Protein AF-0000000065993630 (afdb_homodimer)

Nearest PDB structures (foldseek):
  8dyp-assembly1_A  TM=6.124E-01  e=7.779E-04  Homo sapiens
  7zkw-assembly2_B  TM=5.750E-01  e=5.872E-03  Arabidopsis thaliana
  8dkm-assembly1_P  TM=6.263E-01  e=1.449E-02  Homo sapiens
  8dyp-assembly1_A  TM=6.124E-01  e=7.779E-04  Homo sapiens
  7zkw-assembly2_B  TM=5.745E-01  e=5.872E-03  Arabidopsis thaliana

Structure (mmCIF, N/CA/C/O backbone):
data_AF-0000000065993630-model_v1
#
loop_
_entity.id
_entity.type
_entity.pdbx_description
1 polymer 'Terpene cyclase macJ'
#
loop_
_atom_site.group_PDB
_atom_site.id
_atom_site.type_symbol
_atom_site.label_atom_id
_atom_site.label_alt_id
_atom_site.label_comp_id
_atom_site.label_asym_id
_atom_site.label_entity_id
_atom_site.label_seq_id
_atom_site.pdbx_PDB_ins_code
_atom_site.Cartn_x
_atom_site.Cartn_y
_atom_site.Cartn_z
_atom_site.occupancy
_atom_site.B_iso_or_equiv
_atom_site.auth_seq_id
_atom_site.auth_comp_id
_atom_site.auth_asym_id
_atom_site.auth_atom_id
_atom_site.pdbx_PDB_model_num
ATOM 1 N N . MET A 1 1 ? -0.657 -10.227 -27.5 1 45.69 1 MET A N 1
ATOM 2 C CA . MET A 1 1 ? -1.519 -10.781 -26.453 1 45.69 1 MET A CA 1
ATOM 3 C C . MET A 1 1 ? -2.355 -9.68 -25.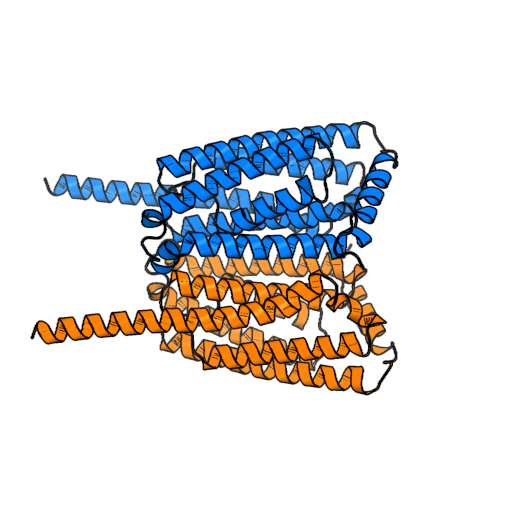812 1 45.69 1 MET A C 1
ATOM 5 O O . MET A 1 1 ? -1.869 -8.57 -25.594 1 45.69 1 MET A O 1
ATOM 9 N N . CYS A 1 2 ? -3.678 -9.781 -25.875 1 59.97 2 CYS A N 1
ATOM 10 C CA . CYS A 1 2 ? -4.676 -8.797 -25.469 1 59.97 2 CYS A CA 1
ATOM 11 C C . CYS A 1 2 ? -4.508 -8.43 -24 1 59.97 2 CYS A C 1
ATOM 13 O O . CYS A 1 2 ? -4.191 -9.281 -23.172 1 59.97 2 CYS A O 1
ATOM 15 N N . PHE A 1 3 ? -4.352 -7.273 -23.719 1 74.56 3 PHE A N 1
ATOM 16 C CA . PHE A 1 3 ? -4.129 -6.727 -22.375 1 74.56 3 PHE A CA 1
ATOM 17 C C . PHE A 1 3 ? -5.223 -7.18 -21.422 1 74.56 3 PHE A C 1
ATOM 19 O O . PHE A 1 3 ? -4.945 -7.492 -20.25 1 74.56 3 PHE A O 1
ATOM 26 N N . PHE A 1 4 ? -6.363 -7.508 -22.047 1 85.81 4 PHE A N 1
ATOM 27 C CA . PHE A 1 4 ? -7.465 -7.883 -21.172 1 85.81 4 PHE A CA 1
ATOM 28 C C . PHE A 1 4 ? -7.664 -9.391 -21.172 1 85.81 4 PHE A C 1
ATOM 30 O O . PHE A 1 4 ? -7.602 -10.031 -22.219 1 85.81 4 PHE A O 1
ATOM 37 N N . ALA A 1 5 ? -7.828 -9.984 -20 1 91.75 5 ALA A N 1
ATOM 38 C CA . ALA A 1 5 ? -8.055 -11.414 -19.828 1 91.75 5 ALA A CA 1
ATOM 39 C C . ALA A 1 5 ? -9.539 -11.734 -19.734 1 91.75 5 ALA A C 1
ATOM 41 O O . ALA A 1 5 ? -9.977 -12.43 -18.812 1 91.75 5 ALA A O 1
ATOM 42 N N . LEU A 1 6 ? -10.344 -11.312 -20.719 1 90.69 6 LEU A N 1
ATOM 43 C CA . LEU A 1 6 ? -11.797 -11.414 -20.656 1 90.69 6 LEU A CA 1
ATOM 44 C C . LEU A 1 6 ? -12.258 -12.852 -20.891 1 90.69 6 LEU A C 1
ATOM 46 O O . LEU A 1 6 ? -13.203 -13.312 -20.25 1 90.69 6 LEU A O 1
ATOM 50 N N . GLU A 1 7 ? -11.594 -13.5 -21.781 1 91.38 7 GLU A N 1
ATOM 51 C CA . GLU A 1 7 ? -11.953 -14.891 -22.047 1 91.38 7 GLU A CA 1
ATOM 52 C C . GLU A 1 7 ? -11.656 -15.773 -20.828 1 91.38 7 GLU A C 1
ATOM 54 O O . GLU A 1 7 ? -12.453 -16.641 -20.484 1 91.38 7 GLU A O 1
ATOM 59 N N . GLU A 1 8 ? -10.516 -15.516 -20.266 1 92.5 8 GLU A N 1
ATOM 60 C CA . GLU A 1 8 ? -10.148 -16.266 -19.078 1 92.5 8 GLU A CA 1
ATOM 61 C C . GLU A 1 8 ? -11.109 -15.992 -17.922 1 92.5 8 GLU A C 1
ATOM 63 O O . GLU A 1 8 ? -11.422 -16.891 -17.141 1 92.5 8 GLU A O 1
ATOM 68 N N . TRP A 1 9 ? -11.508 -14.82 -17.844 1 92.25 9 TRP A N 1
ATOM 69 C CA . TRP A 1 9 ? -12.469 -14.445 -16.812 1 92.25 9 TRP A CA 1
ATOM 70 C C . TRP A 1 9 ? -13.797 -15.156 -17.016 1 92.25 9 TRP A C 1
ATOM 72 O O . TRP A 1 9 ? -14.367 -15.711 -16.078 1 92.25 9 TRP A O 1
ATOM 82 N N . ALA A 1 10 ? -14.273 -15.156 -18.203 1 90.25 10 ALA A N 1
ATOM 83 C CA . ALA A 1 10 ? -15.516 -15.852 -18.547 1 90.25 10 ALA A CA 1
ATOM 84 C C . ALA A 1 10 ? -15.398 -17.344 -18.25 1 90.25 10 ALA A C 1
ATOM 86 O O . ALA A 1 10 ? -16.344 -17.969 -17.766 1 90.25 10 ALA A O 1
ATOM 87 N N . ALA A 1 11 ? -14.273 -17.844 -18.562 1 91.69 11 ALA A N 1
ATOM 88 C CA . ALA A 1 11 ? -14.031 -19.266 -18.312 1 91.69 11 ALA A CA 1
ATOM 89 C C . ALA A 1 11 ? -14.055 -19.562 -16.812 1 91.69 11 ALA A C 1
ATOM 91 O O . ALA A 1 11 ? -14.57 -20.594 -16.391 1 91.69 11 ALA A O 1
ATOM 92 N N . ALA A 1 12 ? -13.438 -18.703 -16.078 1 89.69 12 ALA A N 1
ATOM 93 C CA . ALA A 1 12 ? -13.43 -18.859 -14.625 1 89.69 12 ALA A CA 1
ATOM 94 C C . ALA A 1 12 ? -14.844 -18.812 -14.062 1 89.69 12 ALA A C 1
ATOM 96 O O . ALA A 1 12 ? -15.188 -19.562 -13.141 1 89.69 12 ALA A O 1
ATOM 97 N N . ASN A 1 13 ? -15.656 -17.938 -14.555 1 87.81 13 ASN A N 1
ATOM 98 C CA . ASN A 1 13 ? -17.047 -17.828 -14.125 1 87.81 13 ASN A CA 1
ATOM 99 C C . ASN A 1 13 ? -17.844 -19.078 -14.477 1 87.81 13 ASN A C 1
ATOM 101 O O . ASN A 1 13 ? -18.625 -19.578 -13.664 1 87.81 13 ASN A O 1
ATOM 105 N N . ARG A 1 14 ? -17.625 -19.547 -15.625 1 88.69 14 ARG A N 1
ATOM 106 C CA . ARG A 1 14 ? -18.312 -20.766 -16.047 1 88.69 14 ARG A CA 1
ATOM 107 C C . ARG A 1 14 ? -17.906 -21.953 -15.188 1 88.69 14 ARG A C 1
ATOM 109 O O . ARG A 1 14 ? -18.734 -22.797 -14.844 1 88.69 14 ARG A O 1
ATOM 116 N N . ASP A 1 15 ? -16.656 -21.984 -14.914 1 89.56 15 ASP A N 1
ATOM 117 C CA . ASP A 1 15 ? -16.156 -23.062 -14.055 1 89.56 15 ASP A CA 1
ATOM 118 C C . ASP A 1 15 ? -16.828 -23.031 -12.688 1 89.56 15 ASP A C 1
ATOM 120 O O . ASP A 1 15 ? -17.203 -24.078 -12.141 1 89.56 15 ASP A O 1
ATOM 124 N N . TYR A 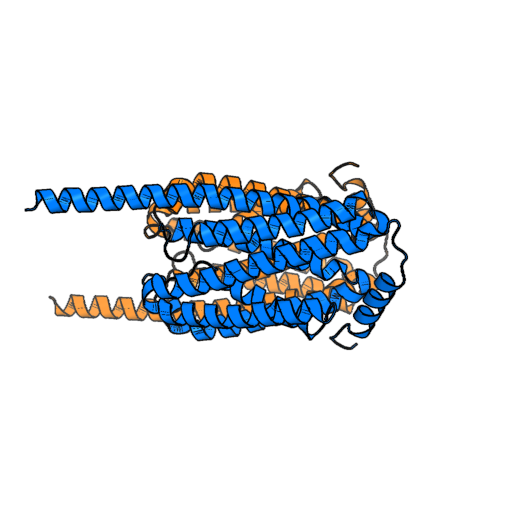1 16 ? -16.953 -21.906 -12.18 1 84.75 16 TYR A N 1
ATOM 125 C CA . TYR A 1 16 ? -17.609 -21.75 -10.883 1 84.75 16 TYR A CA 1
ATOM 126 C C . TYR A 1 16 ? -19.078 -22.172 -10.961 1 84.75 16 TYR A C 1
ATOM 128 O O . TYR A 1 16 ? -19.578 -22.875 -10.078 1 84.75 16 TYR A O 1
ATOM 136 N N . GLU A 1 17 ? -19.75 -21.75 -11.992 1 84 17 GLU A N 1
ATOM 137 C CA . GLU A 1 17 ? -21.172 -22.047 -12.156 1 84 17 GLU A CA 1
ATOM 138 C C . GLU A 1 17 ? -21.406 -23.547 -12.398 1 84 17 GLU A C 1
ATOM 140 O O . GLU A 1 17 ? -22.391 -24.109 -11.938 1 84 17 GLU A O 1
ATOM 145 N N . ASN A 1 18 ? -20.422 -24.094 -13.031 1 88.12 18 ASN A N 1
ATOM 146 C CA . ASN A 1 18 ? -20.594 -25.484 -13.43 1 88.12 18 ASN A CA 1
ATOM 147 C C . ASN A 1 18 ? -20.109 -26.438 -12.344 1 88.12 18 ASN A C 1
ATOM 149 O O . ASN A 1 18 ? -20.453 -27.625 -12.367 1 88.12 18 ASN A O 1
ATOM 153 N N . THR A 1 19 ? -19.312 -25.984 -11.453 1 87.44 19 THR A N 1
ATOM 154 C CA . THR A 1 19 ? -18.844 -26.844 -10.383 1 87.44 19 THR A CA 1
ATOM 155 C C . THR A 1 19 ? -19.906 -27.031 -9.312 1 87.44 19 THR A C 1
ATOM 157 O O . THR A 1 19 ? -20.359 -26.062 -8.703 1 87.44 19 THR A O 1
ATOM 160 N N . PRO A 1 20 ? -20.344 -28.25 -9.188 1 85.38 20 PRO A N 1
ATOM 161 C CA . PRO A 1 20 ? -21.359 -28.516 -8.164 1 85.38 20 PRO A CA 1
ATOM 162 C C . PRO A 1 20 ? -20.859 -28.234 -6.75 1 85.38 20 PRO A C 1
ATOM 164 O O . PRO A 1 20 ? -19.75 -28.641 -6.387 1 85.38 20 PRO A O 1
ATOM 167 N N . ALA A 1 21 ? -21.656 -27.562 -6.023 1 86.56 21 ALA A N 1
ATOM 168 C CA . ALA A 1 21 ? -21.328 -27.281 -4.625 1 86.56 21 ALA A CA 1
ATOM 169 C C . ALA A 1 21 ? -21.531 -28.531 -3.762 1 86.56 21 ALA A C 1
ATOM 171 O O . ALA A 1 21 ? -22.438 -29.328 -4.016 1 86.56 21 ALA A O 1
ATOM 172 N N . PRO A 1 22 ? -20.656 -28.703 -2.82 1 89.81 22 PRO A N 1
ATOM 173 C CA . PRO A 1 22 ? -20.812 -29.875 -1.955 1 89.81 22 PRO A CA 1
ATOM 174 C C . PRO A 1 22 ? -22.109 -29.859 -1.166 1 89.81 22 PRO A C 1
ATOM 176 O O . PRO A 1 22 ? -22.672 -30.906 -0.866 1 89.81 22 PRO A O 1
ATOM 179 N N . TYR A 1 23 ? -22.547 -28.625 -0.749 1 89.69 23 TYR A N 1
ATOM 180 C CA . TYR A 1 23 ? -23.797 -28.438 -0.041 1 89.69 23 TYR A CA 1
ATOM 181 C C . TYR A 1 23 ? -24.594 -27.281 -0.64 1 89.69 23 TYR A C 1
ATOM 183 O O . TYR A 1 23 ? -24.031 -26.391 -1.265 1 89.69 23 TYR A O 1
ATOM 191 N N . TRP A 1 24 ? -25.859 -27.344 -0.49 1 84.81 24 TRP A N 1
ATOM 192 C CA . TRP A 1 24 ? -26.734 -26.328 -1.071 1 84.81 24 TRP A CA 1
ATOM 193 C C . TRP A 1 24 ? -26.469 -24.969 -0.439 1 84.81 24 TRP A C 1
ATOM 195 O O . TRP A 1 24 ? -26.625 -23.938 -1.09 1 84.81 24 TRP A O 1
ATOM 205 N N . HIS A 1 25 ? -25.984 -24.969 0.8 1 89.5 25 HIS A N 1
ATOM 206 C CA . HIS A 1 25 ? -25.891 -23.719 1.549 1 89.5 25 HIS A CA 1
ATOM 207 C C . HIS A 1 25 ? -24.547 -23.047 1.326 1 89.5 25 HIS A C 1
ATOM 209 O O . HIS A 1 25 ? -24.328 -21.906 1.763 1 89.5 25 HIS A O 1
ATOM 215 N N . VAL A 1 26 ? -23.719 -23.703 0.601 1 89 26 VAL A N 1
ATOM 216 C CA . VAL A 1 26 ? -22.375 -23.172 0.447 1 89 26 VAL A CA 1
ATOM 217 C C . VAL A 1 26 ? -22.375 -22.016 -0.544 1 89 26 VAL A C 1
ATOM 219 O O . VAL A 1 26 ? -21.453 -21.203 -0.562 1 89 26 VAL A O 1
ATOM 222 N N . LYS A 1 27 ? -23.344 -21.906 -1.359 1 84.06 27 LYS A N 1
ATOM 223 C CA . LYS A 1 27 ? -23.469 -20.781 -2.273 1 84.06 27 LYS A CA 1
ATOM 224 C C . LYS A 1 27 ? -24.469 -19.766 -1.74 1 84.06 27 LYS A C 1
ATOM 226 O O . LYS A 1 27 ? -24.172 -18.562 -1.691 1 84.06 27 LYS A O 1
ATOM 231 N N . SER A 1 28 ? -25.625 -20.172 -1.23 1 87.31 28 SER A N 1
ATOM 232 C CA . SER A 1 28 ? -26.703 -19.297 -0.817 1 87.31 28 SER A CA 1
ATOM 233 C C . SER A 1 28 ? -26.328 -18.516 0.44 1 87.31 28 SER A C 1
ATOM 235 O O . SER A 1 28 ? -26.547 -17.297 0.515 1 87.31 28 SER A O 1
ATOM 237 N N . VAL A 1 29 ? -25.75 -19.141 1.44 1 91.38 29 VAL A N 1
ATOM 238 C CA . VAL A 1 29 ? -25.422 -18.5 2.713 1 91.38 29 VAL A CA 1
ATOM 239 C C . VAL A 1 29 ? -24.359 -17.438 2.5 1 91.38 29 VAL A C 1
ATOM 241 O O . VAL A 1 29 ? -24.531 -16.281 2.9 1 91.38 29 VAL A O 1
ATOM 244 N N . PRO A 1 30 ? -23.297 -17.766 1.835 1 90.75 30 PRO A N 1
ATOM 245 C CA . PRO A 1 30 ? -22.297 -16.734 1.57 1 90.75 30 PRO A CA 1
ATOM 246 C C . PRO A 1 30 ? -22.844 -15.578 0.737 1 90.75 30 PRO A C 1
ATOM 248 O O . PRO A 1 30 ? -22.453 -14.422 0.93 1 90.75 30 PRO A O 1
ATOM 251 N N . ASP A 1 31 ? -23.672 -15.852 -0.162 1 85.94 31 ASP A N 1
ATOM 252 C CA . ASP A 1 31 ? -24.297 -14.781 -0.932 1 85.94 31 ASP A CA 1
ATOM 253 C C . ASP A 1 31 ? -25.094 -13.852 -0.023 1 85.94 31 ASP A C 1
ATOM 255 O O . ASP A 1 31 ? -25.141 -12.641 -0.256 1 85.94 31 ASP A O 1
ATOM 259 N N . GLY A 1 32 ? -25.766 -14.445 0.906 1 88.69 32 GLY A N 1
ATOM 260 C CA . GLY A 1 32 ? -26.453 -13.641 1.899 1 88.69 32 GLY A CA 1
ATOM 261 C C . GLY A 1 32 ? -25.516 -12.734 2.682 1 88.69 32 GLY A C 1
ATOM 262 O O . GLY A 1 32 ? -25.812 -11.555 2.883 1 88.69 32 GLY A O 1
ATOM 263 N N . PHE A 1 33 ? -24.422 -13.234 3.111 1 92.38 33 PHE A N 1
ATOM 264 C CA . PHE A 1 33 ? -23.438 -12.445 3.83 1 92.38 33 PHE A CA 1
ATOM 265 C C . PHE A 1 33 ? -22.875 -11.336 2.947 1 92.38 33 PHE A C 1
ATOM 267 O O . PHE A 1 33 ? -22.641 -10.227 3.42 1 92.38 33 PHE A O 1
ATOM 274 N N . THR A 1 34 ? -22.656 -11.648 1.721 1 88.06 34 THR A N 1
ATOM 275 C CA . THR A 1 34 ? -22.172 -10.648 0.776 1 88.06 34 THR A CA 1
ATOM 276 C C . THR A 1 34 ? -23.188 -9.516 0.617 1 88.06 34 THR A C 1
ATOM 278 O O . THR A 1 34 ? -22.797 -8.344 0.551 1 88.06 34 THR A O 1
ATOM 281 N N . ALA A 1 35 ? -24.422 -9.891 0.556 1 87.69 35 ALA A N 1
ATOM 282 C CA . ALA A 1 35 ? -25.469 -8.891 0.448 1 87.69 35 ALA A CA 1
ATOM 283 C C . ALA A 1 35 ? -25.516 -7.996 1.688 1 87.69 35 ALA A C 1
ATOM 285 O O . ALA A 1 35 ? -25.625 -6.773 1.577 1 87.69 35 ALA A O 1
ATOM 286 N N . ILE A 1 36 ? -25.422 -8.602 2.809 1 92.62 36 ILE A N 1
ATOM 287 C CA . ILE A 1 36 ? -25.406 -7.855 4.066 1 92.62 36 ILE A CA 1
ATOM 288 C C . ILE A 1 36 ? -24.219 -6.914 4.098 1 92.62 36 ILE A C 1
ATOM 290 O O . ILE A 1 36 ? -24.344 -5.746 4.473 1 92.62 36 ILE A O 1
ATOM 294 N N . SER A 1 37 ? -23.094 -7.391 3.729 1 92.06 37 SER A N 1
ATOM 295 C CA . SER A 1 37 ? -21.891 -6.574 3.674 1 92.06 37 SER A CA 1
ATOM 296 C C . SER A 1 37 ? -22.062 -5.387 2.732 1 92.06 37 SER A C 1
ATOM 298 O O . SER A 1 37 ? -21.703 -4.258 3.076 1 92.06 37 SER A O 1
ATOM 300 N N . GLY A 1 38 ? -22.641 -5.648 1.586 1 87.69 38 GLY A N 1
ATOM 301 C CA . GLY A 1 38 ? -22.875 -4.59 0.614 1 87.69 38 GLY A CA 1
ATOM 302 C C . GLY A 1 38 ? -23.781 -3.49 1.134 1 87.69 38 GLY A C 1
ATOM 303 O O . GLY A 1 38 ? -23.516 -2.305 0.929 1 87.69 38 GLY A O 1
ATOM 304 N N . ILE A 1 39 ? -24.766 -3.852 1.777 1 90.12 39 ILE A N 1
ATOM 305 C CA . ILE A 1 39 ? -25.719 -2.898 2.318 1 90.12 39 ILE A CA 1
ATOM 306 C C . ILE A 1 39 ? -25.062 -2.062 3.412 1 90.12 39 ILE A C 1
ATOM 308 O O . ILE A 1 39 ? -25.188 -0.835 3.424 1 90.12 39 ILE A O 1
ATOM 312 N N . LEU A 1 40 ? -24.375 -2.721 4.27 1 94.06 40 LEU A N 1
ATOM 313 C CA . LEU A 1 40 ? -23.734 -2.035 5.387 1 94.06 40 LEU A CA 1
ATOM 314 C C . LEU A 1 40 ? -22.656 -1.075 4.891 1 94.06 40 LEU A C 1
ATOM 316 O O . LEU A 1 40 ? -22.578 0.06 5.363 1 94.06 40 LEU A O 1
ATOM 320 N N . TRP A 1 41 ? -21.891 -1.459 3.943 1 90.94 41 TRP A N 1
ATOM 321 C CA . TRP A 1 41 ? -20.891 -0.578 3.371 1 90.94 41 TRP A CA 1
ATOM 322 C C . TRP A 1 41 ? -21.531 0.584 2.627 1 90.94 41 TRP A C 1
ATOM 324 O O . TRP A 1 41 ? -21 1.701 2.633 1 90.94 41 TRP A O 1
ATOM 334 N N . SER A 1 42 ? -22.625 0.277 1.988 1 90.25 42 SER A N 1
ATOM 335 C CA . SER A 1 42 ? -23.344 1.354 1.318 1 90.25 42 SER A CA 1
ATOM 336 C C . SER A 1 42 ? -23.828 2.4 2.316 1 90.25 42 SER A C 1
ATOM 338 O O . SER A 1 42 ? -23.719 3.604 2.064 1 90.25 42 SER A O 1
ATOM 340 N N . ILE A 1 43 ? -24.312 1.957 3.395 1 93.5 43 ILE A N 1
ATOM 341 C CA . ILE A 1 43 ? -24.75 2.879 4.441 1 93.5 43 ILE A CA 1
ATOM 342 C C . ILE A 1 43 ? -23.547 3.67 4.953 1 93.5 43 ILE A C 1
ATOM 344 O O . ILE A 1 43 ? -23.625 4.887 5.148 1 93.5 43 ILE A O 1
ATOM 348 N N . SER A 1 44 ? -22.469 3.016 5.129 1 93.5 44 SER A N 1
ATOM 349 C CA . SER A 1 44 ? -21.25 3.678 5.586 1 93.5 44 SER A CA 1
ATOM 350 C C . SER A 1 44 ? -20.828 4.781 4.625 1 93.5 44 SER A C 1
ATOM 352 O O . SER A 1 44 ? -20.453 5.871 5.051 1 93.5 44 SER A O 1
ATOM 354 N N . TYR A 1 45 ? -20.938 4.508 3.371 1 90.12 45 TYR A N 1
ATOM 355 C CA . TYR A 1 45 ? -20.547 5.461 2.34 1 90.12 45 TYR A CA 1
ATOM 356 C C . TYR A 1 45 ? -21.453 6.699 2.379 1 90.12 45 TYR A C 1
ATOM 358 O O . TYR A 1 45 ? -20.969 7.824 2.244 1 90.12 45 TYR A O 1
ATOM 366 N N . ILE A 1 46 ? -22.625 6.441 2.555 1 91.19 46 ILE A N 1
ATOM 367 C CA . ILE A 1 46 ? -23.578 7.543 2.621 1 91.19 46 ILE A CA 1
ATOM 368 C C . ILE A 1 46 ? -23.312 8.391 3.859 1 91.19 46 ILE A C 1
ATOM 370 O O . ILE A 1 46 ? -23.297 9.625 3.787 1 91.19 46 ILE A O 1
ATOM 374 N N . LEU A 1 47 ? -23.078 7.742 4.949 1 94.69 47 LEU A N 1
ATOM 375 C CA . LEU A 1 47 ? -22.75 8.453 6.18 1 94.69 47 LEU A CA 1
ATOM 376 C C . LEU A 1 47 ? -21.453 9.234 6.039 1 94.69 47 LEU A C 1
ATOM 378 O O . LEU A 1 47 ? -21.328 10.352 6.547 1 94.69 47 LEU A O 1
ATOM 382 N N . MET A 1 48 ? -20.516 8.68 5.348 1 93.12 48 MET A N 1
ATOM 383 C CA . MET A 1 48 ? -19.25 9.367 5.113 1 93.12 48 MET A CA 1
ATOM 384 C C . MET A 1 48 ? -19.469 10.641 4.301 1 93.12 48 MET A C 1
ATOM 386 O O . MET A 1 48 ? -18.875 11.68 4.602 1 93.12 48 MET A O 1
ATOM 390 N N . ALA A 1 49 ? -20.281 10.5 3.316 1 90.88 49 ALA A N 1
ATOM 391 C CA . ALA A 1 49 ? -20.578 11.656 2.469 1 90.88 49 ALA A CA 1
ATOM 392 C C . ALA A 1 49 ? -21.266 12.758 3.262 1 90.88 49 ALA A C 1
ATOM 394 O O . ALA A 1 49 ? -20.891 13.93 3.174 1 90.88 49 ALA A O 1
ATOM 395 N N . LYS A 1 50 ? -22.203 12.398 4.035 1 93.44 50 LYS A N 1
ATOM 396 C CA . LYS A 1 50 ? -22.938 13.375 4.848 1 93.44 50 LYS A CA 1
ATOM 397 C C . LYS A 1 50 ? -22 14.055 5.848 1 93.44 50 LYS A C 1
ATOM 399 O O . LYS A 1 50 ? -22.047 15.273 6.012 1 93.44 50 LYS A O 1
ATOM 404 N N . LYS A 1 51 ? -21.219 13.25 6.465 1 94.31 51 LYS A N 1
ATOM 405 C CA . LYS A 1 51 ? -20.297 13.758 7.484 1 94.31 51 LYS A CA 1
ATOM 406 C C . LYS A 1 51 ? -19.234 14.656 6.871 1 94.31 51 LYS A C 1
ATOM 408 O O . LYS A 1 51 ? -18.812 15.633 7.496 1 94.31 51 LYS A O 1
ATOM 413 N N . ALA A 1 52 ? -18.812 14.336 5.684 1 91.62 52 ALA A N 1
ATOM 414 C CA . ALA A 1 52 ? -17.797 15.117 5 1 91.62 52 ALA A CA 1
ATOM 415 C C . ALA A 1 52 ? -18.266 16.547 4.754 1 91.62 52 ALA A C 1
ATOM 417 O O . ALA A 1 52 ? -17.5 17.5 4.934 1 91.62 52 ALA A O 1
ATOM 418 N N . PHE A 1 53 ? -19.5 16.719 4.414 1 91.88 53 PHE A N 1
ATOM 419 C CA . PHE A 1 53 ? -20.047 18.047 4.148 1 91.88 53 PHE A CA 1
ATOM 420 C C . PHE A 1 53 ? -20.328 18.797 5.453 1 91.88 53 PHE A C 1
ATOM 422 O O . PHE A 1 53 ? -20.109 20 5.539 1 91.88 53 PHE A O 1
ATOM 429 N N . LYS A 1 54 ? -20.703 18.016 6.391 1 92.81 54 LYS A N 1
ATOM 430 C CA . LYS A 1 54 ? -21.016 18.625 7.676 1 92.81 54 LYS A CA 1
ATOM 431 C C . LYS A 1 54 ? -19.766 19.156 8.359 1 92.81 54 LYS A C 1
ATOM 433 O O . LYS A 1 54 ? -19.75 20.281 8.875 1 92.81 54 LYS A O 1
ATOM 438 N N . ASP A 1 55 ? -18.734 18.375 8.344 1 93.44 55 ASP A N 1
ATOM 439 C CA . ASP A 1 55 ? -17.516 18.703 9.086 1 93.44 55 ASP A CA 1
ATOM 440 C C . ASP A 1 55 ? -16.516 19.453 8.203 1 93.44 55 ASP A C 1
ATOM 442 O O . ASP A 1 55 ? -15.508 19.953 8.695 1 93.44 55 ASP A O 1
ATOM 446 N N . ARG A 1 56 ? -16.75 19.531 6.879 1 90.12 56 ARG A N 1
ATOM 447 C CA . ARG A 1 56 ? -15.773 20.062 5.934 1 90.12 56 ARG A CA 1
ATOM 448 C C . ARG A 1 56 ? -14.445 19.312 6.043 1 90.12 56 ARG A C 1
ATOM 450 O O . ARG A 1 56 ? -13.383 19.938 6.152 1 90.12 56 ARG A O 1
ATOM 457 N N . SER A 1 57 ? -14.648 18.094 6.211 1 91.38 57 SER A N 1
ATOM 458 C CA . SER A 1 57 ? -13.555 17.141 6.285 1 91.38 57 SER A CA 1
ATOM 459 C C . SER A 1 57 ? -13.969 15.773 5.742 1 91.38 57 SER A C 1
ATOM 461 O O . SER A 1 57 ? -15.031 15.641 5.129 1 91.38 57 SER A O 1
ATOM 463 N N . TYR A 1 58 ? -13.055 14.844 5.742 1 89.19 58 TYR A N 1
ATOM 464 C CA . TYR A 1 58 ? -13.352 13.547 5.156 1 89.19 58 TYR A CA 1
ATOM 465 C C . TYR A 1 58 ? -12.727 12.422 5.977 1 89.19 58 TYR A C 1
ATOM 467 O O . TYR A 1 58 ? -11.656 12.594 6.562 1 89.19 58 TYR A O 1
ATOM 475 N N . ALA A 1 59 ? -13.438 11.305 5.941 1 87 59 ALA A N 1
ATOM 476 C CA . ALA A 1 59 ? -12.984 10.156 6.727 1 87 59 ALA A CA 1
ATOM 477 C C . ALA A 1 59 ? -12.125 9.219 5.883 1 87 59 ALA A C 1
ATOM 479 O O . ALA A 1 59 ? -11.164 8.633 6.383 1 87 59 ALA A O 1
ATOM 480 N N . MET A 1 60 ? -12.445 9.055 4.609 1 91 60 MET A N 1
ATOM 481 C CA . MET A 1 60 ? -11.711 8.141 3.744 1 91 60 MET A CA 1
ATOM 482 C C . MET A 1 60 ? -10.461 8.805 3.18 1 91 60 MET A C 1
ATOM 484 O O . MET A 1 60 ? -10.547 9.836 2.512 1 91 60 MET A O 1
ATOM 488 N N . PRO A 1 61 ? -9.336 8.133 3.479 1 93.56 61 PRO A N 1
ATOM 489 C CA . PRO A 1 61 ? -8.109 8.719 2.936 1 93.56 61 PRO A CA 1
ATOM 490 C C . PRO A 1 61 ? -8.117 8.805 1.41 1 93.56 61 PRO A C 1
ATOM 492 O O . PRO A 1 61 ? -8.633 7.902 0.744 1 93.56 61 PRO A O 1
ATOM 495 N N . LEU A 1 62 ? -7.461 9.789 0.925 1 93.19 62 LEU A N 1
ATOM 496 C CA . LEU A 1 62 ? -7.48 10.141 -0.49 1 93.19 62 LEU A CA 1
ATOM 497 C C . LEU A 1 62 ? -6.996 8.977 -1.349 1 93.19 62 LEU A C 1
ATOM 499 O O . LEU A 1 62 ? -7.652 8.609 -2.324 1 93.19 62 LEU A O 1
ATOM 503 N N . HIS A 1 63 ? -5.824 8.336 -0.994 1 94.56 63 HIS A N 1
ATOM 504 C CA . HIS A 1 63 ? -5.258 7.273 -1.812 1 94.56 63 HIS A CA 1
ATOM 505 C C . HIS A 1 63 ? -6.137 6.027 -1.787 1 94.56 63 HIS A C 1
ATOM 507 O O . HIS A 1 63 ? -6.184 5.273 -2.762 1 94.56 63 HIS A O 1
ATOM 513 N N . CYS A 1 64 ? -6.852 5.801 -0.708 1 95.94 64 CYS A N 1
ATOM 514 C CA . CYS A 1 64 ? -7.77 4.672 -0.615 1 95.94 64 CYS A CA 1
ATOM 515 C C . CYS A 1 64 ? -8.984 4.879 -1.518 1 95.94 64 CYS A C 1
ATOM 517 O O . CYS A 1 64 ? -9.492 3.926 -2.109 1 95.94 64 CYS A O 1
ATOM 519 N N . LEU A 1 65 ? -9.422 6.125 -1.588 1 95.38 65 LEU A N 1
ATOM 520 C CA . LEU A 1 65 ? -10.547 6.438 -2.459 1 95.38 65 LEU A CA 1
ATOM 521 C C . LEU A 1 65 ? -10.188 6.207 -3.922 1 95.38 65 LEU A C 1
ATOM 523 O O . LEU A 1 65 ? -11 5.699 -4.699 1 95.38 65 LEU A O 1
ATOM 527 N N . CYS A 1 66 ? -8.992 6.578 -4.293 1 96.56 66 CYS A N 1
ATOM 528 C CA . CYS A 1 66 ? -8.508 6.316 -5.645 1 96.56 66 CYS A CA 1
ATOM 529 C C . CYS A 1 66 ? -8.477 4.82 -5.938 1 96.56 66 CYS A C 1
ATOM 531 O O . CYS A 1 66 ? -8.891 4.383 -7.008 1 96.56 66 CYS A O 1
ATOM 533 N N . LEU A 1 67 ? -8.031 4.07 -4.992 1 97.19 67 LEU A N 1
ATOM 534 C CA . LEU A 1 67 ? -7.965 2.619 -5.141 1 97.19 67 LEU A CA 1
ATOM 535 C C . LEU A 1 67 ? -9.359 2.018 -5.242 1 97.19 67 LEU A C 1
ATOM 537 O O . LEU A 1 67 ? -9.602 1.134 -6.07 1 97.19 67 LEU A O 1
ATOM 541 N N . ASN A 1 68 ? -10.258 2.529 -4.461 1 95.81 68 ASN A N 1
ATOM 542 C CA . ASN A 1 68 ? -11.609 1.984 -4.387 1 95.81 68 ASN A CA 1
ATOM 543 C C . ASN A 1 68 ? -12.375 2.191 -5.691 1 95.81 68 ASN A C 1
ATOM 545 O O . ASN A 1 68 ? -12.922 1.24 -6.254 1 95.81 68 ASN A O 1
ATOM 549 N N . ILE A 1 69 ? -12.383 3.371 -6.164 1 96.25 69 ILE A N 1
ATOM 550 C CA . ILE A 1 69 ? -13.195 3.678 -7.336 1 96.25 69 ILE A CA 1
ATOM 551 C C . ILE A 1 69 ? -12.648 2.93 -8.555 1 96.25 69 ILE A C 1
ATOM 553 O O . ILE A 1 69 ? -13.422 2.459 -9.398 1 96.25 69 ILE A O 1
ATOM 557 N N . THR A 1 70 ? -11.352 2.826 -8.664 1 97.56 70 THR A N 1
ATOM 558 C CA . THR A 1 70 ? -10.766 2.145 -9.812 1 97.56 70 THR A CA 1
ATOM 559 C C . THR A 1 70 ? -10.953 0.635 -9.703 1 97.56 70 THR A C 1
ATOM 561 O O . THR A 1 70 ? -11.148 -0.048 -10.711 1 97.56 70 THR A O 1
ATOM 564 N N . TRP A 1 71 ? -10.883 0.132 -8.516 1 96.19 71 TRP A N 1
ATOM 565 C CA . TRP A 1 71 ? -11.172 -1.281 -8.289 1 96.19 71 TRP A CA 1
ATOM 566 C C . TRP A 1 71 ? -12.609 -1.613 -8.688 1 96.19 71 TRP A C 1
ATOM 568 O O . TRP A 1 71 ? -12.852 -2.605 -9.375 1 96.19 71 TRP A O 1
ATOM 578 N N . GLU A 1 72 ? -13.555 -0.78 -8.266 1 93.44 72 GLU A N 1
ATOM 579 C CA . GLU A 1 72 ? -14.961 -0.966 -8.602 1 9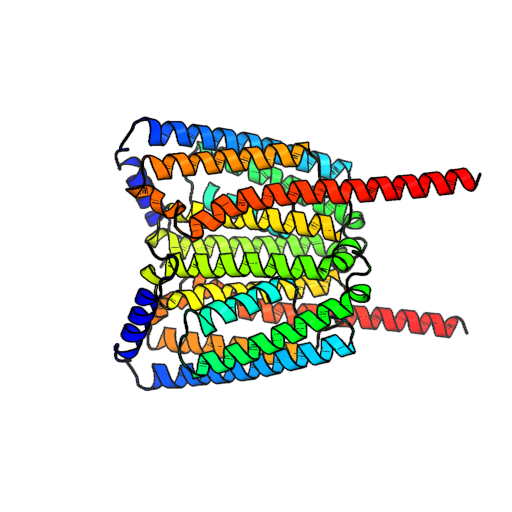3.44 72 GLU A CA 1
ATOM 580 C C . GLU A 1 72 ? -15.18 -0.893 -10.109 1 93.44 72 GLU A C 1
ATOM 582 O O . GLU A 1 72 ? -16 -1.634 -10.656 1 93.44 72 GLU A O 1
ATOM 587 N N . ALA A 1 73 ? -14.445 -0.065 -10.734 1 94.12 73 ALA A N 1
ATOM 588 C CA . ALA A 1 73 ? -14.555 0.062 -12.188 1 94.12 73 ALA A CA 1
ATOM 589 C C . ALA A 1 73 ? -14.047 -1.194 -12.891 1 94.12 73 ALA A C 1
ATOM 591 O O . ALA A 1 73 ? -14.695 -1.707 -13.805 1 94.12 73 ALA A O 1
ATOM 592 N N . VAL A 1 74 ? -12.977 -1.72 -12.406 1 94.5 74 VAL A N 1
ATOM 593 C CA . VAL A 1 74 ? -12.328 -2.846 -13.07 1 94.5 74 VAL A CA 1
ATOM 594 C C . VAL A 1 74 ? -13.109 -4.129 -12.797 1 94.5 74 VAL A C 1
ATOM 596 O O . VAL A 1 74 ? -13.469 -4.855 -13.727 1 94.5 74 VAL A O 1
ATOM 599 N N . TYR A 1 75 ? -13.461 -4.391 -11.594 1 91.94 75 TYR A N 1
ATOM 600 C CA . TYR A 1 75 ? -14.055 -5.676 -11.234 1 91.94 75 TYR A CA 1
ATOM 601 C C . TYR A 1 75 ? -15.578 -5.598 -11.258 1 91.94 75 TYR A C 1
ATOM 603 O O . TYR A 1 75 ? -16.25 -6.629 -11.227 1 91.94 75 TYR A O 1
ATOM 611 N N . GLY A 1 76 ? -16.094 -4.426 -11.367 1 88.5 76 GLY A N 1
ATOM 612 C CA . GLY A 1 76 ? -17.516 -4.254 -11.531 1 88.5 76 GLY A CA 1
ATOM 613 C C . GLY A 1 76 ? -17.969 -4.219 -12.977 1 88.5 76 GLY A C 1
ATOM 614 O O . GLY A 1 76 ? -19.016 -4.758 -13.328 1 88.5 76 GLY A O 1
ATOM 615 N N . PHE A 1 77 ? -17.047 -3.67 -13.883 1 90 77 PHE A N 1
ATOM 616 C CA . PHE A 1 77 ? -17.547 -3.393 -15.227 1 90 77 PHE A CA 1
ATOM 617 C C . PHE A 1 77 ? -16.672 -4.047 -16.281 1 90 77 PHE A C 1
ATOM 619 O O . PHE A 1 77 ? -17.141 -4.371 -17.375 1 90 77 PHE A O 1
ATOM 626 N N . VAL A 1 78 ? -15.445 -4.238 -16.031 1 89.88 78 VAL A N 1
ATOM 627 C CA . VAL A 1 78 ? -14.578 -4.926 -16.984 1 89.88 78 VAL A CA 1
ATOM 628 C C . VAL A 1 78 ? -14.648 -6.434 -16.75 1 89.88 78 VAL A C 1
ATOM 630 O O . VAL A 1 78 ? -14.906 -7.199 -17.672 1 89.88 78 VAL A O 1
ATOM 633 N N . TYR A 1 79 ? -14.445 -6.816 -15.492 1 91.44 79 TYR A N 1
ATOM 634 C CA . TYR A 1 79 ? -14.516 -8.211 -15.086 1 91.44 79 TYR A CA 1
ATOM 635 C C . TYR A 1 79 ? -15.711 -8.461 -14.172 1 91.44 79 TYR A C 1
ATO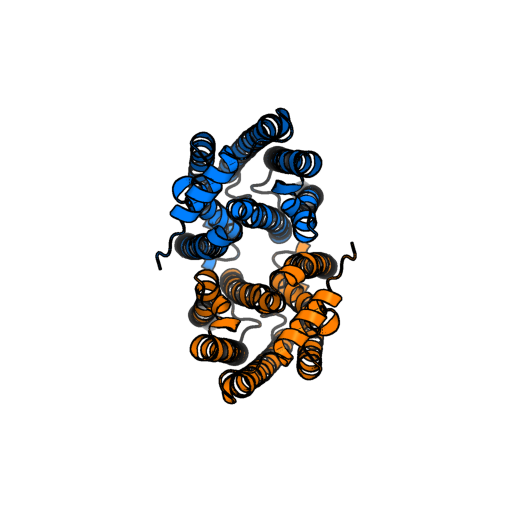M 637 O O . TYR A 1 79 ? -15.547 -8.859 -13.023 1 91.44 79 TYR A O 1
ATOM 645 N N . GLY A 1 80 ? -16.781 -8.352 -14.727 1 81.69 80 GLY A N 1
ATOM 646 C CA . GLY A 1 80 ? -18.016 -8.352 -13.953 1 81.69 80 GLY A CA 1
ATOM 647 C C . GLY A 1 80 ? -18.375 -9.711 -13.398 1 81.69 80 GLY A C 1
ATOM 648 O O . GLY A 1 80 ? -18.266 -10.719 -14.094 1 81.69 80 GLY A O 1
ATOM 649 N N . PRO A 1 81 ? -18.656 -9.812 -12.102 1 74.94 81 PRO A N 1
ATOM 650 C CA . PRO A 1 81 ? -19 -11.094 -11.461 1 74.94 81 PRO A CA 1
ATOM 651 C C . PRO A 1 81 ? -20.453 -11.477 -11.648 1 74.94 81 PRO A C 1
ATOM 653 O O . PRO A 1 81 ? -20.875 -12.562 -11.234 1 74.94 81 PRO A O 1
ATOM 656 N N . GLY A 1 82 ? -21.344 -10.539 -12.188 1 75.94 82 GLY A N 1
ATOM 657 C CA . GLY A 1 82 ? -22.781 -10.711 -12.328 1 75.94 82 GLY A CA 1
ATOM 658 C C . GLY A 1 82 ? -23.547 -9.422 -12.141 1 75.94 82 GLY A C 1
ATOM 659 O O . GLY A 1 82 ? -23 -8.414 -11.688 1 75.94 82 GLY A O 1
ATOM 660 N N . LEU A 1 83 ? -24.797 -9.5 -12.445 1 74.94 83 LEU A N 1
ATOM 661 C CA . LEU A 1 83 ? -25.609 -8.289 -12.492 1 74.94 83 LEU A CA 1
ATOM 662 C C . LEU A 1 83 ? -25.766 -7.691 -11.102 1 74.94 83 LEU A C 1
ATOM 664 O O . LEU A 1 83 ? -25.656 -6.477 -10.922 1 74.94 83 LEU A O 1
ATOM 668 N N . LEU A 1 84 ? -26.047 -8.469 -10.133 1 72.44 84 LEU A N 1
ATOM 669 C CA . LEU A 1 84 ? -26.234 -7.977 -8.773 1 72.44 84 LEU A CA 1
ATOM 670 C C . LEU A 1 84 ? -24.984 -7.266 -8.266 1 72.44 84 LEU A C 1
ATOM 672 O O . LEU A 1 84 ? -25.062 -6.148 -7.754 1 72.44 84 LEU A O 1
ATOM 676 N N . ASN A 1 85 ? -23.891 -7.832 -8.414 1 76.12 85 ASN A N 1
ATOM 677 C CA . ASN A 1 85 ? -22.625 -7.23 -7.992 1 76.12 85 ASN A CA 1
ATOM 678 C C . ASN A 1 85 ? -22.312 -5.957 -8.773 1 76.12 85 ASN A C 1
ATOM 680 O O . ASN A 1 85 ? -21.812 -4.988 -8.211 1 76.12 85 ASN A O 1
ATOM 684 N N . GLN A 1 86 ? -22.719 -5.957 -10 1 82.06 86 GLN A N 1
ATOM 685 C CA . GLN A 1 86 ? -22.469 -4.785 -10.836 1 82.06 86 GLN A CA 1
ATOM 686 C C . GLN A 1 86 ? -23.281 -3.586 -10.352 1 82.06 86 GLN A C 1
ATOM 688 O O . GLN A 1 86 ? -22.781 -2.459 -10.336 1 82.06 86 GLN A O 1
ATOM 693 N N . VAL A 1 87 ? -24.469 -3.877 -9.922 1 79.31 87 VAL A N 1
ATOM 694 C CA . VAL A 1 87 ? -25.312 -2.797 -9.43 1 79.31 87 VAL A CA 1
ATOM 695 C C . VAL A 1 87 ? -24.75 -2.254 -8.125 1 79.31 87 VAL A C 1
ATOM 697 O O . VAL A 1 87 ? -24.688 -1.038 -7.918 1 79.31 87 VAL A O 1
ATOM 700 N N . VAL A 1 88 ? -24.344 -3.096 -7.273 1 79 88 VAL A N 1
ATOM 701 C CA . VAL A 1 88 ? -23.781 -2.701 -5.988 1 79 88 VAL A CA 1
ATOM 702 C C . VAL A 1 88 ? -22.5 -1.889 -6.207 1 79 88 VAL A C 1
ATOM 704 O O . VAL A 1 88 ? -22.344 -0.813 -5.625 1 79 88 VAL A O 1
ATOM 707 N N . PHE A 1 89 ? -21.641 -2.342 -7.094 1 85.38 89 PHE A N 1
ATOM 708 C CA . PHE A 1 89 ? -20.375 -1.656 -7.355 1 85.38 89 PHE A CA 1
ATOM 709 C C . PHE A 1 89 ? -20.625 -0.312 -8.031 1 85.38 89 PHE A C 1
ATOM 711 O O . PHE A 1 89 ? -19.906 0.654 -7.781 1 85.38 89 PHE A O 1
ATOM 718 N N . ALA A 1 90 ? -21.688 -0.325 -8.852 1 85.75 90 ALA A N 1
ATOM 719 C CA . ALA A 1 90 ? -22.047 0.945 -9.477 1 85.75 90 ALA A CA 1
ATOM 720 C C . ALA A 1 90 ? -22.469 1.976 -8.438 1 85.75 90 ALA A C 1
ATOM 722 O O . ALA A 1 90 ? -22.078 3.143 -8.516 1 85.75 90 ALA A O 1
ATOM 723 N N . GLN A 1 91 ? -23.203 1.562 -7.492 1 86.25 91 GLN A N 1
ATOM 724 C CA . GLN A 1 91 ? -23.625 2.449 -6.414 1 86.25 91 GLN A CA 1
ATOM 725 C C . GLN A 1 91 ? -22.438 2.951 -5.609 1 86.25 91 GLN A C 1
ATOM 727 O O . GLN A 1 91 ? -22.359 4.129 -5.258 1 86.25 91 GLN A O 1
ATOM 732 N N . TRP A 1 92 ? -21.516 2.068 -5.332 1 89.25 92 TRP A N 1
ATOM 733 C CA . TRP A 1 92 ? -20.312 2.447 -4.59 1 89.25 92 TRP A CA 1
ATOM 734 C C . TRP A 1 92 ? -19.5 3.48 -5.359 1 89.25 92 TRP A C 1
ATOM 736 O O . TRP A 1 92 ? -18.984 4.438 -4.773 1 89.25 92 TRP A O 1
ATOM 746 N N . MET A 1 93 ? -19.453 3.33 -6.637 1 92 93 MET A N 1
ATOM 747 C CA . MET A 1 93 ? -18.672 4.258 -7.461 1 92 93 MET A CA 1
ATOM 748 C C . MET A 1 93 ? -19.297 5.652 -7.438 1 92 93 MET A C 1
ATOM 750 O O . MET A 1 93 ? -18.578 6.652 -7.422 1 92 93 MET A O 1
ATOM 754 N N . ILE A 1 94 ? -20.562 5.676 -7.402 1 90.75 94 ILE A N 1
ATOM 755 C CA . ILE A 1 94 ? -21.25 6.961 -7.344 1 90.75 94 ILE A CA 1
ATOM 756 C C . ILE A 1 94 ? -20.922 7.66 -6.027 1 90.75 94 ILE A C 1
ATOM 758 O O . ILE A 1 94 ? -20.625 8.859 -6.016 1 90.75 94 ILE A O 1
ATOM 762 N N . VAL A 1 95 ? -20.969 6.934 -5.004 1 89.44 95 VAL A N 1
ATOM 763 C CA . VAL A 1 95 ? -20.672 7.531 -3.703 1 89.44 95 VAL A CA 1
ATOM 764 C C . VAL A 1 95 ? -19.219 7.973 -3.656 1 89.44 95 VAL A C 1
ATOM 766 O O . VAL A 1 95 ? -18.891 8.992 -3.049 1 89.44 95 VAL A O 1
ATOM 769 N N . ASP A 1 96 ? -18.344 7.207 -4.297 1 92.62 96 ASP A N 1
ATOM 770 C CA . ASP A 1 96 ? -16.938 7.59 -4.363 1 92.62 96 ASP A CA 1
ATOM 771 C C . ASP A 1 96 ? -16.766 8.953 -5.031 1 92.62 96 ASP A C 1
ATOM 773 O O . ASP A 1 96 ? -15.953 9.773 -4.594 1 92.62 96 ASP A O 1
ATOM 777 N N . VAL A 1 97 ? -17.547 9.141 -6.02 1 93.5 97 VAL A N 1
ATOM 778 C CA . VAL A 1 97 ? -17.469 10.422 -6.719 1 93.5 97 VAL A CA 1
ATOM 779 C C . VAL A 1 97 ? -17.922 11.547 -5.785 1 93.5 97 VAL A C 1
ATOM 781 O O . VAL A 1 97 ? -17.312 12.617 -5.762 1 93.5 97 VAL A O 1
ATOM 784 N N . VAL A 1 98 ? -18.938 11.297 -5.039 1 91.81 98 VAL A N 1
ATOM 785 C CA . VAL A 1 98 ? -19.422 12.281 -4.078 1 91.81 98 VAL A CA 1
ATOM 786 C C . VAL A 1 98 ? -18.359 12.555 -3.025 1 91.81 98 VAL A C 1
ATOM 788 O O . VAL A 1 98 ? -18.141 13.703 -2.629 1 91.81 98 VAL A O 1
ATOM 791 N N . LEU A 1 99 ? -17.719 11.57 -2.65 1 90.88 99 LEU A N 1
ATOM 792 C CA . LEU A 1 99 ? -16.672 11.719 -1.649 1 90.88 99 LEU A CA 1
ATOM 793 C C . LEU A 1 99 ? -15.5 12.516 -2.209 1 90.88 99 LEU A C 1
ATOM 795 O O . LEU A 1 99 ? -14.914 13.344 -1.506 1 90.88 99 LEU A O 1
ATOM 799 N N . PHE A 1 100 ? -15.172 12.281 -3.473 1 93 100 PHE A N 1
ATOM 800 C CA . PHE A 1 100 ? -14.125 13.086 -4.105 1 93 100 PHE A CA 1
ATOM 801 C C . PHE A 1 100 ? -14.508 14.562 -4.113 1 93 100 PHE A C 1
ATOM 803 O O . PHE A 1 100 ? -13.672 15.422 -3.836 1 93 100 PHE A O 1
ATOM 810 N N . TYR A 1 101 ? -15.711 14.758 -4.41 1 93.19 101 TYR A N 1
ATOM 811 C CA . TYR A 1 101 ? -16.188 16.141 -4.43 1 93.19 101 TYR A CA 1
ATOM 812 C C . TYR A 1 101 ? -16.109 16.766 -3.043 1 93.19 101 TYR A C 1
ATOM 814 O O . TYR A 1 101 ? -15.695 17.922 -2.902 1 93.19 101 TYR A O 1
ATOM 822 N N . ALA A 1 102 ? -16.484 16.062 -2.07 1 90 102 ALA A N 1
ATOM 823 C CA . ALA A 1 102 ? -16.406 16.547 -0.695 1 90 102 ALA A CA 1
ATOM 824 C C . ALA A 1 102 ? -14.961 16.844 -0.298 1 90 102 ALA A C 1
ATOM 826 O O . ALA A 1 102 ? -14.695 17.828 0.399 1 90 102 ALA A O 1
ATOM 827 N N . ILE A 1 103 ? -14.094 16.031 -0.747 1 89.81 103 ILE A N 1
ATOM 828 C CA . ILE A 1 103 ? -12.68 16.219 -0.438 1 89.81 103 ILE A CA 1
ATOM 829 C C . ILE A 1 103 ? -12.164 17.484 -1.102 1 89.81 103 ILE A C 1
ATOM 831 O O . ILE A 1 103 ? -11.461 18.281 -0.471 1 89.81 103 ILE A O 1
ATOM 835 N N . LEU A 1 104 ? -12.539 17.719 -2.305 1 92.25 104 LEU A N 1
ATOM 836 C CA . LEU A 1 104 ? -12.109 18.906 -3.037 1 92.25 104 LEU A CA 1
ATOM 837 C C . LEU A 1 104 ? -12.656 20.172 -2.391 1 92.25 104 LEU A C 1
ATOM 839 O O . LEU A 1 104 ? -11.945 21.172 -2.277 1 92.25 104 LEU A O 1
ATOM 843 N N . ARG A 1 105 ? -13.812 20.062 -1.934 1 90.5 105 ARG A N 1
ATOM 844 C CA . ARG A 1 105 ? -14.453 21.219 -1.32 1 90.5 105 ARG A CA 1
ATOM 845 C C . ARG A 1 105 ? -13.852 21.516 0.05 1 90.5 105 ARG A C 1
ATOM 847 O O . ARG A 1 105 ? -13.781 22.672 0.468 1 90.5 105 ARG A O 1
ATOM 854 N N . SER A 1 106 ? -13.406 20.516 0.672 1 89.5 106 SER A N 1
ATOM 855 C CA . SER A 1 106 ? -12.883 20.688 2.023 1 89.5 106 SER A CA 1
ATOM 856 C C . SER A 1 106 ? -11.391 20.969 2.004 1 89.5 106 SER A C 1
ATOM 858 O O . SER A 1 106 ? -10.781 21.219 3.051 1 89.5 106 SER A O 1
ATOM 860 N N . ALA A 1 107 ? -10.789 21 0.87 1 86.38 107 ALA A N 1
ATOM 861 C CA . ALA A 1 107 ? -9.336 21.062 0.71 1 86.38 107 ALA A CA 1
ATOM 862 C C . ALA A 1 107 ? -8.766 22.281 1.451 1 86.38 107 ALA A C 1
ATOM 864 O O . ALA A 1 107 ? -7.785 22.141 2.191 1 86.38 107 ALA A O 1
ATOM 865 N N . PRO A 1 108 ? -9.383 23.516 1.399 1 83.5 108 PRO A N 1
ATOM 866 C CA . PRO A 1 108 ? -8.82 24.672 2.082 1 83.5 108 PRO A CA 1
ATOM 867 C C . PRO A 1 108 ? -8.836 24.531 3.604 1 83.5 108 PRO A C 1
ATOM 869 O O . PRO A 1 108 ? -8.047 25.188 4.293 1 83.5 108 PRO A O 1
ATOM 872 N N . TYR A 1 109 ? -9.633 23.656 4.055 1 85.62 109 TYR A N 1
ATOM 873 C CA . TYR A 1 109 ? -9.766 23.469 5.496 1 85.62 109 TYR A CA 1
ATOM 874 C C . TYR A 1 109 ? -8.938 22.281 5.969 1 85.62 109 TYR A C 1
ATOM 876 O O . TYR A 1 109 ? -8.086 22.406 6.852 1 85.62 109 TYR A O 1
ATOM 884 N N . ALA A 1 110 ? -9.094 21.219 5.258 1 80.38 110 ALA A N 1
ATOM 885 C CA . ALA A 1 110 ? -8.492 19.953 5.688 1 80.38 110 ALA A CA 1
ATOM 886 C C . ALA A 1 110 ? -7 19.922 5.379 1 80.38 110 ALA A C 1
ATOM 888 O O . ALA A 1 110 ? -6.234 19.234 6.059 1 80.38 110 ALA A O 1
ATOM 889 N N . TRP A 1 111 ? -6.555 20.672 4.422 1 85.38 111 TRP A N 1
ATOM 890 C CA . TRP A 1 111 ? -5.156 20.672 4.016 1 85.38 111 TRP A CA 1
ATOM 891 C C . TRP A 1 111 ? -4.523 22.047 4.238 1 85.38 111 TRP A C 1
ATOM 893 O O . TRP A 1 111 ? -3.652 22.469 3.473 1 85.38 111 TRP A O 1
ATOM 903 N N . LYS A 1 112 ? -4.945 22.719 5.238 1 81.88 112 LYS A N 1
ATOM 904 C CA . LYS A 1 112 ? -4.445 24.062 5.574 1 81.88 112 LYS A CA 1
ATOM 905 C C . LYS A 1 112 ? -2.941 24.031 5.84 1 81.88 112 LYS A C 1
ATOM 907 O O . LYS A 1 112 ? -2.227 24.969 5.492 1 81.88 112 LYS A O 1
ATOM 912 N N . GLN A 1 113 ? -2.529 22.953 6.379 1 80.94 113 GLN A N 1
ATOM 913 C CA . GLN A 1 113 ? -1.124 22.828 6.75 1 80.94 113 GLN A CA 1
ATOM 914 C C . GLN A 1 113 ? -0.278 22.375 5.562 1 80.94 113 GLN A C 1
ATOM 916 O O . GLN A 1 113 ? 0.953 22.375 5.637 1 80.94 113 GLN A O 1
ATOM 921 N N . SER A 1 114 ? -0.915 22.031 4.488 1 88.31 114 SER A N 1
ATOM 922 C CA . SER A 1 114 ? -0.25 21.594 3.264 1 88.31 114 SER A CA 1
ATOM 923 C C . SER A 1 114 ? -0.82 22.312 2.043 1 88.31 114 SER A C 1
ATOM 925 O O . SER A 1 114 ? -1.491 21.688 1.213 1 88.31 114 SER A O 1
ATOM 927 N N . PRO A 1 115 ? -0.389 23.484 1.87 1 87.25 115 PRO A N 1
ATOM 928 C CA . PRO A 1 115 ? -1.011 24.312 0.829 1 87.25 115 PRO A CA 1
ATOM 929 C C . PRO A 1 115 ? -0.75 23.781 -0.578 1 87.25 115 PRO A C 1
ATOM 931 O O . PRO A 1 115 ? -1.597 23.922 -1.463 1 87.25 115 PRO A O 1
ATOM 934 N N . LEU A 1 116 ? 0.336 23.219 -0.757 1 88.62 116 LEU A N 1
ATOM 935 C CA . LEU A 1 116 ? 0.646 22.672 -2.074 1 88.62 116 LEU A CA 1
ATOM 936 C C . LEU A 1 116 ? -0.307 21.531 -2.432 1 88.62 116 LEU A C 1
ATOM 938 O O . LEU A 1 116 ? -0.741 21.422 -3.58 1 88.62 116 LEU A O 1
ATOM 942 N N . VAL A 1 117 ? -0.607 20.703 -1.495 1 89.06 117 VAL A N 1
ATOM 943 C CA . VAL A 1 117 ? -1.566 19.625 -1.718 1 89.06 117 VAL A CA 1
ATOM 944 C C . VAL A 1 117 ? -2.947 20.203 -1.996 1 89.06 117 VAL A C 1
ATOM 946 O O . VAL A 1 117 ? -3.629 19.797 -2.936 1 89.06 117 VAL A O 1
ATOM 949 N N . ALA A 1 118 ? -3.281 21.172 -1.197 1 90.56 118 ALA A N 1
ATOM 950 C CA . ALA A 1 118 ? -4.59 21.797 -1.352 1 90.56 118 ALA A CA 1
ATOM 951 C C . ALA A 1 118 ? -4.75 22.391 -2.746 1 90.56 118 ALA A C 1
ATOM 953 O O . ALA A 1 118 ? -5.793 22.234 -3.379 1 90.56 118 ALA A O 1
ATOM 954 N N . GLN A 1 119 ? -3.705 23 -3.211 1 90.5 119 GLN A N 1
ATOM 955 C CA . GLN A 1 119 ? -3.738 23.719 -4.484 1 90.5 119 GLN A CA 1
ATOM 956 C C . GLN A 1 119 ? -3.789 22.734 -5.66 1 90.5 119 GLN A C 1
ATOM 958 O O . GLN A 1 119 ? -4.348 23.062 -6.711 1 90.5 119 GLN A O 1
ATOM 963 N N . HIS A 1 120 ? -3.273 21.578 -5.484 1 92.88 120 HIS A N 1
ATOM 964 C CA . HIS A 1 120 ? -3.15 20.656 -6.602 1 92.88 120 HIS A CA 1
ATOM 965 C C . HIS A 1 120 ? -3.977 19.391 -6.363 1 92.88 120 HIS A C 1
ATOM 967 O O . HIS A 1 120 ? -3.709 18.344 -6.965 1 92.88 120 HIS A O 1
ATOM 973 N N . LEU A 1 121 ? -4.93 19.516 -5.598 1 94.25 121 LEU A N 1
ATOM 974 C CA . LEU A 1 121 ? -5.676 18.344 -5.133 1 94.25 121 LEU A CA 1
ATOM 975 C C . LEU A 1 121 ? -6.375 17.656 -6.297 1 94.25 121 LEU A C 1
ATOM 977 O O . LEU A 1 121 ? -6.352 16.422 -6.402 1 94.25 121 LEU A O 1
ATOM 981 N N . ALA A 1 122 ? -7 18.422 -7.172 1 94 122 ALA A N 1
ATOM 982 C CA . ALA A 1 122 ? -7.695 17.844 -8.32 1 94 122 ALA A CA 1
ATOM 983 C C . ALA A 1 122 ? -6.734 17.047 -9.195 1 94 122 ALA A C 1
ATOM 985 O O . ALA A 1 122 ? -7.051 15.938 -9.625 1 94 122 ALA A O 1
ATOM 986 N N . GLY A 1 123 ? -5.598 17.656 -9.477 1 94.31 123 GLY A N 1
ATOM 987 C CA . GLY A 1 123 ? -4.586 16.953 -10.258 1 94.31 123 GLY A CA 1
ATOM 988 C C . GLY A 1 123 ? -4.074 15.695 -9.578 1 94.31 123 GLY A C 1
ATOM 989 O O . GLY A 1 123 ? -3.865 14.672 -10.234 1 94.31 123 GLY A O 1
ATOM 990 N N . ILE A 1 124 ? -3.883 15.758 -8.25 1 94.31 124 ILE A N 1
ATOM 991 C CA . ILE A 1 124 ? -3.418 14.617 -7.465 1 94.31 124 ILE A CA 1
ATOM 992 C C . ILE A 1 124 ? -4.434 13.484 -7.555 1 94.31 124 ILE A C 1
ATOM 994 O O . ILE A 1 124 ? -4.059 12.32 -7.719 1 94.31 124 ILE A O 1
ATOM 998 N N . ILE A 1 125 ? -5.676 13.812 -7.512 1 95.31 125 ILE A N 1
ATOM 999 C CA . ILE A 1 125 ? -6.746 12.82 -7.578 1 95.31 125 ILE A CA 1
ATOM 1000 C C . ILE A 1 125 ? -6.754 12.164 -8.953 1 95.31 125 ILE A C 1
ATOM 1002 O O . ILE A 1 125 ? -6.812 10.938 -9.062 1 95.31 125 ILE A O 1
ATOM 1006 N N . VAL A 1 126 ? -6.672 12.922 -10.031 1 95.94 126 VAL A N 1
ATOM 1007 C CA . VAL A 1 126 ? -6.727 12.398 -11.391 1 95.94 126 VAL A CA 1
ATOM 1008 C C . VAL A 1 126 ? -5.527 11.484 -11.641 1 95.94 126 VAL A C 1
ATOM 1010 O O . VAL A 1 126 ? -5.688 10.359 -12.125 1 95.94 126 VAL A O 1
ATOM 1013 N N . VAL A 1 127 ? -4.359 11.938 -11.297 1 94.62 127 VAL A N 1
ATOM 1014 C CA . VAL A 1 127 ? -3.148 11.148 -11.5 1 94.62 127 VAL A CA 1
ATOM 1015 C C . VAL A 1 127 ? -3.209 9.883 -10.641 1 94.62 127 VAL A C 1
ATOM 1017 O O . VAL A 1 127 ? -2.836 8.797 -11.094 1 94.62 127 VAL A O 1
ATOM 1020 N N . GLY A 1 128 ? -3.68 10.047 -9.375 1 96.25 128 GLY A N 1
ATOM 1021 C CA . GLY A 1 128 ? -3.846 8.898 -8.5 1 96.25 128 GLY A CA 1
ATOM 1022 C C . GLY A 1 128 ? -4.781 7.844 -9.062 1 96.25 128 GLY A C 1
ATOM 1023 O O . GLY A 1 128 ? -4.477 6.652 -9.031 1 96.25 128 GLY A O 1
ATOM 1024 N N . CYS A 1 129 ? -5.859 8.25 -9.641 1 96.88 129 CYS A N 1
ATOM 1025 C CA . CYS A 1 129 ? -6.836 7.328 -10.211 1 96.88 129 CYS A CA 1
ATOM 1026 C C . CYS A 1 129 ? -6.266 6.621 -11.43 1 96.88 129 CYS A C 1
ATOM 1028 O O . CYS A 1 129 ? -6.496 5.43 -11.625 1 96.88 129 CYS A O 1
ATOM 1030 N N . VAL A 1 130 ? -5.543 7.34 -12.234 1 96.81 130 VAL A N 1
ATOM 1031 C CA . VAL A 1 130 ? -4.961 6.758 -13.438 1 96.81 130 VAL A CA 1
ATOM 1032 C C . VAL A 1 130 ? -3.955 5.676 -13.062 1 96.81 130 VAL A C 1
ATOM 1034 O O . VAL A 1 130 ? -3.953 4.586 -13.641 1 96.81 130 VAL A O 1
ATOM 1037 N N . ILE A 1 131 ? -3.156 5.949 -12.078 1 96.12 131 ILE A N 1
ATOM 1038 C CA . ILE A 1 131 ? -2.146 4.996 -11.633 1 96.12 131 ILE A CA 1
ATOM 1039 C C . ILE A 1 131 ? -2.828 3.781 -11.008 1 96.12 131 ILE A C 1
ATOM 1041 O O . ILE A 1 131 ? -2.441 2.641 -11.273 1 96.12 131 ILE A O 1
ATOM 1045 N N . CYS A 1 132 ? -3.82 4.004 -10.195 1 97.5 132 CYS A N 1
ATOM 1046 C CA . CYS A 1 132 ? -4.535 2.91 -9.547 1 97.5 132 CYS A CA 1
ATOM 1047 C C . CYS A 1 132 ? -5.277 2.064 -10.578 1 97.5 132 CYS A C 1
ATOM 1049 O O . CYS A 1 132 ? -5.355 0.841 -10.438 1 97.5 132 CYS A O 1
ATOM 1051 N N . LEU A 1 133 ? -5.82 2.729 -11.547 1 97.25 133 LEU A N 1
ATOM 1052 C CA . LEU A 1 133 ? -6.48 1.991 -12.617 1 97.25 133 LEU A CA 1
ATOM 1053 C C . LEU A 1 133 ? -5.492 1.093 -13.352 1 97.25 133 LEU A C 1
ATOM 1055 O O . LEU A 1 133 ? -5.785 -0.076 -13.617 1 97.25 133 LEU A O 1
ATOM 1059 N N . TRP A 1 134 ? -4.355 1.667 -13.719 1 96.94 134 TRP A N 1
ATOM 1060 C CA . TRP A 1 134 ? -3.307 0.88 -14.359 1 96.94 134 TRP A CA 1
ATOM 1061 C C . TRP A 1 134 ? -2.898 -0.298 -13.484 1 96.94 134 TRP A C 1
ATOM 1063 O O . TRP A 1 134 ? -2.715 -1.414 -13.977 1 96.94 134 TRP A O 1
ATOM 1073 N N . LEU A 1 135 ? -2.795 -0.094 -12.203 1 97 135 LEU A N 1
ATOM 1074 C CA . LEU A 1 135 ? -2.426 -1.137 -11.25 1 97 135 LEU A CA 1
ATOM 1075 C C . LEU A 1 135 ? -3.441 -2.273 -11.273 1 97 135 LEU A C 1
ATOM 1077 O O . LEU A 1 135 ? -3.074 -3.438 -11.453 1 97 135 LEU A O 1
ATOM 1081 N N . HIS A 1 136 ? -4.727 -1.965 -11.125 1 97.25 136 HIS A N 1
ATOM 1082 C CA . HIS A 1 136 ? -5.762 -2.992 -11.062 1 97.25 136 HIS A CA 1
ATOM 1083 C C . HIS A 1 136 ? -5.867 -3.75 -12.383 1 97.25 136 HIS A C 1
ATOM 1085 O O . HIS A 1 136 ? -6.039 -4.973 -12.383 1 97.25 136 HIS A O 1
ATOM 1091 N N . LEU A 1 137 ? -5.75 -3.023 -13.484 1 96.44 137 LEU A N 1
ATOM 1092 C CA . LEU A 1 137 ? -5.82 -3.674 -14.789 1 96.44 137 LEU A CA 1
ATOM 1093 C C . LEU A 1 137 ? -4.621 -4.59 -15.008 1 96.44 137 LEU A C 1
ATOM 1095 O O . LEU A 1 137 ? -4.758 -5.68 -15.562 1 96.44 137 LEU A O 1
ATOM 1099 N N . ALA A 1 138 ? -3.502 -4.137 -14.602 1 96.19 138 ALA A N 1
ATOM 1100 C CA . ALA A 1 138 ? -2.287 -4.934 -14.742 1 96.19 138 ALA A CA 1
ATOM 1101 C C . ALA A 1 138 ? -2.369 -6.207 -13.906 1 96.19 138 ALA A C 1
ATOM 1103 O O . ALA A 1 138 ? -1.984 -7.285 -14.367 1 96.19 138 ALA A O 1
ATOM 1104 N N . ILE A 1 139 ? -2.855 -6.094 -12.688 1 96.25 139 ILE A N 1
ATOM 1105 C CA . ILE A 1 139 ? -3.008 -7.254 -11.812 1 96.25 139 ILE A CA 1
ATOM 1106 C C . ILE A 1 139 ? -3.998 -8.242 -12.43 1 96.25 139 ILE A C 1
ATOM 1108 O O . ILE A 1 139 ? -3.729 -9.438 -12.492 1 96.25 139 ILE A O 1
ATOM 1112 N N . ALA A 1 140 ? -5.082 -7.707 -12.914 1 95.25 140 ALA A N 1
ATOM 1113 C CA . ALA A 1 140 ? -6.113 -8.555 -13.516 1 95.25 140 ALA A CA 1
ATOM 1114 C C . ALA A 1 140 ? -5.578 -9.281 -14.742 1 95.25 140 ALA A C 1
ATOM 1116 O O . ALA A 1 140 ? -5.742 -10.5 -14.875 1 95.25 140 ALA A O 1
ATOM 1117 N N . ALA A 1 141 ? -4.922 -8.555 -15.57 1 94.81 141 ALA A N 1
ATOM 1118 C CA . ALA A 1 141 ? -4.402 -9.125 -16.812 1 94.81 141 ALA A CA 1
ATOM 1119 C C . ALA A 1 141 ? -3.369 -10.211 -16.531 1 94.81 141 ALA A C 1
ATOM 1121 O O . ALA A 1 141 ? -3.268 -11.188 -17.266 1 94.81 141 ALA A O 1
ATOM 1122 N N . THR A 1 142 ? -2.684 -10.078 -15.492 1 94.12 142 THR A N 1
ATOM 1123 C CA . THR A 1 142 ? -1.596 -11 -15.188 1 94.12 142 THR A CA 1
ATOM 1124 C C . THR A 1 142 ? -2.115 -12.227 -14.438 1 94.12 142 THR A C 1
ATOM 1126 O O . THR A 1 142 ? -1.701 -13.352 -14.719 1 94.12 142 THR A O 1
ATOM 1129 N N . PHE A 1 143 ? -3.061 -12.047 -13.578 1 94.06 143 PHE A N 1
ATOM 1130 C CA . PHE A 1 143 ? -3.297 -13.109 -12.609 1 94.06 143 PHE A CA 1
ATOM 1131 C C . PHE A 1 143 ? -4.621 -13.82 -12.891 1 94.06 143 PHE A C 1
ATOM 1133 O O . PHE A 1 143 ? -4.84 -14.938 -12.43 1 94.06 143 PHE A O 1
ATOM 1140 N N . ILE A 1 144 ? -5.52 -13.227 -13.602 1 93.5 144 ILE A N 1
ATOM 1141 C CA . ILE A 1 144 ? -6.801 -13.867 -13.891 1 93.5 144 ILE A CA 1
ATOM 1142 C C . ILE A 1 144 ? -6.57 -15.172 -14.641 1 93.5 144 ILE A C 1
ATOM 1144 O O . ILE A 1 144 ? -7.176 -16.203 -14.312 1 93.5 144 ILE A O 1
ATOM 1148 N N . PRO A 1 145 ? -5.656 -15.234 -15.594 1 92.88 145 PRO A N 1
ATOM 1149 C CA . PRO A 1 145 ? -5.422 -16.5 -16.297 1 92.88 145 PRO A CA 1
ATOM 1150 C C . PRO A 1 145 ? -4.902 -17.594 -15.375 1 92.88 145 PRO A C 1
ATOM 1152 O O . PRO A 1 145 ? -5.156 -18.781 -15.617 1 92.88 145 PRO A O 1
ATOM 1155 N N . SER A 1 146 ? -4.273 -17.219 -14.297 1 91.19 146 SER A N 1
ATOM 1156 C CA . SER A 1 146 ? -3.645 -18.219 -13.438 1 91.19 146 SER A CA 1
ATOM 1157 C C . SER A 1 146 ? -4.547 -18.578 -12.258 1 91.19 146 SER A C 1
ATOM 1159 O O . SER A 1 146 ? -4.684 -19.75 -11.914 1 91.19 146 SER A O 1
ATOM 1161 N N . ILE A 1 147 ? -5.219 -17.562 -11.672 1 91.38 147 ILE A N 1
ATOM 1162 C CA . ILE A 1 147 ? -5.914 -17.875 -10.422 1 91.38 147 ILE A CA 1
ATOM 1163 C C . ILE A 1 147 ? -7.398 -17.547 -10.57 1 91.38 147 ILE A C 1
ATOM 1165 O O . ILE A 1 147 ? -8.172 -17.719 -9.625 1 91.38 147 ILE A O 1
ATOM 1169 N N . GLY A 1 148 ? -7.82 -17.094 -11.68 1 91.88 148 GLY A N 1
ATOM 1170 C CA . GLY A 1 148 ? -9.227 -16.875 -11.984 1 91.88 148 GLY A CA 1
ATOM 1171 C C . GLY A 1 148 ? -9.891 -15.875 -11.062 1 91.88 148 GLY A C 1
ATOM 1172 O O . GLY A 1 148 ? -9.391 -14.758 -10.891 1 91.88 148 GLY A O 1
ATOM 1173 N N . ARG A 1 149 ? -10.898 -16.328 -10.344 1 89.38 149 ARG A N 1
ATOM 1174 C CA . ARG A 1 149 ? -11.742 -15.438 -9.547 1 89.38 149 ARG A CA 1
ATOM 1175 C C . ARG A 1 149 ? -11.07 -15.086 -8.227 1 89.38 149 ARG A C 1
ATOM 1177 O O . ARG A 1 149 ? -11.492 -14.164 -7.531 1 89.38 149 ARG A O 1
ATOM 1184 N N . GLN A 1 150 ? -10.055 -15.773 -7.836 1 93 150 GLN A N 1
ATOM 1185 C CA . GLN A 1 150 ? -9.359 -15.531 -6.574 1 93 150 GLN A CA 1
ATOM 1186 C C . GLN A 1 150 ? -8.75 -14.133 -6.543 1 93 150 GLN A C 1
ATOM 1188 O O . GLN A 1 150 ? -8.43 -13.617 -5.469 1 93 150 GLN A O 1
ATOM 1193 N N . VAL A 1 151 ? -8.617 -13.547 -7.758 1 93.5 151 VAL A N 1
ATOM 1194 C CA . VAL A 1 151 ? -7.984 -12.242 -7.879 1 93.5 151 VAL A CA 1
ATOM 1195 C C . VAL A 1 151 ? -8.805 -11.195 -7.129 1 93.5 151 VAL A C 1
ATOM 1197 O O . VAL A 1 151 ? -8.258 -10.234 -6.582 1 93.5 151 VAL A O 1
ATOM 1200 N N . VAL A 1 152 ? -10.07 -11.375 -7.027 1 91.25 152 VAL A N 1
ATOM 1201 C CA . VAL A 1 152 ? -10.953 -10.422 -6.363 1 91.25 152 VAL A CA 1
ATOM 1202 C C . VAL A 1 152 ? -10.656 -10.398 -4.867 1 91.25 152 VAL A C 1
ATOM 1204 O O . VAL A 1 152 ? -10.516 -9.328 -4.266 1 91.25 152 VAL A O 1
ATOM 1207 N N . PHE A 1 153 ? -10.523 -11.617 -4.289 1 93.44 153 PHE A N 1
ATOM 1208 C CA . PHE A 1 153 ? -10.156 -11.719 -2.881 1 93.44 153 PHE A CA 1
ATOM 1209 C C . PHE A 1 153 ? -8.766 -11.141 -2.643 1 93.44 153 PHE A C 1
ATOM 1211 O O . PHE A 1 153 ? -8.562 -10.383 -1.689 1 93.44 153 PHE A O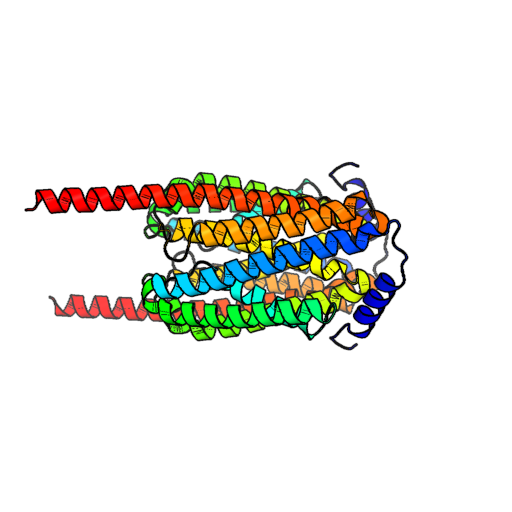 1
ATOM 1218 N N . MET A 1 154 ? -7.879 -11.359 -3.551 1 94.12 154 MET A N 1
ATOM 1219 C CA . MET A 1 154 ? -6.469 -11.016 -3.393 1 94.12 154 MET A CA 1
ATOM 1220 C C . MET A 1 154 ? -6.25 -9.523 -3.6 1 94.12 154 MET A C 1
ATOM 1222 O O . MET A 1 154 ? -5.18 -9 -3.279 1 94.12 154 MET A O 1
ATOM 1226 N N . THR A 1 155 ? -7.215 -8.828 -4.09 1 95.25 155 THR A N 1
ATOM 1227 C CA . THR A 1 155 ? -7.074 -7.387 -4.297 1 95.25 155 THR A CA 1
ATOM 1228 C C . THR A 1 155 ? -7.984 -6.613 -3.344 1 95.25 155 THR A C 1
ATOM 1230 O O . THR A 1 155 ? -7.594 -5.574 -2.814 1 95.25 155 THR A O 1
ATOM 1233 N N . ALA A 1 156 ? -9.133 -7.121 -3.047 1 94 156 ALA A N 1
ATOM 1234 C CA . ALA A 1 156 ? -10.109 -6.414 -2.221 1 94 156 ALA A CA 1
ATOM 1235 C C . ALA A 1 156 ? -9.672 -6.379 -0.76 1 94 156 ALA A C 1
ATOM 1237 O O . ALA A 1 156 ? -9.742 -5.332 -0.109 1 94 156 ALA A O 1
ATOM 1238 N N . TRP A 1 157 ? -9.273 -7.449 -0.249 1 96.38 157 TRP A N 1
ATOM 1239 C CA . TRP A 1 157 ? -8.984 -7.547 1.178 1 96.38 157 TRP A CA 1
ATOM 1240 C C . TRP A 1 157 ? -7.719 -6.773 1.532 1 96.38 157 TRP A C 1
ATOM 1242 O O . TRP A 1 157 ? -7.641 -6.156 2.598 1 96.38 157 TRP A O 1
ATOM 1252 N N . PRO A 1 158 ? -6.652 -6.789 0.66 1 96.19 158 PRO A N 1
ATOM 1253 C CA . PRO A 1 158 ? -5.531 -5.883 0.928 1 96.19 158 PRO A CA 1
ATOM 1254 C C . PRO A 1 158 ? -5.961 -4.418 0.972 1 96.19 158 PRO A C 1
ATOM 1256 O O . PRO A 1 158 ? -5.438 -3.643 1.779 1 96.19 158 PRO A O 1
ATOM 1259 N N . MET A 1 159 ? -6.816 -4.078 0.13 1 96.12 159 MET A N 1
ATOM 1260 C CA . MET A 1 159 ? -7.316 -2.705 0.141 1 96.12 159 MET A CA 1
ATOM 1261 C C . MET A 1 159 ? -8.055 -2.406 1.442 1 96.12 159 MET A C 1
ATOM 1263 O O . MET A 1 159 ? -7.965 -1.298 1.972 1 96.12 159 MET A O 1
ATOM 1267 N N . GLN A 1 160 ? -8.789 -3.393 1.931 1 95.88 160 GLN A N 1
ATOM 1268 C CA . GLN A 1 160 ? -9.477 -3.229 3.207 1 95.88 160 GLN A CA 1
ATOM 1269 C C . GLN A 1 160 ? -8.484 -2.979 4.34 1 95.88 160 GLN A C 1
ATOM 1271 O O . GLN A 1 160 ? -8.695 -2.102 5.176 1 95.88 160 GLN A O 1
ATOM 1276 N N . VAL A 1 161 ? -7.453 -3.713 4.336 1 96 161 VAL A N 1
ATOM 1277 C CA . VAL A 1 161 ? -6.422 -3.545 5.352 1 96 161 VAL A CA 1
ATOM 1278 C C . VAL A 1 161 ? -5.781 -2.164 5.215 1 96 161 VAL A C 1
ATOM 1280 O O . VAL A 1 161 ? -5.562 -1.474 6.211 1 96 161 VAL A O 1
ATOM 1283 N N . LEU A 1 162 ? -5.555 -1.777 4.016 1 95.62 162 LEU A N 1
ATOM 1284 C CA . LEU A 1 162 ? -4.949 -0.477 3.748 1 95.62 162 LEU A CA 1
ATOM 1285 C C . LEU A 1 162 ? -5.863 0.653 4.211 1 95.62 162 LEU A C 1
ATOM 1287 O O . LEU A 1 162 ? -5.395 1.641 4.781 1 95.62 162 LEU A O 1
ATOM 1291 N N . ILE A 1 163 ? -7.09 0.562 3.951 1 95 163 ILE A N 1
ATOM 1292 C CA . ILE A 1 163 ? -8.062 1.57 4.359 1 95 163 ILE A CA 1
ATOM 1293 C C . ILE A 1 163 ? -8.031 1.728 5.879 1 95 163 ILE A C 1
ATOM 1295 O O . ILE A 1 163 ? -8.016 2.85 6.391 1 95 163 ILE A O 1
ATOM 1299 N N . ASN A 1 164 ? -7.988 0.605 6.57 1 95.81 164 ASN A N 1
ATOM 1300 C CA . ASN A 1 164 ? -7.977 0.635 8.031 1 95.81 164 ASN A CA 1
ATOM 1301 C C . ASN A 1 164 ? -6.73 1.335 8.57 1 95.81 164 ASN A C 1
ATOM 1303 O O . ASN A 1 164 ? -6.836 2.273 9.359 1 95.81 164 ASN A O 1
ATOM 1307 N N . PHE A 1 165 ? -5.637 0.977 8.07 1 94.75 165 PHE A N 1
ATOM 1308 C CA . PHE A 1 165 ? -4.391 1.531 8.586 1 94.75 165 PHE A CA 1
ATOM 1309 C C . PHE A 1 165 ? -4.234 2.99 8.172 1 94.75 165 PHE A C 1
ATOM 1311 O O . PHE A 1 165 ? -3.719 3.807 8.938 1 94.75 165 PHE A O 1
ATOM 1318 N N . SER A 1 166 ? -4.68 3.285 7 1 95.12 166 SER A N 1
ATOM 1319 C CA . SER A 1 166 ? -4.617 4.668 6.543 1 95.12 166 SER A CA 1
ATOM 1320 C C . SER A 1 166 ? -5.562 5.559 7.344 1 95.12 166 SER A C 1
ATOM 1322 O O . SER A 1 166 ? -5.254 6.723 7.609 1 95.12 166 SER A O 1
ATOM 1324 N N . SER A 1 167 ? -6.691 5.047 7.707 1 95.25 167 SER A N 1
ATOM 1325 C CA . SER A 1 167 ? -7.645 5.797 8.523 1 95.25 167 SER A CA 1
ATOM 1326 C C . SER A 1 167 ? -7.098 6.039 9.922 1 95.25 167 SER A C 1
ATOM 1328 O O . SER A 1 167 ? -7.293 7.113 10.492 1 95.25 167 SER A O 1
ATOM 1330 N N . ILE A 1 168 ? -6.461 5.047 10.438 1 95.12 168 ILE A N 1
ATOM 1331 C CA . ILE A 1 168 ? -5.828 5.18 11.75 1 95.12 168 ILE A CA 1
ATOM 1332 C C . ILE A 1 168 ? -4.754 6.262 11.688 1 95.12 168 ILE A C 1
ATOM 1334 O O . ILE A 1 168 ? -4.699 7.141 12.555 1 95.12 168 ILE A O 1
ATOM 1338 N N . ALA A 1 169 ? -3.945 6.207 10.641 1 93.31 169 ALA A N 1
ATOM 1339 C CA . ALA A 1 169 ? -2.891 7.199 10.453 1 93.31 169 ALA A CA 1
ATOM 1340 C C . ALA A 1 169 ? -3.475 8.602 10.305 1 93.31 169 ALA A C 1
ATOM 1342 O O . ALA A 1 169 ? -2.922 9.57 10.828 1 93.31 169 ALA A O 1
ATOM 1343 N N . GLN A 1 170 ? -4.531 8.688 9.594 1 92.75 170 GLN A N 1
ATOM 1344 C CA . GLN A 1 170 ? -5.188 9.969 9.391 1 92.75 170 GLN A CA 1
ATOM 1345 C C . GLN A 1 170 ? -5.711 10.539 10.703 1 92.75 170 GLN A C 1
ATOM 1347 O O . GLN A 1 170 ? -5.578 11.742 10.961 1 92.75 170 GLN A O 1
ATOM 1352 N N . LEU A 1 171 ? -6.273 9.727 11.57 1 93.38 171 LEU A N 1
ATOM 1353 C CA . LEU A 1 171 ? -6.789 10.148 12.867 1 93.38 171 LEU A CA 1
ATOM 1354 C C . LEU A 1 171 ? -5.664 10.656 13.766 1 93.38 171 LEU A C 1
ATOM 1356 O O . LEU A 1 171 ? -5.789 11.719 14.383 1 93.38 171 LEU A O 1
ATOM 1360 N N . LEU A 1 172 ? -4.613 9.953 13.742 1 92 172 LEU A N 1
ATOM 1361 C CA . LEU A 1 172 ? -3.482 10.312 14.594 1 92 172 LEU A CA 1
ATOM 1362 C C . LEU A 1 172 ? -2.785 11.562 14.078 1 92 172 LEU A C 1
ATOM 1364 O O . LEU A 1 172 ? -2.348 12.406 14.867 1 92 172 LEU A O 1
ATOM 1368 N N . SER A 1 173 ? -2.709 11.695 12.789 1 91.44 173 SER A N 1
ATOM 1369 C CA . SER A 1 173 ? -2.008 12.82 12.172 1 91.44 173 SER A CA 1
ATOM 1370 C C . SER A 1 173 ? -2.793 14.117 12.328 1 91.44 173 SER A C 1
ATOM 1372 O O . SER A 1 173 ? -2.213 15.172 12.578 1 91.44 173 SER A O 1
ATOM 1374 N N . ARG A 1 174 ? -4.074 14.023 12.172 1 89.62 174 ARG A N 1
ATOM 1375 C CA . ARG A 1 174 ? -4.91 15.219 12.281 1 89.62 174 ARG A CA 1
ATOM 1376 C C . ARG A 1 174 ? -5.195 15.555 13.742 1 89.62 174 ARG A C 1
ATOM 1378 O O . ARG A 1 174 ? -5.398 16.719 14.086 1 89.62 174 ARG A O 1
ATOM 1385 N N . GLY A 1 175 ? -5.312 14.586 14.586 1 90.44 175 GLY A N 1
ATOM 1386 C CA . GLY A 1 175 ? -5.535 14.789 16 1 90.44 175 GLY A CA 1
ATOM 1387 C C . GLY A 1 175 ? -6.965 15.164 16.344 1 90.44 175 GLY A C 1
ATOM 1388 O O . GLY A 1 175 ? -7.219 15.828 17.344 1 90.44 175 GLY A O 1
ATOM 1389 N N . ASN A 1 176 ? -7.832 14.961 15.43 1 92.25 176 ASN A N 1
ATOM 1390 C CA . ASN A 1 176 ? -9.25 15.219 15.641 1 92.25 176 ASN A CA 1
ATOM 1391 C C . ASN A 1 176 ? -10.125 14.195 14.922 1 92.25 176 ASN A C 1
ATOM 1393 O O . ASN A 1 176 ? -9.625 13.414 14.109 1 92.25 176 ASN A O 1
ATOM 1397 N N . THR A 1 177 ? -11.359 14.156 15.227 1 93.75 177 THR A N 1
ATOM 1398 C CA . THR A 1 177 ? -12.25 13.133 14.695 1 93.75 177 THR A CA 1
ATOM 1399 C C . THR A 1 177 ? -13.125 13.703 13.586 1 93.75 177 THR A C 1
ATOM 1401 O O . THR A 1 177 ? -14.156 13.117 13.242 1 93.75 177 THR A O 1
ATOM 1404 N N . LEU A 1 178 ? -12.758 14.883 13.07 1 91.75 178 LEU A N 1
ATOM 1405 C CA . LEU A 1 178 ? -13.555 15.484 12.008 1 91.75 178 LEU A CA 1
ATOM 1406 C C . LEU A 1 178 ? -13.656 14.539 10.812 1 91.75 178 LEU A C 1
ATOM 1408 O O . LEU A 1 178 ? -12.664 13.953 10.391 1 91.75 178 LEU A O 1
ATOM 1412 N N . GLY A 1 179 ? -14.859 14.328 10.281 1 91.94 179 GLY A N 1
ATOM 1413 C CA . GLY A 1 179 ? -15.109 13.453 9.148 1 91.94 179 GLY A CA 1
ATOM 1414 C C . GLY A 1 179 ? -15.43 12.031 9.547 1 91.94 179 GLY A C 1
ATOM 1415 O O . GLY A 1 179 ? -15.938 11.25 8.742 1 91.94 179 GLY A O 1
ATOM 1416 N N . HIS A 1 180 ? -15.062 11.727 10.789 1 93.56 180 HIS A N 1
ATOM 1417 C CA . HIS A 1 180 ? -15.305 10.383 11.297 1 93.56 180 HIS A CA 1
ATOM 1418 C C . HIS A 1 180 ? -16.5 10.352 12.242 1 93.56 180 HIS A C 1
ATOM 1420 O O . HIS A 1 180 ? -16.891 11.383 12.789 1 93.56 180 HIS A O 1
ATOM 1426 N N . SER A 1 181 ? -17.172 9.219 12.398 1 95 181 SER A N 1
ATOM 1427 C CA . SER A 1 181 ? -18.25 9.023 13.344 1 95 181 SER A CA 1
ATOM 1428 C C . SER A 1 181 ? -18.422 7.555 13.711 1 95 181 SER A C 1
ATOM 1430 O O . SER A 1 181 ? -17.953 6.672 12.984 1 95 181 SER A O 1
ATOM 1432 N N . TRP A 1 182 ? -19.031 7.34 14.781 1 95.06 182 TRP A N 1
ATOM 1433 C CA . TRP A 1 182 ? -19.297 5.977 15.227 1 95.06 182 TRP A CA 1
ATOM 1434 C C . TRP A 1 182 ? -20.219 5.246 14.25 1 95.06 182 TRP A C 1
ATOM 1436 O O . TRP A 1 182 ? -20.062 4.039 14.031 1 95.06 182 TRP A O 1
ATOM 1446 N N . GLY A 1 183 ? -21.141 5.98 13.742 1 95.5 183 GLY A N 1
ATOM 1447 C CA . GLY A 1 183 ? -22 5.375 12.742 1 95.5 183 GLY A CA 1
ATOM 1448 C C . GLY A 1 183 ? -21.25 4.84 11.539 1 95.5 183 GLY A C 1
ATOM 1449 O O . GLY A 1 183 ? -21.531 3.742 11.062 1 95.5 183 GLY A O 1
ATOM 1450 N N . ILE A 1 184 ? -20.297 5.613 11.07 1 95.12 184 ILE A N 1
ATOM 1451 C CA . ILE A 1 184 ? -19.469 5.203 9.945 1 95.12 184 ILE A CA 1
ATOM 1452 C C . ILE A 1 184 ? -18.672 3.951 10.312 1 95.12 184 ILE A C 1
ATOM 1454 O O . ILE A 1 184 ? -18.672 2.975 9.562 1 95.12 184 ILE A O 1
ATOM 1458 N N . TRP A 1 185 ? -18.125 3.936 11.492 1 94.38 185 TRP A N 1
ATOM 1459 C CA . TRP A 1 185 ? -17.281 2.818 11.914 1 94.38 185 TRP A CA 1
ATOM 1460 C C . TRP A 1 185 ? -18.109 1.551 12.094 1 94.38 185 TRP A C 1
ATOM 1462 O O . TRP A 1 185 ? -17.719 0.479 11.617 1 94.38 185 TRP A O 1
ATOM 1472 N N . TRP A 1 186 ? -19.266 1.663 12.734 1 95.38 186 TRP A N 1
ATOM 1473 C CA . TRP A 1 186 ? -20.109 0.499 13.008 1 95.38 186 TRP A CA 1
ATOM 1474 C C . TRP A 1 186 ? -20.547 -0.163 11.703 1 95.38 186 TRP A C 1
ATOM 1476 O O . TRP A 1 186 ? -20.516 -1.391 11.586 1 95.38 186 TRP A O 1
ATOM 1486 N N . THR A 1 187 ? -20.938 0.577 10.836 1 96.12 187 THR A N 1
ATOM 1487 C CA . THR A 1 187 ? -21.438 0.023 9.578 1 96.12 187 THR A CA 1
ATOM 1488 C C . THR A 1 187 ? -20.297 -0.566 8.758 1 96.12 187 THR A C 1
ATOM 1490 O O . THR A 1 187 ? -20.438 -1.638 8.164 1 96.12 187 THR A O 1
ATOM 1493 N N . ARG A 1 188 ? -19.203 0.051 8.742 1 94.44 188 ARG A N 1
ATOM 1494 C CA . ARG A 1 188 ? -18.047 -0.445 8.016 1 94.44 188 ARG A CA 1
ATOM 1495 C C . ARG A 1 188 ? -17.516 -1.73 8.641 1 94.44 188 ARG A C 1
ATOM 1497 O O . ARG A 1 188 ? -17.203 -2.693 7.93 1 94.44 188 ARG A O 1
ATOM 1504 N N . MET A 1 189 ? -17.406 -1.751 9.938 1 95.81 189 MET A N 1
ATOM 1505 C CA . MET A 1 189 ? -16.875 -2.912 10.648 1 95.81 189 MET A CA 1
ATOM 1506 C C . MET A 1 189 ? -17.797 -4.113 10.484 1 95.81 189 MET A C 1
ATOM 1508 O O . MET A 1 189 ? -17.344 -5.215 10.172 1 95.81 189 MET A O 1
ATOM 1512 N N . LEU A 1 190 ? -19.047 -3.867 10.703 1 96.19 190 LEU A N 1
ATOM 1513 C CA . LEU A 1 190 ? -20.016 -4.949 10.57 1 96.19 190 LEU A CA 1
ATOM 1514 C C . LEU A 1 190 ? -20.062 -5.449 9.133 1 96.19 190 LEU A C 1
ATOM 1516 O O . LEU A 1 190 ? -20.281 -6.641 8.891 1 96.19 190 LEU A O 1
ATOM 1520 N N . GLY A 1 191 ? -19.938 -4.535 8.195 1 95.19 191 GLY A N 1
ATOM 1521 C CA . GLY A 1 191 ? -19.844 -4.949 6.809 1 95.19 191 GLY A CA 1
ATOM 1522 C C . GLY A 1 191 ? -18.656 -5.84 6.527 1 95.19 191 GLY A C 1
ATOM 1523 O O . GLY A 1 191 ? -18.766 -6.84 5.816 1 95.19 191 GLY A O 1
ATOM 1524 N N . THR A 1 192 ? -17.531 -5.508 7.07 1 95.75 192 THR A N 1
ATOM 1525 C CA . THR A 1 192 ? -16.312 -6.293 6.902 1 95.75 192 THR A CA 1
ATOM 1526 C C . THR A 1 192 ? -16.438 -7.652 7.582 1 95.75 192 THR A C 1
ATOM 1528 O O . THR A 1 192 ? -16.016 -8.672 7.039 1 95.75 192 THR A O 1
ATOM 1531 N N . ILE A 1 193 ? -17.031 -7.672 8.734 1 96.69 193 ILE A N 1
ATOM 1532 C CA . ILE A 1 193 ? -17.266 -8.922 9.453 1 96.69 193 ILE A CA 1
ATOM 1533 C C . ILE A 1 193 ? -18.188 -9.82 8.641 1 96.69 193 ILE A C 1
ATOM 1535 O O . ILE A 1 193 ? -17.969 -11.031 8.539 1 96.69 193 ILE A O 1
ATOM 1539 N N . ALA A 1 194 ? -19.203 -9.211 8.094 1 95.81 194 ALA A N 1
ATOM 1540 C CA . ALA A 1 194 ? -20.109 -9.977 7.246 1 95.81 194 ALA A CA 1
ATOM 1541 C C . ALA A 1 194 ? -19.375 -10.586 6.062 1 95.81 194 ALA A C 1
ATOM 1543 O O . ALA A 1 194 ? -19.594 -11.758 5.723 1 95.81 194 ALA A O 1
ATOM 1544 N N . ALA A 1 195 ? -18.562 -9.828 5.414 1 93.56 195 ALA A N 1
ATOM 1545 C CA . ALA A 1 195 ? -17.75 -10.344 4.309 1 93.56 195 ALA A CA 1
ATOM 1546 C C . ALA A 1 195 ? -16.828 -11.461 4.781 1 93.56 195 ALA A C 1
ATOM 1548 O O . ALA A 1 195 ? -16.625 -12.445 4.07 1 93.56 195 ALA A O 1
ATOM 1549 N N . ALA A 1 196 ? -16.234 -11.273 5.941 1 96.12 196 ALA A N 1
ATOM 1550 C CA . ALA A 1 196 ? -15.352 -12.305 6.492 1 96.12 196 ALA A CA 1
ATOM 1551 C C . ALA A 1 196 ? -16.125 -13.594 6.773 1 96.12 196 ALA A C 1
ATOM 1553 O O . ALA A 1 196 ? -15.617 -14.688 6.539 1 96.12 196 ALA A O 1
ATOM 1554 N N . CYS A 1 197 ? -17.297 -13.469 7.289 1 95.56 197 CYS A N 1
ATOM 1555 C CA . CYS A 1 197 ? -18.141 -14.625 7.559 1 95.56 197 CYS A CA 1
ATOM 1556 C C . CYS A 1 197 ? -18.453 -15.383 6.27 1 95.56 197 CYS A C 1
ATOM 1558 O O . CYS A 1 197 ? -18.547 -16.609 6.277 1 95.56 197 CYS A O 1
ATOM 1560 N N . CYS A 1 198 ? -18.641 -14.625 5.219 1 93.5 198 CYS A N 1
ATOM 1561 C CA . CYS A 1 198 ? -18.812 -15.242 3.908 1 93.5 198 CYS A CA 1
ATOM 1562 C C . CYS A 1 198 ? -17.641 -16.172 3.588 1 93.5 198 CYS A C 1
ATOM 1564 O O . CYS A 1 198 ? -17.859 -17.328 3.223 1 93.5 198 CYS A O 1
ATOM 1566 N N . PHE A 1 199 ? -16.484 -15.711 3.826 1 94.38 199 PHE A N 1
ATOM 1567 C CA . PHE A 1 199 ? -15.312 -16.5 3.482 1 94.38 199 PHE A CA 1
ATOM 1568 C C . PHE A 1 199 ? -15.078 -17.609 4.504 1 94.38 199 PHE A C 1
ATOM 1570 O O . PHE A 1 199 ? -14.664 -18.703 4.145 1 94.38 199 PHE A O 1
ATOM 1577 N N . PHE A 1 200 ? -15.383 -17.328 5.762 1 95.38 200 PHE A N 1
ATOM 1578 C CA . PHE A 1 200 ? -15.242 -18.375 6.77 1 95.38 200 PHE A CA 1
ATOM 1579 C C . PHE A 1 200 ? -16.172 -19.547 6.469 1 95.38 200 PHE A C 1
ATOM 1581 O O . PHE A 1 200 ? -15.797 -20.703 6.633 1 95.38 200 PHE A O 1
ATOM 1588 N N . TRP A 1 201 ? -17.344 -19.188 6.016 1 94.69 201 TRP A N 1
ATOM 1589 C CA . TRP A 1 201 ? -18.312 -20.219 5.648 1 94.69 201 TRP A CA 1
ATOM 1590 C C . TRP A 1 201 ? -17.812 -21.047 4.469 1 94.69 201 TRP A C 1
ATOM 1592 O O . TRP A 1 201 ? -17.891 -22.266 4.48 1 94.69 201 TRP A O 1
ATOM 1602 N N . ARG A 1 202 ? -17.25 -20.406 3.527 1 92.56 202 ARG A N 1
ATOM 1603 C CA . ARG A 1 202 ? -16.766 -21.062 2.314 1 92.56 202 ARG A CA 1
ATOM 1604 C C . ARG A 1 202 ? -15.523 -21.891 2.594 1 92.56 202 ARG A C 1
ATOM 1606 O O . ARG A 1 202 ? -15.359 -22.984 2.041 1 92.56 202 ARG A O 1
ATOM 1613 N N . ILE A 1 203 ? -14.711 -21.406 3.432 1 94.12 203 ILE A N 1
ATOM 1614 C CA . ILE A 1 203 ? -13.477 -22.109 3.787 1 94.12 203 ILE A CA 1
ATOM 1615 C C . ILE A 1 203 ? -13.82 -23.406 4.52 1 94.12 203 ILE A C 1
ATOM 1617 O O . ILE A 1 203 ? -13.188 -24.438 4.297 1 94.12 203 ILE A O 1
ATOM 1621 N N . HIS A 1 204 ? -14.797 -23.391 5.359 1 94.12 204 HIS A N 1
ATOM 1622 C CA . HIS A 1 204 ? -15.141 -24.531 6.188 1 94.12 204 HIS A CA 1
ATOM 1623 C C . HIS A 1 204 ? -15.891 -25.594 5.379 1 94.12 204 HIS A C 1
ATOM 1625 O O . HIS A 1 204 ? -15.578 -26.781 5.473 1 94.12 204 HIS A O 1
ATOM 1631 N N . TYR A 1 205 ? -16.797 -25.234 4.504 1 94.31 205 TYR A N 1
ATOM 1632 C CA . TYR A 1 205 ? -17.688 -26.188 3.857 1 94.31 205 TYR A CA 1
ATOM 1633 C C . TYR A 1 205 ? -17.234 -26.484 2.434 1 94.31 205 TYR A C 1
ATOM 1635 O O . TYR A 1 205 ? -17.672 -27.469 1.828 1 94.31 205 TYR A O 1
ATOM 1643 N N . TRP A 1 206 ? -16.359 -25.672 1.881 1 92.94 206 TRP A N 1
ATOM 1644 C CA . TRP A 1 206 ? -15.867 -25.875 0.524 1 92.94 206 TRP A CA 1
ATOM 1645 C C . TRP A 1 206 ? -14.383 -25.516 0.432 1 92.94 206 TRP A C 1
ATOM 1647 O O . TRP A 1 206 ? -13.984 -24.703 -0.395 1 92.94 206 TRP A O 1
ATOM 1657 N N . PRO A 1 207 ? -13.578 -26.156 1.2 1 92.12 207 PRO A N 1
ATOM 1658 C CA . PRO A 1 207 ? -12.156 -25.812 1.25 1 92.12 207 PRO A CA 1
ATOM 1659 C C . PRO A 1 207 ? -11.438 -26.094 -0.07 1 92.12 207 PRO A C 1
ATOM 1661 O O . PRO A 1 207 ? -10.438 -25.438 -0.383 1 92.12 207 PRO A O 1
ATOM 1664 N N . GLU A 1 208 ? -11.914 -26.984 -0.874 1 90.56 208 GLU A N 1
ATOM 1665 C CA . GLU A 1 208 ? -11.258 -27.328 -2.137 1 90.56 208 GLU A CA 1
ATOM 1666 C C . GLU A 1 208 ? -11.219 -26.109 -3.07 1 90.56 208 GLU A C 1
ATOM 1668 O O . GLU A 1 208 ? -10.227 -25.906 -3.777 1 90.56 208 GLU A O 1
ATOM 1673 N N . ARG A 1 209 ? -12.242 -25.328 -2.975 1 89.94 209 ARG A N 1
ATOM 1674 C CA . ARG A 1 209 ? -12.328 -24.188 -3.885 1 89.94 209 ARG A CA 1
ATOM 1675 C C . ARG A 1 209 ? -11.891 -22.906 -3.193 1 89.94 209 ARG A C 1
ATOM 1677 O O . ARG A 1 209 ? -11.289 -22.031 -3.818 1 89.94 209 ARG A O 1
ATOM 1684 N N . PHE A 1 210 ? -12.172 -22.797 -1.894 1 93.06 210 PHE A N 1
ATOM 1685 C CA . PHE A 1 210 ? -11.953 -21.516 -1.231 1 93.06 210 PHE A CA 1
ATOM 1686 C C . PHE A 1 210 ? -10.867 -21.625 -0.171 1 93.06 210 PHE A C 1
ATOM 1688 O O . PHE A 1 210 ? -10.656 -20.703 0.608 1 93.06 210 PHE A O 1
ATOM 1695 N N . GLY A 1 211 ? -10.125 -22.703 -0.175 1 92.19 211 GLY A N 1
ATOM 1696 C CA . GLY A 1 211 ? -9.047 -22.906 0.773 1 92.19 211 GLY A CA 1
ATOM 1697 C C . GLY A 1 211 ? -7.934 -21.891 0.655 1 92.19 211 GLY A C 1
ATOM 1698 O O . GLY A 1 211 ? -7.195 -21.641 1.615 1 92.19 211 GLY A O 1
ATOM 1699 N N . TYR A 1 212 ? -7.887 -21.188 -0.486 1 91.56 212 TYR A N 1
ATOM 1700 C CA . TYR A 1 212 ? -6.871 -20.172 -0.714 1 91.56 212 TYR A CA 1
ATOM 1701 C C . TYR A 1 212 ? -7.035 -19 0.257 1 91.56 212 TYR A C 1
ATOM 1703 O O . TYR A 1 212 ? -6.07 -18.312 0.566 1 91.56 212 TYR A O 1
ATOM 1711 N N . ALA A 1 213 ? -8.219 -18.828 0.743 1 93.88 213 ALA A N 1
ATOM 1712 C CA . ALA A 1 213 ? -8.516 -17.703 1.621 1 93.88 213 ALA A CA 1
ATOM 1713 C C . ALA A 1 213 ? -8.078 -18 3.055 1 93.88 213 ALA A C 1
ATOM 1715 O O . ALA A 1 213 ? -8.125 -17.109 3.914 1 93.88 213 ALA A O 1
ATOM 1716 N N . TRP A 1 214 ? -7.598 -19.188 3.287 1 94.12 214 TRP A N 1
ATOM 1717 C CA . TRP A 1 214 ? -7.121 -19.531 4.625 1 94.12 214 TRP A CA 1
ATOM 1718 C C . TRP A 1 214 ? -5.648 -19.922 4.594 1 94.12 214 TRP A C 1
ATOM 1720 O O . TRP A 1 214 ? -5.18 -20.656 5.473 1 94.12 214 TRP A O 1
ATOM 1730 N N . THR A 1 215 ? -4.992 -19.578 3.607 1 94.25 215 THR A N 1
ATOM 1731 C CA . THR A 1 215 ? -3.533 -19.609 3.605 1 94.25 215 THR A CA 1
ATOM 1732 C C . THR A 1 215 ? -2.969 -18.562 4.57 1 94.25 215 THR A C 1
ATOM 1734 O O . THR A 1 215 ? -3.711 -17.734 5.098 1 94.25 215 THR A O 1
ATOM 1737 N N . PRO A 1 216 ? -1.691 -18.641 4.875 1 95.06 216 PRO A N 1
ATOM 1738 C CA . PRO A 1 216 ? -1.131 -17.641 5.785 1 95.06 216 PRO A CA 1
ATOM 1739 C C . PRO A 1 216 ? -1.418 -16.203 5.34 1 95.06 216 PRO A C 1
ATOM 1741 O O . PRO A 1 216 ? -1.744 -15.352 6.168 1 95.06 216 PRO A O 1
ATOM 1744 N N . TYR A 1 217 ? -1.319 -15.961 4.066 1 95.31 217 TYR A N 1
ATOM 1745 C CA . TYR A 1 217 ? -1.625 -14.633 3.551 1 95.31 217 TYR A CA 1
ATOM 1746 C C . TYR A 1 217 ? -3.107 -14.312 3.713 1 95.31 217 TYR A C 1
ATOM 1748 O O . TYR A 1 217 ? -3.469 -13.195 4.098 1 95.31 217 TYR A O 1
ATOM 1756 N N . GLY A 1 218 ? -3.965 -15.289 3.438 1 96 218 GLY A N 1
ATOM 1757 C CA . GLY A 1 218 ? -5.395 -15.109 3.648 1 96 218 GLY A CA 1
ATOM 1758 C C . GLY A 1 218 ? -5.75 -14.82 5.094 1 96 218 GLY A C 1
ATOM 1759 O O . GLY A 1 218 ? -6.586 -13.961 5.375 1 96 218 GLY A O 1
ATOM 1760 N N . LYS A 1 219 ? -5.078 -15.539 6 1 95.94 219 LYS A N 1
ATOM 1761 C CA . LYS A 1 219 ? -5.293 -15.305 7.422 1 95.94 219 LYS A CA 1
ATOM 1762 C C . LYS A 1 219 ? -4.891 -13.891 7.816 1 95.94 219 LYS A C 1
ATOM 1764 O O . LYS A 1 219 ? -5.574 -13.242 8.617 1 95.94 219 LYS A O 1
ATOM 1769 N N . PHE A 1 220 ? -3.801 -13.461 7.293 1 96.38 220 PHE A N 1
ATOM 1770 C CA . PHE A 1 220 ? -3.367 -12.094 7.559 1 96.38 220 PHE A CA 1
ATOM 1771 C C . PHE A 1 220 ? -4.422 -11.094 7.098 1 96.38 220 PHE A C 1
ATOM 1773 O O . PHE A 1 220 ? -4.73 -10.141 7.809 1 96.38 220 PHE A O 1
ATOM 1780 N N . LEU A 1 221 ? -4.941 -11.32 5.914 1 96.75 221 LEU A N 1
ATOM 1781 C CA . LEU A 1 221 ? -5.898 -10.391 5.336 1 96.75 221 LEU A CA 1
ATOM 1782 C C . LEU A 1 221 ? -7.207 -10.391 6.121 1 96.75 221 LEU A C 1
ATOM 1784 O O . LEU A 1 221 ? -7.715 -9.328 6.492 1 96.75 221 LEU A O 1
ATOM 1788 N N . LEU A 1 222 ? -7.723 -11.586 6.414 1 96.5 222 LEU A N 1
ATOM 1789 C CA . LEU A 1 222 ? -9.016 -11.695 7.086 1 96.5 222 LEU A CA 1
ATOM 1790 C C . LEU A 1 222 ? -8.906 -11.25 8.539 1 96.5 222 LEU A C 1
ATOM 1792 O O . LEU A 1 222 ? -9.641 -10.359 8.977 1 96.5 222 LEU A O 1
ATOM 1796 N N . LEU A 1 223 ? -7.926 -11.766 9.227 1 95.75 223 LEU A N 1
ATOM 1797 C CA . LEU A 1 223 ? -7.766 -11.438 10.641 1 95.75 223 LEU A CA 1
ATOM 1798 C C . LEU A 1 223 ? -7.172 -10.047 10.805 1 95.75 223 LEU A C 1
ATOM 1800 O O . LEU A 1 223 ? -7.504 -9.336 11.758 1 95.75 223 LEU A O 1
ATOM 1804 N N . GLY A 1 224 ? -6.305 -9.688 9.891 1 95.31 224 GLY A N 1
ATOM 1805 C CA . GLY A 1 224 ? -5.734 -8.352 9.938 1 95.31 224 GLY A CA 1
ATOM 1806 C C . GLY A 1 224 ? -6.762 -7.254 9.734 1 95.31 224 GLY A C 1
ATOM 1807 O O . GLY A 1 224 ? -6.676 -6.195 10.359 1 95.31 224 GLY A O 1
ATOM 1808 N N . SER A 1 225 ? -7.684 -7.516 8.875 1 96.25 225 SER A N 1
ATOM 1809 C CA . SER A 1 225 ? -8.734 -6.535 8.625 1 96.25 225 SER A CA 1
ATOM 1810 C C . SER A 1 225 ? -9.625 -6.348 9.852 1 96.25 225 SER A C 1
ATOM 1812 O O . SER A 1 225 ? -9.93 -5.219 10.234 1 96.25 225 SER A O 1
ATOM 1814 N N . ILE A 1 226 ? -9.992 -7.426 10.445 1 95.12 226 ILE A N 1
ATOM 1815 C CA . ILE A 1 226 ? -10.836 -7.359 11.625 1 95.12 226 ILE A CA 1
ATOM 1816 C C . ILE A 1 226 ? -10.062 -6.727 12.781 1 95.12 226 ILE A C 1
ATOM 1818 O O . ILE A 1 226 ? -10.578 -5.844 13.477 1 95.12 226 ILE A O 1
ATOM 1822 N N . GLY A 1 227 ? -8.828 -7.148 12.914 1 95.25 227 GLY A N 1
ATOM 1823 C CA . GLY A 1 227 ? -7.996 -6.598 13.969 1 95.25 227 GLY A CA 1
ATOM 1824 C C . GLY A 1 227 ? -7.738 -5.109 13.812 1 95.25 227 GLY A C 1
ATOM 1825 O O . GLY A 1 227 ? -7.809 -4.355 14.781 1 95.25 227 GLY A O 1
ATOM 1826 N N . SER A 1 228 ? -7.461 -4.672 12.641 1 95.38 228 SER A N 1
ATOM 1827 C CA . SER A 1 228 ? -7.176 -3.262 12.398 1 95.38 228 SER A CA 1
ATOM 1828 C C . SER A 1 228 ? -8.422 -2.406 12.57 1 95.38 228 SER A C 1
ATOM 1830 O O . SER A 1 228 ? -8.336 -1.246 12.977 1 95.38 228 SER A O 1
ATOM 1832 N N . ASP A 1 229 ? -9.547 -2.973 12.297 1 94.94 229 ASP A N 1
ATOM 1833 C CA . ASP A 1 229 ? -10.797 -2.26 12.562 1 94.94 229 ASP A CA 1
ATOM 1834 C C . ASP A 1 229 ? -10.984 -2.012 14.055 1 94.94 229 ASP A C 1
ATOM 1836 O O . ASP A 1 229 ? -11.484 -0.959 14.453 1 94.94 229 ASP A O 1
ATOM 1840 N N . MET A 1 230 ? -10.617 -2.967 14.797 1 94.75 230 MET A N 1
ATOM 1841 C CA . MET A 1 230 ? -10.727 -2.816 16.25 1 94.75 230 MET A CA 1
ATOM 1842 C C . MET A 1 230 ? -9.734 -1.778 16.766 1 94.75 230 MET A C 1
ATOM 1844 O O . MET A 1 230 ? -10.055 -1.002 17.656 1 94.75 230 MET A O 1
ATOM 1848 N N . VAL A 1 231 ? -8.609 -1.741 16.172 1 94.19 231 VAL A N 1
ATOM 1849 C CA . VAL A 1 231 ? -7.609 -0.75 16.547 1 94.19 231 VAL A CA 1
ATOM 1850 C C . VAL A 1 231 ? -8.102 0.648 16.188 1 94.19 231 VAL A C 1
ATOM 1852 O O . VAL A 1 231 ? -7.887 1.605 16.938 1 94.19 231 VAL A O 1
ATOM 1855 N N . TYR A 1 232 ? -8.711 0.747 15.086 1 94.88 232 TYR A N 1
ATOM 1856 C CA . TYR A 1 232 ? -9.297 2.02 14.68 1 94.88 232 TYR A CA 1
ATOM 1857 C C . TYR A 1 232 ? -10.258 2.545 15.742 1 94.88 232 TYR A C 1
ATOM 1859 O O . TYR A 1 232 ? -10.227 3.732 16.078 1 94.88 232 TYR A O 1
ATOM 1867 N N . ALA A 1 233 ? -11.047 1.664 16.25 1 94.81 233 ALA A N 1
ATOM 1868 C CA . ALA A 1 233 ? -12.016 2.061 17.266 1 94.81 233 ALA A CA 1
ATOM 1869 C C . ALA A 1 233 ? -11.32 2.559 18.516 1 94.81 233 ALA A C 1
ATOM 1871 O O . ALA A 1 233 ? -11.727 3.559 19.109 1 94.81 233 ALA A O 1
ATOM 1872 N N . ALA A 1 234 ? -10.328 1.915 18.922 1 95 234 ALA A N 1
ATOM 1873 C CA . ALA A 1 234 ? -9.562 2.309 20.094 1 95 234 ALA A CA 1
ATOM 1874 C C . ALA A 1 234 ? -8.891 3.664 19.891 1 95 234 ALA A C 1
ATOM 1876 O O . ALA A 1 234 ? -8.906 4.516 20.781 1 95 234 ALA A O 1
ATOM 1877 N N . VAL A 1 235 ? -8.328 3.889 18.703 1 94.69 235 VAL A N 1
ATOM 1878 C CA . VAL A 1 235 ? -7.652 5.141 18.391 1 94.69 235 VAL A CA 1
ATOM 1879 C C . VAL A 1 235 ? -8.672 6.273 18.297 1 94.69 235 VAL A C 1
ATOM 1881 O O . VAL A 1 235 ? -8.398 7.398 18.719 1 94.69 235 VAL A O 1
ATOM 1884 N N . TYR A 1 236 ? -9.789 5.922 17.766 1 95.19 236 TYR A N 1
ATOM 1885 C CA . TYR A 1 236 ? -10.867 6.902 17.656 1 95.19 236 TYR A CA 1
ATOM 1886 C C . TYR A 1 236 ? -11.266 7.41 19.047 1 95.19 236 TYR A C 1
ATOM 1888 O O . TYR A 1 236 ? -11.391 8.617 19.25 1 95.19 236 TYR A O 1
ATOM 1896 N N . VAL A 1 237 ? -11.438 6.512 19.969 1 95.19 237 VAL A N 1
ATOM 1897 C CA . VAL A 1 237 ? -11.82 6.871 21.328 1 95.19 237 VAL A CA 1
ATOM 1898 C C . VAL A 1 237 ? -10.719 7.699 21.969 1 95.19 237 VAL A C 1
ATOM 1900 O O . VAL A 1 237 ? -10.992 8.688 22.656 1 95.19 237 VAL A O 1
ATOM 1903 N N . TYR A 1 238 ? -9.586 7.332 21.719 1 94.62 238 TYR A N 1
ATOM 1904 C CA . TYR A 1 238 ? -8.43 8.023 22.266 1 94.62 238 TYR A CA 1
ATOM 1905 C C . TYR A 1 238 ? -8.359 9.461 21.766 1 94.62 238 TYR A C 1
ATOM 1907 O O . TYR A 1 238 ? -8.227 10.398 22.562 1 94.62 238 TYR A O 1
ATOM 1915 N N . VAL A 1 239 ? -8.477 9.672 20.5 1 94 239 VAL A N 1
ATOM 1916 C CA . VAL A 1 239 ? -8.406 11 19.891 1 94 239 VAL A CA 1
ATOM 1917 C C . VAL A 1 239 ? -9.602 11.836 20.344 1 94 239 VAL A C 1
ATOM 1919 O O . VAL A 1 239 ? -9.461 13.039 20.594 1 94 239 VAL A O 1
ATOM 1922 N N . GLN A 1 240 ? -10.711 11.195 20.422 1 93.88 240 GLN A N 1
ATOM 1923 C CA . GLN A 1 240 ? -11.914 11.883 20.875 1 93.88 240 GLN A CA 1
ATOM 1924 C C . GLN A 1 240 ? -11.75 12.383 22.312 1 93.88 240 GLN A C 1
ATOM 1926 O O . GLN A 1 240 ? -12.211 13.477 22.641 1 93.88 240 GLN A O 1
ATOM 1931 N N . ARG A 1 241 ? -11.141 11.633 23.094 1 93.44 241 ARG A N 1
ATOM 1932 C CA . ARG A 1 241 ? -10.891 12.016 24.484 1 93.44 241 ARG A CA 1
ATOM 1933 C C . ARG A 1 241 ? -9.961 13.219 24.562 1 93.44 241 ARG A C 1
ATOM 1935 O O . ARG A 1 241 ? -10.164 14.125 25.375 1 93.44 241 ARG A O 1
ATOM 1942 N N . ILE A 1 242 ? -9.008 13.195 23.781 1 91.38 242 ILE A N 1
ATOM 1943 C CA . ILE A 1 242 ? -8.047 14.297 23.75 1 91.38 242 ILE A CA 1
ATOM 1944 C C . ILE A 1 242 ? -8.742 15.57 23.266 1 91.38 242 ILE A C 1
ATOM 1946 O O . ILE A 1 242 ? -8.492 16.656 23.797 1 91.38 242 ILE A O 1
ATOM 1950 N N . GLU A 1 243 ? -9.523 15.398 22.281 1 90.88 243 GLU A N 1
ATOM 1951 C CA . GLU A 1 243 ? -10.289 16.531 21.766 1 90.88 243 GLU A CA 1
ATOM 1952 C C . GLU A 1 243 ? -11.172 17.141 22.859 1 90.88 243 GLU A C 1
ATOM 1954 O O . GLU A 1 243 ? -11.273 18.359 22.969 1 90.88 243 GLU A O 1
ATOM 1959 N N . LYS A 1 244 ? -11.812 16.328 23.594 1 90.12 244 LYS A N 1
ATOM 1960 C CA . LYS A 1 244 ? -12.703 16.797 24.656 1 90.12 244 LYS A CA 1
ATOM 1961 C C . LYS A 1 244 ? -11.922 17.5 25.766 1 90.12 244 LYS A C 1
ATOM 1963 O O . LYS A 1 244 ? -12.398 18.469 26.344 1 90.12 244 LYS A O 1
ATOM 1968 N N . GLN A 1 245 ? -10.828 16.984 26.031 1 89.31 245 GLN A N 1
ATOM 1969 C CA . GLN A 1 245 ? -9.984 17.594 27.047 1 89.31 245 GLN A CA 1
ATOM 1970 C C . GLN A 1 245 ? -9.492 18.969 26.594 1 89.31 245 GLN A C 1
ATOM 1972 O O . GLN A 1 245 ? -9.422 19.906 27.391 1 89.31 245 GLN A O 1
ATOM 1977 N N . LEU A 1 246 ? -9.109 19.016 25.375 1 86.75 246 LEU A N 1
ATOM 1978 C CA . LEU A 1 246 ? -8.641 20.281 24.828 1 86.75 246 LEU A CA 1
ATOM 1979 C C . LEU A 1 246 ? -9.773 21.312 24.797 1 86.75 246 LEU A C 1
ATOM 1981 O O . LEU A 1 246 ? -9.547 22.5 25.078 1 86.75 246 LEU A O 1
ATOM 1985 N N . ASP A 1 247 ? -10.93 20.891 24.469 1 86.12 247 ASP A N 1
ATOM 1986 C CA . ASP A 1 247 ? -12.094 21.766 24.453 1 86.12 247 ASP A CA 1
ATOM 1987 C C . ASP A 1 247 ? -12.43 22.25 25.859 1 86.12 247 ASP A C 1
ATOM 1989 O O . ASP A 1 247 ? -12.812 23.406 26.047 1 86.12 247 ASP A O 1
ATOM 1993 N N . SER A 1 248 ? -12.344 21.422 26.797 1 87.69 248 SER A N 1
ATOM 1994 C CA . SER A 1 248 ? -12.625 21.781 28.188 1 87.69 248 SER A CA 1
ATOM 1995 C C . SER A 1 248 ? -11.609 22.797 28.703 1 87.69 248 SER A C 1
ATOM 1997 O O . SER A 1 248 ? -11.961 23.703 29.453 1 87.69 248 SER A O 1
ATOM 1999 N N . LEU A 1 249 ? -10.43 22.609 28.297 1 85.81 249 LEU A N 1
ATOM 2000 C CA . LEU A 1 249 ? -9.375 23.531 28.719 1 85.81 249 LEU A CA 1
ATOM 2001 C C . LEU A 1 249 ? -9.586 24.906 28.109 1 85.81 249 LEU A C 1
ATOM 2003 O O . LEU A 1 249 ? -9.375 25.922 28.766 1 85.81 249 LEU A O 1
ATOM 2007 N N . VAL A 1 250 ? -9.961 24.969 26.891 1 85.94 250 VAL A N 1
ATOM 2008 C CA . VAL A 1 250 ? -10.203 26.234 26.203 1 85.94 250 VAL A CA 1
ATOM 2009 C C . VAL A 1 250 ? -11.406 26.938 26.828 1 85.94 250 VAL A C 1
ATOM 2011 O O . VAL A 1 250 ? -11.391 28.156 27.016 1 85.94 250 VAL A O 1
ATOM 2014 N N . ASN A 1 251 ? -12.391 26.156 27.219 1 84.56 251 ASN A N 1
ATOM 2015 C CA . ASN A 1 251 ? -13.578 26.719 27.844 1 84.56 251 ASN A CA 1
ATOM 2016 C C . ASN A 1 251 ? -13.273 27.25 29.25 1 84.56 251 ASN A C 1
ATOM 2018 O O . ASN A 1 251 ? -13.789 28.281 29.656 1 84.56 251 ASN A O 1
ATOM 2022 N N . THR A 1 252 ? -12.523 26.516 29.922 1 84.81 252 THR A N 1
ATOM 2023 C CA . THR A 1 252 ? -12.148 26.938 31.281 1 84.81 252 THR A CA 1
ATOM 2024 C C . THR A 1 252 ? -11.32 28.219 31.234 1 84.81 252 THR A C 1
ATOM 2026 O O . THR A 1 252 ? -11.516 29.109 32.062 1 84.81 252 THR A O 1
ATOM 2029 N N . LYS A 1 253 ? -10.453 28.391 30.297 1 82.19 253 LYS A N 1
ATOM 2030 C CA . LYS A 1 253 ? -9.625 29.578 30.156 1 82.19 253 LYS A CA 1
ATOM 2031 C C . LYS A 1 253 ? -10.469 30.781 29.734 1 82.19 253 LYS A C 1
ATOM 2033 O O . LYS A 1 253 ? -10.25 31.891 30.203 1 82.19 253 LYS A O 1
ATOM 2038 N N . ALA A 1 254 ? -11.367 30.562 28.953 1 85.88 254 ALA A N 1
ATOM 2039 C CA . ALA A 1 254 ? -12.273 31.609 28.516 1 85.88 254 ALA A CA 1
ATOM 2040 C C . ALA A 1 254 ? -13.156 32.094 29.656 1 85.88 254 ALA A C 1
ATOM 2042 O O . ALA A 1 254 ? -13.398 33.312 29.781 1 85.88 254 ALA A O 1
ATOM 2043 N N . GLN A 1 255 ? -13.625 31.219 30.469 1 81.44 255 GLN A N 1
ATOM 2044 C CA . GLN A 1 255 ? -14.438 31.609 31.625 1 81.44 255 GLN A CA 1
ATOM 2045 C C . GLN A 1 255 ? -13.609 32.375 32.625 1 81.44 255 GLN A C 1
ATOM 2047 O O . GLN A 1 255 ? -14.109 33.344 33.25 1 81.44 255 GLN A O 1
ATOM 2052 N N . LYS A 1 256 ? -12.438 32.062 32.75 1 79.12 256 LYS A N 1
ATOM 2053 C CA . LYS A 1 256 ? -11.57 32.781 33.688 1 79.12 256 LYS A CA 1
ATOM 2054 C C . LYS A 1 256 ? -11.18 34.156 33.156 1 79.12 256 LYS A C 1
ATOM 2056 O O . LYS A 1 256 ? -10.953 35.062 33.938 1 79.12 256 LYS A O 1
ATOM 2061 N N . ALA A 1 257 ? -11.164 34.312 31.969 1 78.88 257 ALA A N 1
ATOM 2062 C CA . ALA A 1 257 ? -10.797 35.594 31.344 1 78.88 257 ALA A CA 1
ATOM 2063 C C . ALA A 1 257 ? -11.984 36.562 31.328 1 78.88 257 ALA A C 1
ATOM 2065 O O . ALA A 1 257 ? -11.828 37.719 31 1 78.88 257 ALA A O 1
ATOM 2066 N N . ARG A 1 258 ? -13.117 36.219 31.719 1 68.94 258 ARG A N 1
ATOM 2067 C CA . ARG A 1 258 ? -14.266 37.094 31.922 1 68.94 258 ARG A CA 1
ATOM 2068 C C . ARG A 1 258 ? -14.391 37.5 33.375 1 68.94 258 ARG A C 1
ATOM 2070 O O . ARG A 1 258 ? -14.742 38.656 33.688 1 68.94 258 ARG A O 1
ATOM 2077 N N . MET B 1 1 ? 0.962 -27.828 9.289 1 45.12 1 MET B N 1
ATOM 2078 C CA . MET B 1 1 ? 1.807 -27.359 8.195 1 45.12 1 MET B CA 1
ATOM 2079 C C . MET B 1 1 ? 2.65 -26.156 8.633 1 45.12 1 MET B C 1
ATOM 2081 O O . MET B 1 1 ? 2.174 -25.297 9.359 1 45.12 1 MET B O 1
ATOM 2085 N N . CYS B 1 2 ? 3.971 -26.281 8.609 1 59.56 2 CYS B N 1
ATOM 2086 C CA . CYS B 1 2 ? 4.977 -25.344 9.109 1 59.56 2 CYS B CA 1
ATOM 2087 C C . CYS B 1 2 ? 4.809 -23.969 8.477 1 59.56 2 CYS B C 1
ATOM 2089 O O . CYS B 1 2 ? 4.496 -23.875 7.289 1 59.56 2 CYS B O 1
ATOM 2091 N N . PHE B 1 3 ? 4.645 -23.016 9.172 1 74.44 3 PHE B N 1
ATOM 2092 C CA . PHE B 1 3 ? 4.422 -21.641 8.758 1 74.44 3 PHE B CA 1
ATOM 2093 C C . PHE B 1 3 ? 5.508 -21.172 7.793 1 74.44 3 PHE B C 1
ATOM 2095 O O . PHE B 1 3 ? 5.227 -20.469 6.82 1 74.44 3 PHE B O 1
ATOM 2102 N N . PHE B 1 4 ? 6.648 -21.891 7.93 1 85.75 4 PHE B N 1
ATOM 2103 C CA . PHE B 1 4 ? 7.75 -21.438 7.086 1 85.75 4 PHE B CA 1
ATOM 2104 C C . PHE B 1 4 ? 7.941 -22.375 5.902 1 85.75 4 PHE B C 1
ATOM 2106 O O . PHE B 1 4 ? 7.871 -23.594 6.055 1 85.75 4 PHE B O 1
ATOM 2113 N N . ALA B 1 5 ? 8.109 -21.844 4.711 1 91.81 5 ALA B N 1
ATOM 2114 C CA . ALA B 1 5 ? 8.328 -22.609 3.482 1 91.81 5 ALA B CA 1
ATOM 2115 C C . ALA B 1 5 ? 9.812 -22.75 3.176 1 91.81 5 ALA B C 1
ATOM 2117 O O . ALA B 1 5 ? 10.25 -22.469 2.057 1 91.81 5 ALA B O 1
ATOM 2118 N N . LEU B 1 6 ? 10.609 -23.25 4.133 1 90.75 6 LEU B N 1
ATOM 2119 C CA . LEU B 1 6 ? 12.062 -23.266 4.012 1 90.75 6 LEU B CA 1
ATOM 2120 C C . LEU B 1 6 ? 12.516 -24.359 3.037 1 90.75 6 LEU B C 1
ATOM 2122 O O . LEU B 1 6 ? 13.461 -24.156 2.268 1 90.75 6 LEU B O 1
ATOM 2126 N N . GLU B 1 7 ? 11.852 -25.453 3.096 1 91.44 7 GLU B N 1
ATOM 2127 C CA . GLU B 1 7 ? 12.203 -26.531 2.18 1 91.44 7 GLU B CA 1
ATOM 2128 C C . GLU B 1 7 ? 11.898 -26.156 0.733 1 91.44 7 GLU B C 1
ATOM 2130 O O . GLU B 1 7 ? 12.695 -26.438 -0.166 1 91.44 7 GLU B O 1
ATOM 2135 N N . GLU B 1 8 ? 10.766 -25.547 0.583 1 92.44 8 GLU B N 1
ATOM 2136 C CA . GLU B 1 8 ? 10.391 -25.094 -0.754 1 92.44 8 GLU B CA 1
ATOM 2137 C C . GLU B 1 8 ? 11.359 -24.031 -1.266 1 92.44 8 GLU B C 1
ATOM 2139 O O . GLU B 1 8 ? 11.672 -23.984 -2.459 1 92.44 8 GLU B O 1
ATOM 2144 N N . TRP B 1 9 ? 11.773 -23.234 -0.408 1 92.25 9 TRP B N 1
ATOM 2145 C CA . TRP B 1 9 ? 12.734 -22.203 -0.771 1 92.25 9 TRP B CA 1
ATOM 2146 C C . TRP B 1 9 ? 14.062 -22.812 -1.196 1 92.25 9 TRP B C 1
ATOM 2148 O O . TRP B 1 9 ? 14.633 -22.438 -2.223 1 92.25 9 TRP B O 1
ATOM 2158 N N . ALA B 1 10 ? 14.531 -23.75 -0.443 1 90.44 10 ALA B N 1
ATOM 2159 C CA . ALA B 1 10 ? 15.766 -24.453 -0.779 1 90.44 10 ALA B CA 1
ATOM 2160 C C . ALA B 1 10 ? 15.641 -25.156 -2.123 1 90.44 10 ALA B C 1
ATOM 2162 O O . ALA B 1 10 ? 16.594 -25.172 -2.912 1 90.44 10 ALA B O 1
ATOM 2163 N N . ALA B 1 11 ? 14.508 -25.719 -2.309 1 91.69 11 ALA B N 1
ATOM 2164 C CA . ALA B 1 11 ? 14.258 -26.406 -3.57 1 91.69 11 ALA B CA 1
ATOM 2165 C C . ALA B 1 11 ? 14.281 -25.438 -4.746 1 91.69 11 ALA B C 1
ATOM 2167 O O . ALA B 1 11 ? 14.789 -25.766 -5.82 1 91.69 11 ALA B O 1
ATOM 2168 N N . ALA B 1 12 ? 13.68 -24.328 -4.539 1 89.81 12 ALA B N 1
ATOM 2169 C CA . ALA B 1 12 ? 13.672 -23.297 -5.582 1 89.81 12 ALA B CA 1
ATOM 2170 C C . ALA B 1 12 ? 15.094 -22.844 -5.898 1 89.81 12 ALA B C 1
ATOM 2172 O O . ALA B 1 12 ? 15.43 -22.594 -7.062 1 89.81 12 ALA B O 1
ATOM 2173 N N . ASN B 1 13 ? 15.906 -22.672 -4.91 1 87.94 13 ASN B N 1
ATOM 2174 C CA . ASN B 1 13 ? 17.297 -22.281 -5.102 1 87.94 13 ASN B CA 1
ATOM 2175 C C . ASN B 1 13 ? 18.078 -23.344 -5.859 1 87.94 13 ASN B C 1
ATOM 2177 O O . ASN B 1 13 ? 18.875 -23.031 -6.754 1 87.94 13 ASN B O 1
ATOM 2181 N N . ARG B 1 14 ? 17.859 -24.531 -5.496 1 88.62 14 ARG B N 1
ATOM 2182 C CA . ARG B 1 14 ? 18.531 -25.641 -6.172 1 88.62 14 ARG B CA 1
ATOM 2183 C C . ARG B 1 14 ? 18.125 -25.703 -7.641 1 88.62 14 ARG B C 1
ATOM 2185 O O . ARG B 1 14 ? 18.953 -25.969 -8.508 1 88.62 14 ARG B O 1
ATOM 2192 N N . ASP B 1 15 ? 16.875 -25.5 -7.832 1 89.62 15 ASP B N 1
ATOM 2193 C CA . ASP B 1 15 ? 16.375 -25.516 -9.203 1 89.62 15 ASP B CA 1
ATOM 2194 C C . ASP B 1 15 ? 17.062 -24.438 -10.039 1 89.62 15 ASP B C 1
ATOM 2196 O O . ASP B 1 15 ? 17.422 -24.672 -11.195 1 89.62 15 ASP B O 1
ATOM 2200 N N . TYR B 1 16 ? 17.188 -23.344 -9.492 1 84.88 16 TYR B N 1
ATOM 2201 C CA . TYR B 1 16 ? 17.844 -22.25 -10.195 1 84.88 16 TYR B CA 1
ATOM 2202 C C . TYR B 1 16 ? 19.297 -22.562 -10.469 1 84.88 16 TYR B C 1
ATOM 2204 O O . TYR B 1 16 ? 19.797 -22.328 -11.57 1 84.88 16 TYR B O 1
ATOM 2212 N N . GLU B 1 17 ? 19.984 -23.109 -9.5 1 84.25 17 GLU B N 1
ATOM 2213 C CA . GLU B 1 17 ? 21.406 -23.422 -9.625 1 84.25 17 GLU B CA 1
ATOM 2214 C C . GLU B 1 17 ? 21.625 -24.562 -10.625 1 84.25 17 GLU B C 1
ATOM 2216 O O . GLU B 1 17 ? 22.625 -24.562 -11.352 1 84.25 17 GLU B O 1
ATOM 2221 N N . ASN B 1 18 ? 20.641 -25.391 -10.656 1 88.25 18 ASN B N 1
ATOM 2222 C CA . ASN B 1 18 ? 20.812 -26.578 -11.477 1 88.25 18 ASN B CA 1
ATOM 2223 C C . ASN B 1 18 ? 20.328 -26.344 -12.906 1 88.25 18 ASN B C 1
ATOM 2225 O O . ASN B 1 18 ? 20.656 -27.109 -13.812 1 88.25 18 ASN B O 1
ATOM 2229 N N . THR B 1 19 ? 19.531 -25.359 -13.117 1 87.56 19 THR B N 1
ATOM 2230 C CA . THR B 1 19 ? 19.047 -25.078 -14.461 1 87.56 19 THR B CA 1
ATOM 2231 C C . THR B 1 19 ? 20.125 -24.375 -15.289 1 87.56 19 THR B C 1
ATOM 2233 O O . THR B 1 19 ? 20.578 -23.281 -14.922 1 87.56 19 THR B O 1
ATOM 2236 N N . PRO B 1 20 ? 20.547 -25.047 -16.312 1 85.44 20 PRO B N 1
ATOM 2237 C CA . PRO B 1 20 ? 21.562 -24.422 -17.156 1 85.44 20 PRO B CA 1
ATOM 2238 C C . PRO B 1 20 ? 21.078 -23.156 -17.828 1 85.44 20 PRO B C 1
ATOM 2240 O O . PRO B 1 20 ? 19.969 -23.125 -18.391 1 85.44 20 PRO B O 1
ATOM 2243 N N . ALA B 1 21 ? 21.875 -22.156 -17.75 1 86.62 21 ALA B N 1
ATOM 2244 C CA . ALA B 1 21 ? 21.562 -20.906 -18.422 1 86.62 21 ALA B CA 1
ATOM 2245 C C . ALA B 1 21 ? 21.766 -21.016 -19.922 1 86.62 21 ALA B C 1
ATOM 2247 O O . ALA B 1 21 ? 22.656 -21.719 -20.391 1 86.62 21 ALA B O 1
ATOM 2248 N N . PRO B 1 22 ? 20.891 -20.375 -20.656 1 89.81 22 PRO B N 1
ATOM 2249 C CA . PRO B 1 22 ? 21.047 -20.438 -22.109 1 89.81 22 PRO B CA 1
ATOM 2250 C C . PRO B 1 22 ? 22.359 -19.828 -22.594 1 89.81 22 PRO B C 1
ATOM 2252 O O . PRO B 1 22 ? 22.906 -20.266 -23.609 1 89.81 22 PRO B O 1
ATOM 2255 N N . TYR B 1 23 ? 22.781 -18.734 -21.906 1 89.62 23 TYR B N 1
ATOM 2256 C CA . TYR B 1 23 ? 24.047 -18.062 -22.219 1 89.62 23 TYR B CA 1
ATOM 2257 C C . TYR B 1 23 ? 24.844 -17.812 -20.938 1 89.62 23 TYR B C 1
ATOM 2259 O O . TYR B 1 23 ? 24.281 -17.719 -19.844 1 89.62 23 TYR B O 1
ATOM 2267 N N . TRP B 1 24 ? 26.109 -17.75 -21.094 1 84.5 24 TRP B N 1
ATOM 2268 C CA . TRP B 1 24 ? 26.984 -17.547 -19.938 1 84.5 24 TRP B CA 1
ATOM 2269 C C . TRP B 1 24 ? 26.719 -16.203 -19.281 1 84.5 24 TRP B C 1
ATOM 2271 O O . TRP B 1 24 ? 26.875 -16.062 -18.062 1 84.5 24 TRP B O 1
ATOM 2281 N N . HIS B 1 25 ? 26.25 -15.234 -20.062 1 89.44 25 HIS B N 1
ATOM 2282 C CA . HIS B 1 25 ? 26.172 -13.867 -19.562 1 89.44 25 HIS B CA 1
ATOM 2283 C C . HIS B 1 25 ? 24.812 -13.617 -18.891 1 89.44 25 HIS B C 1
ATOM 2285 O O . HIS B 1 25 ? 24.609 -12.562 -18.281 1 89.44 25 HIS B O 1
ATOM 2291 N N . VAL B 1 26 ? 24 -14.594 -18.953 1 88.94 26 VAL B N 1
ATOM 2292 C CA . VAL B 1 26 ? 22.641 -14.383 -18.453 1 88.94 26 VAL B CA 1
ATOM 2293 C C . VAL B 1 26 ? 22.656 -14.422 -16.922 1 88.94 26 VAL B C 1
ATOM 2295 O O . VAL B 1 26 ? 21.734 -13.914 -16.281 1 88.94 26 VAL B O 1
ATOM 2298 N N . LYS B 1 27 ? 23.609 -14.992 -16.344 1 84.31 27 LYS B N 1
ATOM 2299 C CA . LYS B 1 27 ? 23.734 -14.992 -14.883 1 84.31 27 LYS B CA 1
ATOM 2300 C C . LYS B 1 27 ? 24.734 -13.938 -14.422 1 84.31 27 LYS B C 1
ATOM 2302 O O . LYS B 1 27 ? 24.453 -13.156 -13.516 1 84.31 27 LYS B O 1
ATOM 2307 N N . SER B 1 28 ? 25.891 -13.812 -15.078 1 87.5 28 SER B N 1
ATOM 2308 C CA . SER B 1 28 ? 26.984 -12.938 -14.648 1 87.5 28 SER B CA 1
ATOM 2309 C C . SER B 1 28 ? 26.609 -11.469 -14.828 1 87.5 28 SER B C 1
ATOM 2311 O O . SER B 1 28 ? 26.844 -10.648 -13.938 1 87.5 28 SER B O 1
ATOM 2313 N N . VAL B 1 29 ? 26.031 -11.078 -15.945 1 91.31 29 VAL B N 1
ATOM 2314 C CA . VAL B 1 29 ? 25.719 -9.68 -16.25 1 91.31 29 VAL B CA 1
ATOM 2315 C C . VAL B 1 29 ? 24.656 -9.172 -15.281 1 91.31 29 VAL B C 1
ATOM 2317 O O . VAL B 1 29 ? 24.844 -8.141 -14.633 1 91.31 29 VAL B O 1
ATOM 2320 N N . PRO B 1 30 ? 23.594 -9.898 -15.109 1 90.81 30 PRO B N 1
ATOM 2321 C CA . PRO B 1 30 ? 22.594 -9.445 -14.133 1 90.81 30 PRO B CA 1
ATOM 2322 C C . PRO B 1 30 ? 23.156 -9.367 -12.711 1 90.81 30 PRO B C 1
ATOM 2324 O O . PRO B 1 30 ? 22.766 -8.492 -11.938 1 90.81 30 PRO B O 1
ATOM 2327 N N . ASP B 1 31 ? 23.969 -10.25 -12.367 1 86.19 31 ASP B N 1
ATOM 2328 C CA . ASP B 1 31 ? 24.609 -10.18 -11.062 1 86.19 31 ASP B CA 1
ATOM 2329 C C . ASP B 1 31 ? 25.406 -8.891 -10.906 1 86.19 31 ASP B C 1
ATOM 2331 O O . ASP B 1 31 ? 25.469 -8.312 -9.82 1 86.19 31 ASP B O 1
ATOM 2335 N N . GLY B 1 32 ? 26.078 -8.555 -11.953 1 88.69 32 GLY B N 1
ATOM 2336 C CA . GLY B 1 32 ? 26.781 -7.277 -11.953 1 88.69 32 GLY B CA 1
ATOM 2337 C C . GLY B 1 32 ? 25.859 -6.09 -11.742 1 88.69 32 GLY B C 1
ATOM 2338 O O . GLY B 1 32 ? 26.172 -5.195 -10.953 1 88.69 32 GLY B O 1
ATOM 2339 N N . PHE B 1 33 ? 24.766 -6.07 -12.391 1 92.44 33 PHE B N 1
ATOM 2340 C CA . PHE B 1 33 ? 23.781 -5.008 -12.227 1 92.44 33 PHE B CA 1
ATOM 2341 C C . PHE B 1 33 ? 23.234 -4.992 -10.805 1 92.44 33 PHE B C 1
ATOM 2343 O O . PHE B 1 33 ? 23 -3.926 -10.242 1 92.44 33 PHE B O 1
ATOM 2350 N N . THR B 1 34 ? 23 -6.137 -10.289 1 88.19 34 THR B N 1
ATOM 2351 C CA . THR B 1 34 ? 22.516 -6.242 -8.914 1 88.19 34 THR B CA 1
ATOM 2352 C C . THR B 1 34 ? 23.531 -5.66 -7.938 1 88.19 34 THR B C 1
ATOM 2354 O O . THR B 1 34 ? 23.156 -4.973 -6.98 1 88.19 34 THR B O 1
ATOM 2357 N N . ALA B 1 35 ? 24.766 -5.957 -8.195 1 87.88 35 ALA B N 1
ATOM 2358 C CA . ALA B 1 35 ? 25.828 -5.418 -7.348 1 87.88 35 ALA B CA 1
ATOM 2359 C C . ALA B 1 35 ? 25.875 -3.893 -7.434 1 87.88 35 ALA B C 1
ATOM 2361 O O . ALA B 1 35 ? 25.984 -3.211 -6.414 1 87.88 35 ALA B O 1
ATOM 2362 N N . ILE B 1 36 ? 25.797 -3.395 -8.602 1 92.75 36 ILE B N 1
ATOM 2363 C CA . ILE B 1 36 ? 25.797 -1.95 -8.812 1 92.75 36 ILE B CA 1
ATOM 2364 C C . ILE B 1 36 ? 24.609 -1.324 -8.094 1 92.75 36 ILE B C 1
ATOM 2366 O O . ILE B 1 36 ? 24.734 -0.3 -7.426 1 92.75 36 ILE B O 1
ATOM 2370 N N . SER B 1 37 ? 23.469 -1.907 -8.227 1 92.12 37 SER B N 1
ATOM 2371 C CA . SER B 1 37 ? 22.266 -1.427 -7.559 1 92.12 37 SER B CA 1
ATOM 2372 C C . SER B 1 37 ? 22.453 -1.413 -6.047 1 92.12 37 SER B C 1
ATOM 2374 O O . SER B 1 37 ? 22.109 -0.434 -5.383 1 92.12 37 SER B O 1
ATOM 2376 N N . GLY B 1 38 ? 23.031 -2.475 -5.531 1 87.81 38 GLY B N 1
ATOM 2377 C CA . GLY B 1 38 ? 23.266 -2.566 -4.098 1 87.81 38 GLY B CA 1
ATOM 2378 C C . GLY B 1 38 ? 24.172 -1.478 -3.572 1 87.81 38 GLY B C 1
ATOM 2379 O O . GLY B 1 38 ? 23.922 -0.889 -2.521 1 87.81 38 GLY B O 1
ATOM 2380 N N . ILE B 1 39 ? 25.156 -1.211 -4.254 1 90.25 39 ILE B N 1
ATOM 2381 C CA . ILE B 1 39 ? 26.125 -0.198 -3.855 1 90.25 39 ILE B CA 1
ATOM 2382 C C . ILE B 1 39 ? 25.484 1.183 -3.893 1 90.25 39 ILE B C 1
ATOM 2384 O O . ILE B 1 39 ? 25.609 1.964 -2.947 1 90.25 39 ILE B O 1
ATOM 2388 N N . LEU B 1 40 ? 24.797 1.443 -4.938 1 94.12 40 LEU B N 1
ATOM 2389 C CA . LEU B 1 40 ? 24.156 2.748 -5.105 1 94.12 40 LEU B CA 1
ATOM 2390 C C . LEU B 1 40 ? 23.094 2.973 -4.039 1 94.12 40 LEU B C 1
ATOM 2392 O O . LEU B 1 40 ? 23.016 4.059 -3.457 1 94.12 40 LEU B O 1
ATOM 2396 N N . TRP B 1 41 ? 22.312 2.002 -3.744 1 91.06 41 TRP B N 1
ATOM 2397 C CA . TRP B 1 41 ? 21.312 2.119 -2.697 1 91.06 41 TRP B CA 1
ATOM 2398 C C . TRP B 1 41 ? 21.969 2.27 -1.327 1 91.06 41 TRP B C 1
ATOM 2400 O O . TRP B 1 41 ? 21.453 2.979 -0.46 1 91.06 41 TRP B O 1
ATOM 2410 N N . SER B 1 42 ? 23.062 1.572 -1.161 1 90.44 42 SER B N 1
ATOM 2411 C CA . SER B 1 42 ? 23.797 1.725 0.094 1 90.44 42 SER B CA 1
ATOM 2412 C C . SER B 1 42 ? 24.281 3.156 0.278 1 90.44 42 SER B C 1
ATOM 2414 O O . SER B 1 42 ? 24.172 3.719 1.371 1 90.44 42 SER B O 1
ATOM 2416 N N . ILE B 1 43 ? 24.766 3.717 -0.748 1 93.62 43 ILE B N 1
ATOM 2417 C CA . ILE B 1 43 ? 25.203 5.109 -0.693 1 93.62 43 ILE B CA 1
ATOM 2418 C C . ILE B 1 43 ? 24 6.012 -0.396 1 93.62 43 ILE B C 1
ATOM 2420 O O . ILE B 1 43 ? 24.094 6.926 0.424 1 93.62 43 ILE B O 1
ATOM 2424 N N . SER B 1 44 ? 22.922 5.746 -1.009 1 93.5 44 SER B N 1
ATOM 2425 C CA . SER B 1 44 ? 21.703 6.52 -0.78 1 93.5 44 SER B CA 1
ATOM 2426 C C . SER B 1 44 ? 21.281 6.469 0.685 1 93.5 44 SER B C 1
ATOM 2428 O O . SER B 1 44 ? 20.922 7.492 1.267 1 93.5 44 SER B O 1
ATOM 2430 N N . TYR B 1 45 ? 21.391 5.324 1.255 1 90.31 45 TYR B N 1
ATOM 2431 C CA . TYR B 1 45 ? 21.016 5.125 2.648 1 90.31 45 TYR B CA 1
ATOM 2432 C C . TYR B 1 45 ? 21.906 5.93 3.58 1 90.31 45 TYR B C 1
ATOM 2434 O O . TYR B 1 45 ? 21.438 6.539 4.543 1 90.31 45 TYR B O 1
ATOM 2442 N N . ILE B 1 46 ? 23.094 5.895 3.275 1 91.19 46 ILE B N 1
ATOM 2443 C CA . ILE B 1 46 ? 24.062 6.633 4.086 1 91.19 46 ILE B CA 1
ATOM 2444 C C . ILE B 1 46 ? 23.797 8.133 3.967 1 91.19 46 ILE B C 1
ATOM 2446 O O . ILE B 1 46 ? 23.797 8.852 4.969 1 91.19 46 ILE B O 1
ATOM 2450 N N . LEU B 1 47 ? 23.562 8.57 2.781 1 94.75 47 LEU B N 1
ATOM 2451 C CA . LEU B 1 47 ? 23.25 9.984 2.561 1 94.75 47 LEU B CA 1
ATOM 2452 C C . LEU B 1 47 ? 21.953 10.375 3.262 1 94.75 47 LEU B C 1
ATOM 2454 O O . LEU B 1 47 ? 21.844 11.477 3.805 1 94.75 47 LEU B O 1
ATOM 2458 N N . MET B 1 48 ? 21.016 9.492 3.264 1 93.19 48 MET B N 1
ATOM 2459 C CA . MET B 1 48 ? 19.766 9.758 3.949 1 93.19 48 MET B CA 1
ATOM 2460 C C . MET B 1 48 ? 19.984 9.922 5.449 1 93.19 48 MET B C 1
ATOM 2462 O O . MET B 1 48 ? 19.391 10.82 6.066 1 93.19 48 MET B O 1
ATOM 2466 N N . ALA B 1 49 ? 20.797 9.07 5.957 1 90.94 49 ALA B N 1
ATOM 2467 C CA . ALA B 1 49 ? 21.094 9.141 7.387 1 90.94 49 ALA B CA 1
ATOM 2468 C C . ALA B 1 49 ? 21.797 10.438 7.742 1 90.94 49 ALA B C 1
ATOM 2470 O O . ALA B 1 49 ? 21.422 11.109 8.711 1 90.94 49 ALA B O 1
ATOM 2471 N N . LYS B 1 50 ? 22.734 10.812 6.977 1 93.44 50 LYS B N 1
ATOM 2472 C CA . LYS B 1 50 ? 23.469 12.047 7.219 1 93.44 50 LYS B CA 1
ATOM 2473 C C . LYS B 1 50 ? 22.547 13.258 7.117 1 93.44 50 LYS B C 1
ATOM 2475 O O . LYS B 1 50 ? 22.594 14.156 7.965 1 93.44 50 LYS B O 1
ATOM 2480 N N . LYS B 1 51 ? 21.75 13.242 6.109 1 94.31 51 LYS B N 1
ATOM 2481 C CA . LYS B 1 51 ? 20.844 14.359 5.863 1 94.31 51 LYS B CA 1
ATOM 2482 C C . LYS B 1 51 ? 19.781 14.453 6.957 1 94.31 51 LYS B C 1
ATOM 2484 O O . LYS B 1 51 ? 19.359 15.555 7.32 1 94.31 51 LYS B O 1
ATOM 2489 N N . ALA B 1 52 ? 19.359 13.328 7.457 1 91.56 52 ALA B N 1
ATOM 2490 C CA . ALA B 1 52 ? 18.344 13.297 8.5 1 91.56 52 ALA B CA 1
ATOM 2491 C C . ALA B 1 52 ? 18.828 14.008 9.766 1 91.56 52 ALA B C 1
ATOM 2493 O O . ALA B 1 52 ? 18.062 14.75 10.391 1 91.56 52 ALA B O 1
ATOM 2494 N N . PHE B 1 53 ? 20.047 13.852 10.102 1 91.81 53 PHE B N 1
ATOM 2495 C CA . PHE B 1 53 ? 20.609 14.477 11.289 1 91.81 53 PHE B CA 1
ATOM 2496 C C . PHE B 1 53 ? 20.891 15.953 11.047 1 91.81 53 PHE B C 1
ATOM 2498 O O . PHE B 1 53 ? 20.688 16.781 11.938 1 91.81 53 PHE B O 1
ATOM 2505 N N . LYS B 1 54 ? 21.266 16.188 9.859 1 92.69 54 LYS B N 1
ATOM 2506 C CA . LYS B 1 54 ? 21.594 17.578 9.531 1 92.69 54 LYS B CA 1
ATOM 2507 C C . LYS B 1 54 ? 20.344 18.453 9.508 1 92.69 54 LYS B C 1
ATOM 2509 O O . LYS B 1 54 ? 20.344 19.547 10.055 1 92.69 54 LYS B O 1
ATOM 2514 N N . ASP B 1 55 ? 19.312 17.938 8.922 1 93.25 55 ASP B N 1
ATOM 2515 C CA . ASP B 1 55 ? 18.109 18.734 8.703 1 93.25 55 ASP B CA 1
ATOM 2516 C C . ASP B 1 55 ? 17.109 18.531 9.836 1 93.25 55 ASP B C 1
ATOM 2518 O O . ASP B 1 55 ? 16.094 19.219 9.914 1 93.25 55 ASP B O 1
ATOM 2522 N N . ARG B 1 56 ? 17.328 17.547 10.727 1 89.88 56 ARG B N 1
ATOM 2523 C CA . ARG B 1 56 ? 16.344 17.156 11.734 1 89.88 56 ARG B CA 1
ATOM 2524 C C . ARG B 1 56 ? 15.016 16.781 11.094 1 89.88 56 ARG B C 1
ATOM 2526 O O . ARG B 1 56 ? 13.961 17.266 11.508 1 89.88 56 ARG B O 1
ATOM 2533 N N . SER B 1 57 ? 15.211 16.141 10.047 1 91.12 57 SER B N 1
ATOM 2534 C CA . SER B 1 57 ? 14.102 15.602 9.258 1 91.12 57 SER B CA 1
ATOM 2535 C C . SER B 1 57 ? 14.516 14.328 8.539 1 91.12 57 SER B C 1
ATOM 2537 O O . SER B 1 57 ? 15.586 13.773 8.805 1 91.12 57 SER B O 1
ATOM 2539 N N . TYR B 1 58 ? 13.586 13.742 7.828 1 88.81 58 TYR B N 1
ATOM 2540 C CA . TYR B 1 58 ? 13.875 12.461 7.188 1 88.81 58 TYR B CA 1
ATOM 2541 C C . TYR B 1 58 ? 13.242 12.398 5.801 1 88.81 58 TYR B C 1
ATOM 2543 O O . TYR B 1 58 ? 12.172 12.961 5.57 1 88.81 58 TYR B O 1
ATOM 2551 N N . ALA B 1 59 ? 13.969 11.672 4.953 1 86.81 59 ALA B N 1
ATOM 2552 C CA . ALA B 1 59 ? 13.508 11.562 3.57 1 86.81 59 ALA B CA 1
ATOM 2553 C C . ALA B 1 59 ? 12.641 10.32 3.375 1 86.81 59 ALA B C 1
ATOM 2555 O O . ALA B 1 59 ? 11.68 10.344 2.6 1 86.81 59 ALA B O 1
ATOM 2556 N N . MET B 1 60 ? 12.953 9.227 4.055 1 90.88 60 MET B N 1
ATOM 2557 C CA . MET B 1 60 ? 12.211 7.98 3.881 1 90.88 60 MET B CA 1
ATOM 2558 C C . MET B 1 60 ? 10.961 7.969 4.758 1 90.88 60 MET B C 1
ATOM 2560 O O . MET B 1 60 ? 11.055 8.102 5.977 1 90.88 60 MET B O 1
ATOM 2564 N N . PRO B 1 61 ? 9.828 7.785 4.047 1 93.5 61 PRO B N 1
ATOM 2565 C CA . PRO B 1 61 ? 8.602 7.738 4.848 1 93.5 61 PRO B CA 1
ATOM 2566 C C . PRO B 1 61 ? 8.609 6.605 5.867 1 93.5 61 PRO B C 1
ATOM 2568 O O . PRO B 1 61 ? 9.117 5.516 5.586 1 93.5 61 PRO B O 1
ATOM 2571 N N . LEU B 1 62 ? 7.965 6.855 6.941 1 93.25 62 LEU B N 1
ATOM 2572 C CA . LEU B 1 62 ? 7.984 5.977 8.109 1 93.25 62 LEU B CA 1
ATOM 2573 C C . LEU B 1 62 ? 7.484 4.582 7.746 1 93.25 62 LEU B C 1
ATOM 2575 O O . LEU B 1 62 ? 8.133 3.584 8.062 1 93.25 62 LEU B O 1
ATOM 2579 N N . HIS B 1 63 ? 6.312 4.469 7.035 1 94.56 63 HIS B N 1
ATOM 2580 C CA . HIS B 1 63 ? 5.734 3.166 6.727 1 94.56 63 HIS B CA 1
ATOM 2581 C C . HIS B 1 63 ? 6.605 2.396 5.738 1 94.56 63 HIS B C 1
ATOM 2583 O O . HIS B 1 63 ? 6.645 1.164 5.766 1 94.56 63 HIS B O 1
ATOM 2589 N N . CYS B 1 64 ? 7.316 3.086 4.879 1 95.94 64 CYS B N 1
ATOM 2590 C CA . CYS B 1 64 ? 8.227 2.443 3.941 1 95.94 64 CYS B CA 1
ATOM 2591 C C . CYS B 1 64 ? 9.438 1.862 4.668 1 95.94 64 CYS B C 1
ATOM 2593 O O . CYS B 1 64 ? 9.938 0.799 4.301 1 95.94 64 CYS B O 1
ATOM 2595 N N . LEU B 1 65 ? 9.891 2.596 5.672 1 95.56 65 LEU B N 1
ATOM 2596 C CA . LEU B 1 65 ? 11.016 2.107 6.461 1 95.56 65 LEU B CA 1
ATOM 2597 C C . LEU B 1 65 ? 10.641 0.826 7.199 1 95.56 65 LEU B C 1
ATOM 2599 O O . LEU B 1 65 ? 11.453 -0.098 7.293 1 95.56 65 LEU B O 1
ATOM 2603 N N . CYS B 1 66 ? 9.453 0.771 7.719 1 96.62 66 CYS B N 1
ATOM 2604 C CA . CYS B 1 66 ? 8.961 -0.44 8.367 1 96.62 66 CYS B CA 1
ATOM 2605 C C . CYS B 1 66 ? 8.922 -1.605 7.387 1 96.62 66 CYS B C 1
ATOM 2607 O O . CYS B 1 66 ? 9.328 -2.719 7.719 1 96.62 66 CYS B O 1
ATOM 2609 N N . LEU B 1 67 ? 8.477 -1.344 6.219 1 97.19 67 LEU B N 1
ATOM 2610 C CA . LEU B 1 67 ? 8.398 -2.369 5.188 1 97.19 67 LEU B CA 1
ATOM 2611 C C . LEU B 1 67 ? 9.789 -2.838 4.777 1 97.19 67 LEU B C 1
ATOM 2613 O O . LEU B 1 67 ? 10.023 -4.035 4.605 1 97.19 67 LEU B O 1
ATOM 2617 N N . ASN B 1 68 ? 10.695 -1.907 4.676 1 95.88 68 ASN B N 1
ATOM 2618 C CA . ASN B 1 68 ? 12.039 -2.201 4.199 1 95.88 68 ASN B CA 1
ATOM 2619 C C . ASN B 1 68 ? 12.797 -3.094 5.18 1 95.88 68 ASN B C 1
ATOM 2621 O O . ASN B 1 68 ? 13.336 -4.133 4.793 1 95.88 68 ASN B O 1
ATOM 2625 N N . ILE B 1 69 ? 12.812 -2.723 6.391 1 96.31 69 ILE B N 1
ATOM 2626 C CA . ILE B 1 69 ? 13.625 -3.451 7.367 1 96.31 69 ILE B CA 1
ATOM 2627 C C . ILE B 1 69 ? 13.062 -4.859 7.551 1 96.31 69 ILE B C 1
ATOM 2629 O O . ILE B 1 69 ? 13.82 -5.82 7.711 1 96.31 69 ILE B O 1
ATOM 2633 N N . THR B 1 70 ? 11.773 -5.004 7.543 1 97.62 70 THR B N 1
ATOM 2634 C CA . THR B 1 70 ? 11.172 -6.32 7.734 1 97.62 70 THR B CA 1
ATOM 2635 C C . THR B 1 70 ? 11.352 -7.184 6.488 1 97.62 70 THR B C 1
ATOM 2637 O O . THR B 1 70 ? 11.531 -8.398 6.59 1 97.62 70 THR B O 1
ATOM 2640 N N . TRP B 1 71 ? 11.281 -6.574 5.355 1 96.31 71 TRP B N 1
ATOM 2641 C CA . TRP B 1 71 ? 11.562 -7.293 4.117 1 96.31 71 TRP B CA 1
ATOM 2642 C C . TRP B 1 71 ? 12.992 -7.82 4.105 1 96.31 71 TRP B C 1
ATOM 2644 O O . TRP B 1 71 ? 13.227 -8.984 3.77 1 96.31 71 TRP B O 1
ATOM 2654 N N . GLU B 1 72 ? 13.945 -6.969 4.477 1 93.62 72 GLU B N 1
ATOM 2655 C CA . GLU B 1 72 ? 15.352 -7.355 4.539 1 93.62 72 GLU B CA 1
ATOM 2656 C C . GLU B 1 72 ? 15.57 -8.484 5.543 1 93.62 72 GLU B C 1
ATOM 2658 O O . GLU B 1 72 ? 16.375 -9.383 5.309 1 93.62 72 GLU B O 1
ATOM 2663 N N . ALA B 1 73 ? 14.836 -8.445 6.586 1 94.38 73 ALA B N 1
ATOM 2664 C CA . ALA B 1 73 ? 14.938 -9.5 7.594 1 94.38 73 ALA B CA 1
ATOM 2665 C C . ALA B 1 73 ? 14.422 -10.828 7.059 1 94.38 73 ALA B C 1
ATOM 2667 O O . ALA B 1 73 ? 15.062 -11.867 7.227 1 94.38 73 ALA B O 1
ATOM 2668 N N . VAL B 1 74 ? 13.352 -10.781 6.359 1 94.69 74 VAL B N 1
ATOM 2669 C CA . VAL B 1 74 ? 12.688 -12 5.902 1 94.69 74 VAL B CA 1
ATOM 2670 C C . VAL B 1 74 ? 13.469 -12.594 4.73 1 94.69 74 VAL B C 1
ATOM 2672 O O . VAL B 1 74 ? 13.805 -13.781 4.742 1 94.69 74 VAL B O 1
ATOM 2675 N N . TYR B 1 75 ? 13.82 -11.828 3.768 1 92.06 75 TYR B N 1
ATOM 2676 C CA . TYR B 1 75 ? 14.406 -12.359 2.543 1 92.06 75 TYR B CA 1
ATOM 2677 C C . TYR B 1 75 ? 15.93 -12.336 2.613 1 92.06 75 TYR B C 1
ATOM 2679 O O . TYR B 1 75 ? 16.594 -12.961 1.79 1 92.06 75 TYR B O 1
ATOM 2687 N N . GLY B 1 76 ? 16.453 -11.688 3.588 1 88.81 76 GLY B N 1
ATOM 2688 C CA . GLY B 1 76 ? 17.875 -11.711 3.816 1 88.81 76 GLY B CA 1
ATOM 2689 C C . GLY B 1 76 ? 18.312 -12.82 4.758 1 88.81 76 GLY B C 1
ATOM 2690 O O . GLY B 1 76 ? 19.375 -13.43 4.562 1 88.81 76 GLY B O 1
ATOM 2691 N N . PHE B 1 77 ? 17.406 -13.188 5.746 1 90.31 77 PHE B N 1
ATOM 2692 C CA . PHE B 1 77 ? 17.906 -14.055 6.805 1 90.31 77 PHE B CA 1
ATOM 2693 C C . PHE B 1 77 ? 17.016 -15.281 6.973 1 90.31 77 PHE B C 1
ATOM 2695 O O . PHE B 1 77 ? 17.469 -16.344 7.402 1 90.31 77 PHE B O 1
ATOM 2702 N N . VAL B 1 78 ? 15.789 -15.203 6.684 1 90.19 78 VAL B N 1
ATOM 2703 C CA . VAL B 1 78 ? 14.906 -16.359 6.754 1 90.19 78 VAL B CA 1
ATOM 2704 C C . VAL B 1 78 ? 14.969 -17.141 5.438 1 90.19 78 VAL B C 1
ATOM 2706 O O . VAL B 1 78 ? 15.227 -18.344 5.434 1 90.19 78 VAL B O 1
ATOM 2709 N N . TYR B 1 79 ? 14.773 -16.391 4.352 1 91.62 79 TYR B N 1
ATOM 2710 C CA . TYR B 1 79 ? 14.844 -16.969 3.012 1 91.62 79 TYR B CA 1
ATOM 2711 C C . TYR B 1 79 ? 16.047 -16.422 2.248 1 91.62 79 TYR B C 1
ATOM 2713 O O . TYR B 1 79 ? 15.891 -15.773 1.213 1 91.62 79 TYR B O 1
ATOM 2721 N N . GLY B 1 80 ? 17.094 -16.797 2.686 1 81.88 80 GLY B N 1
ATOM 2722 C CA . GLY B 1 80 ? 18.344 -16.219 2.209 1 81.88 80 GLY B CA 1
ATOM 2723 C C . GLY B 1 80 ? 18.688 -16.625 0.789 1 81.88 80 GLY B C 1
ATOM 2724 O O . GLY B 1 80 ? 18.578 -17.797 0.431 1 81.88 80 GLY B O 1
ATOM 2725 N N . PRO B 1 81 ? 18.984 -15.68 -0.098 1 75.06 81 PRO B N 1
ATOM 2726 C CA . PRO B 1 81 ? 19.312 -15.969 -1.495 1 75.06 81 PRO B CA 1
ATOM 2727 C C . PRO B 1 81 ? 20.781 -16.359 -1.682 1 75.06 81 PRO B C 1
ATOM 2729 O O . PRO B 1 81 ? 21.188 -16.719 -2.789 1 75.06 81 PRO B O 1
ATOM 2732 N N . GLY B 1 82 ? 21.672 -16.203 -0.633 1 76.31 82 GLY B N 1
ATOM 2733 C CA . GLY B 1 82 ? 23.109 -16.438 -0.684 1 76.31 82 GLY B CA 1
ATOM 2734 C C . GLY B 1 82 ? 23.891 -15.484 0.199 1 76.31 82 GLY B C 1
ATOM 2735 O O . GLY B 1 82 ? 23.359 -14.484 0.684 1 76.31 82 GLY B O 1
ATOM 2736 N N . LEU B 1 83 ? 25.125 -15.781 0.341 1 75.25 83 LEU B N 1
ATOM 2737 C CA . LEU B 1 83 ? 25.938 -15.062 1.309 1 75.25 83 LEU B CA 1
ATOM 2738 C C . LEU B 1 83 ? 26.109 -13.602 0.897 1 75.25 83 LEU B C 1
ATOM 2740 O O . LEU B 1 83 ? 26 -12.703 1.731 1 75.25 83 LEU B O 1
ATOM 2744 N N . LEU B 1 84 ? 26.406 -13.344 -0.311 1 72.81 84 LEU B N 1
ATOM 2745 C CA . LEU B 1 84 ? 26.609 -11.984 -0.785 1 72.81 84 LEU B CA 1
ATOM 2746 C C . LEU B 1 84 ? 25.359 -11.133 -0.552 1 72.81 84 LEU B C 1
ATOM 2748 O O . LEU B 1 84 ? 25.453 -10.031 -0.008 1 72.81 84 LEU B O 1
ATOM 2752 N N . ASN B 1 85 ? 24.25 -11.594 -0.909 1 76.56 85 ASN B N 1
ATOM 2753 C CA . ASN B 1 85 ? 23 -10.875 -0.708 1 76.56 85 ASN B CA 1
ATOM 2754 C C . ASN B 1 85 ? 22.688 -10.68 0.775 1 76.56 85 ASN B C 1
ATOM 2756 O O . ASN B 1 85 ? 22.188 -9.633 1.178 1 76.56 85 ASN B O 1
ATOM 2760 N N . GLN B 1 86 ? 23.078 -11.633 1.562 1 82.5 86 GLN B N 1
ATOM 2761 C CA . GLN B 1 86 ? 22.844 -11.539 2.998 1 82.5 86 GLN B CA 1
ATOM 2762 C C . GLN B 1 86 ? 23.656 -10.414 3.625 1 82.5 86 GLN B C 1
ATOM 2764 O O . GLN B 1 86 ? 23.172 -9.695 4.492 1 82.5 86 GLN B O 1
ATOM 2769 N N . VAL B 1 87 ? 24.844 -10.273 3.125 1 79.62 87 VAL B N 1
ATOM 2770 C CA . VAL B 1 87 ? 25.703 -9.219 3.65 1 79.62 87 VAL B CA 1
ATOM 2771 C C . VAL B 1 87 ? 25.141 -7.852 3.246 1 79.62 87 VAL B C 1
ATOM 2773 O O . VAL B 1 87 ? 25.078 -6.93 4.062 1 79.62 87 VAL B O 1
ATOM 2776 N N . VAL B 1 88 ? 24.734 -7.73 2.061 1 79.12 88 VAL B N 1
ATOM 2777 C CA . VAL B 1 88 ? 24.188 -6.48 1.555 1 79.12 88 VAL B CA 1
ATOM 2778 C C . VAL B 1 88 ? 22.906 -6.129 2.324 1 79.12 88 VAL B C 1
ATOM 2780 O O . VAL B 1 88 ? 22.75 -5 2.793 1 79.12 88 VAL B O 1
ATOM 2783 N N . PHE B 1 89 ? 22.047 -7.09 2.535 1 85.62 89 PHE B N 1
ATOM 2784 C CA . PHE B 1 89 ? 20.781 -6.852 3.232 1 85.62 89 PHE B CA 1
ATOM 2785 C C . PHE B 1 89 ? 21.031 -6.531 4.703 1 85.62 89 PHE B C 1
ATOM 2787 O O . PHE B 1 89 ? 20.312 -5.727 5.297 1 85.62 89 PHE B O 1
ATOM 2794 N N . ALA B 1 90 ? 22.094 -7.18 5.195 1 85.94 90 ALA B N 1
ATOM 2795 C CA . ALA B 1 90 ? 22.453 -6.875 6.578 1 85.94 90 ALA B CA 1
ATOM 2796 C C . ALA B 1 90 ? 22.875 -5.418 6.723 1 85.94 90 ALA B C 1
ATOM 2798 O O . ALA B 1 90 ? 22.5 -4.742 7.68 1 85.94 90 ALA B O 1
ATOM 2799 N N . GLN B 1 91 ? 23.625 -4.945 5.816 1 86.56 91 GLN B N 1
ATOM 2800 C CA . GLN B 1 91 ? 24.062 -3.551 5.828 1 86.56 91 GLN B CA 1
ATOM 2801 C C . GLN B 1 91 ? 22.859 -2.605 5.715 1 86.56 91 GLN B C 1
ATOM 2803 O O . GLN B 1 91 ? 22.812 -1.586 6.406 1 86.56 91 GLN B O 1
ATOM 2808 N N . TRP B 1 92 ? 21.938 -2.945 4.848 1 89.44 92 TRP B N 1
ATOM 2809 C CA . TRP B 1 92 ? 20.734 -2.123 4.676 1 89.44 92 TRP B CA 1
ATOM 2810 C C . TRP B 1 92 ? 19.922 -2.07 5.965 1 89.44 92 TRP B C 1
ATOM 2812 O O . TRP B 1 92 ? 19.422 -1.012 6.344 1 89.44 92 TRP B O 1
ATOM 2822 N N . MET B 1 93 ? 19.859 -3.156 6.648 1 92.06 93 MET B N 1
ATOM 2823 C CA . MET B 1 93 ? 19.094 -3.211 7.891 1 92.06 93 MET B CA 1
ATOM 2824 C C . MET B 1 93 ? 19.719 -2.32 8.953 1 92.06 93 MET B C 1
ATOM 2826 O O . MET B 1 93 ? 19.016 -1.67 9.727 1 92.06 93 MET B O 1
ATOM 2830 N N . ILE B 1 94 ? 21 -2.287 8.961 1 90.94 94 ILE B N 1
ATOM 2831 C CA . ILE B 1 94 ? 21.688 -1.438 9.922 1 90.94 94 ILE B CA 1
ATOM 2832 C C . ILE B 1 94 ? 21.375 0.028 9.641 1 90.94 94 ILE B C 1
ATOM 2834 O O . ILE B 1 94 ? 21.078 0.793 10.562 1 90.94 94 ILE B O 1
ATOM 2838 N N . VAL B 1 95 ? 21.438 0.366 8.43 1 89.56 95 VAL B N 1
ATOM 2839 C CA . VAL B 1 95 ? 21.141 1.754 8.078 1 89.56 95 VAL B CA 1
ATOM 2840 C C . VAL B 1 95 ? 19.688 2.078 8.391 1 89.56 95 VAL B C 1
ATOM 2842 O O . VAL B 1 95 ? 19.375 3.195 8.805 1 89.56 95 VAL B O 1
ATOM 2845 N N . ASP B 1 96 ? 18.797 1.1 8.195 1 92.75 96 ASP B N 1
ATOM 2846 C CA . ASP B 1 96 ? 17.391 1.3 8.539 1 92.75 96 ASP B CA 1
ATOM 2847 C C . ASP B 1 96 ? 17.234 1.643 10.016 1 92.75 96 ASP B C 1
ATOM 2849 O O . ASP B 1 96 ? 16.422 2.502 10.375 1 92.75 96 ASP B O 1
ATOM 2853 N N . VAL B 1 97 ? 18.016 0.999 10.789 1 93.69 97 VAL B N 1
ATOM 2854 C CA . VAL B 1 97 ? 17.953 1.263 12.219 1 93.69 97 VAL B CA 1
ATOM 2855 C C . VAL B 1 97 ? 18.406 2.691 12.508 1 93.69 97 VAL B C 1
ATOM 2857 O O . VAL B 1 97 ? 17.812 3.391 13.328 1 93.69 97 VAL B O 1
ATOM 2860 N N . VAL B 1 98 ? 19.422 3.105 11.836 1 92 98 VAL B N 1
ATOM 2861 C CA . VAL B 1 98 ? 19.922 4.465 12 1 92 98 VAL B CA 1
ATOM 2862 C C . VAL B 1 98 ? 18.844 5.465 11.547 1 92 98 VAL B C 1
ATOM 2864 O O . VAL B 1 98 ? 18.656 6.5 12.195 1 92 98 VAL B O 1
ATOM 2867 N N . LEU B 1 99 ? 18.219 5.141 10.555 1 91 99 LEU B N 1
ATOM 2868 C CA . LEU B 1 99 ? 17.172 6.016 10.039 1 91 99 LEU B CA 1
ATOM 2869 C C . LEU B 1 99 ? 16 6.09 11.016 1 91 99 LEU B C 1
ATOM 2871 O O . LEU B 1 99 ? 15.422 7.16 11.211 1 91 99 LEU B O 1
ATOM 2875 N N . PHE B 1 100 ? 15.656 4.965 11.633 1 93.12 100 PHE B N 1
ATOM 2876 C CA . PHE B 1 100 ? 14.617 4.984 12.656 1 93.12 100 PHE B CA 1
ATOM 2877 C C . PHE B 1 100 ? 15.008 5.902 13.805 1 93.12 100 PHE B C 1
ATOM 2879 O O . PHE B 1 100 ? 14.18 6.664 14.305 1 93.12 100 PHE B O 1
ATOM 2886 N N . TYR B 1 101 ? 16.219 5.789 14.141 1 93.31 101 TYR B N 1
ATOM 2887 C CA . TYR B 1 101 ? 16.703 6.637 15.219 1 93.31 101 TYR B CA 1
ATOM 2888 C C . TYR B 1 101 ? 16.625 8.109 14.836 1 93.31 101 TYR B C 1
ATOM 2890 O O . TYR B 1 101 ? 16.219 8.945 15.648 1 93.31 101 TYR B O 1
ATOM 2898 N N . ALA B 1 102 ? 17 8.43 13.688 1 90.12 102 ALA B N 1
ATOM 2899 C CA . ALA B 1 102 ? 16.922 9.805 13.203 1 90.12 102 ALA B CA 1
ATOM 2900 C C . ALA B 1 102 ? 15.484 10.312 13.188 1 90.12 102 ALA B C 1
ATOM 2902 O O . ALA B 1 102 ? 15.227 11.469 13.516 1 90.12 102 ALA B O 1
ATOM 2903 N N . ILE B 1 103 ? 14.609 9.453 12.844 1 89.94 103 ILE B N 1
ATOM 2904 C CA . ILE B 1 103 ? 13.195 9.82 12.789 1 89.94 103 ILE B CA 1
ATOM 2905 C C . ILE B 1 103 ? 12.688 10.109 14.203 1 89.94 103 ILE B C 1
ATOM 2907 O O . ILE B 1 103 ? 11.992 11.102 14.422 1 89.94 103 ILE B O 1
ATOM 2911 N N . LEU B 1 104 ? 13.062 9.312 15.125 1 92.31 104 LEU B N 1
ATOM 2912 C CA . LEU B 1 104 ? 12.641 9.484 16.516 1 92.31 104 LEU B CA 1
ATOM 2913 C C . LEU B 1 104 ? 13.195 10.781 17.094 1 92.31 104 LEU B C 1
ATOM 2915 O O . LEU B 1 104 ? 12.484 11.508 17.797 1 92.31 104 LEU B O 1
ATOM 2919 N N . ARG B 1 105 ? 14.352 11.062 16.719 1 90.5 105 ARG B N 1
ATOM 2920 C CA . ARG B 1 105 ? 15 12.266 17.234 1 90.5 105 ARG B CA 1
ATOM 2921 C C . ARG B 1 105 ? 14.406 13.523 16.594 1 90.5 105 ARG B C 1
ATOM 2923 O O . ARG B 1 105 ? 14.344 14.578 17.234 1 90.5 105 ARG B O 1
ATOM 2930 N N . SER B 1 106 ? 13.961 13.375 15.43 1 89.44 106 SER B N 1
ATOM 2931 C CA . SER B 1 106 ? 13.445 14.539 14.711 1 89.44 106 SER B CA 1
ATOM 2932 C C . SER B 1 106 ? 11.945 14.711 14.953 1 89.44 106 SER B C 1
ATOM 2934 O O . SER B 1 106 ? 11.352 15.688 14.492 1 89.44 106 SER B O 1
ATOM 2936 N N . ALA B 1 107 ? 11.344 13.852 15.68 1 86.31 107 ALA B N 1
ATOM 2937 C CA . ALA B 1 107 ? 9.891 13.781 15.844 1 86.31 107 ALA B CA 1
ATOM 2938 C C . ALA B 1 107 ? 9.328 15.117 16.328 1 86.31 107 ALA B C 1
ATOM 2940 O O . ALA B 1 107 ? 8.352 15.625 15.766 1 86.31 107 ALA B O 1
ATOM 2941 N N . PRO B 1 108 ? 9.961 15.852 17.328 1 83.25 108 PRO B N 1
ATOM 2942 C CA . PRO B 1 108 ? 9.406 17.109 17.812 1 83.25 108 PRO B CA 1
ATOM 2943 C C . PRO B 1 108 ? 9.422 18.203 16.734 1 83.25 108 PRO B C 1
ATOM 2945 O O . PRO B 1 108 ? 8.648 19.156 16.812 1 83.25 108 PRO B O 1
ATOM 2948 N N . TYR B 1 109 ? 10.227 18 15.766 1 85.38 109 TYR B N 1
ATOM 2949 C CA . TYR B 1 109 ? 10.352 19.016 14.711 1 85.38 109 TYR B CA 1
ATOM 2950 C C . TYR B 1 109 ? 9.523 18.625 13.492 1 85.38 109 TYR B C 1
ATOM 2952 O O . TYR B 1 109 ? 8.672 19.406 13.047 1 85.38 109 TYR B O 1
ATOM 2960 N N . ALA B 1 110 ? 9.68 17.406 13.117 1 80 110 ALA B N 1
ATOM 2961 C CA . ALA B 1 110 ? 9.07 16.953 11.867 1 80 110 ALA B CA 1
ATOM 2962 C C . ALA B 1 110 ? 7.574 16.703 12.047 1 80 110 ALA B C 1
ATOM 2964 O O . ALA B 1 110 ? 6.805 16.812 11.086 1 80 110 ALA B O 1
ATOM 2965 N N . TRP B 1 111 ? 7.137 16.438 13.234 1 85.12 111 TRP B N 1
ATOM 2966 C CA . TRP B 1 111 ? 5.734 16.125 13.492 1 85.12 111 TRP B CA 1
ATOM 2967 C C . TRP B 1 111 ? 5.113 17.172 14.422 1 85.12 111 TRP B C 1
ATOM 2969 O O . TRP B 1 111 ? 4.23 16.844 15.227 1 85.12 111 TRP B O 1
ATOM 2979 N N . LYS B 1 112 ? 5.547 18.359 14.336 1 81.81 112 LYS B N 1
ATOM 2980 C CA . LYS B 1 112 ? 5.059 19.453 15.156 1 81.81 112 LYS B CA 1
ATOM 2981 C C . LYS B 1 112 ? 3.557 19.656 14.977 1 81.81 112 LYS B C 1
ATOM 2983 O O . LYS B 1 112 ? 2.846 19.984 15.93 1 81.81 112 LYS B O 1
ATOM 2988 N N . GLN B 1 113 ? 3.131 19.406 13.789 1 80.94 113 GLN B N 1
ATOM 2989 C CA . GLN B 1 113 ? 1.725 19.641 13.469 1 80.94 113 GLN B CA 1
ATOM 2990 C C . GLN B 1 113 ? 0.87 18.438 13.859 1 80.94 113 GLN B C 1
ATOM 2992 O O . GLN B 1 113 ? -0.361 18.5 13.812 1 80.94 113 GLN B O 1
ATOM 2997 N N . SER B 1 114 ? 1.494 17.375 14.25 1 88.25 114 SER B N 1
ATOM 2998 C CA . SER B 1 114 ? 0.82 16.156 14.68 1 88.25 114 SER B CA 1
ATOM 2999 C C . SER B 1 114 ? 1.385 15.648 16 1 88.25 114 SER B C 1
ATOM 3001 O O . SER B 1 114 ? 2.053 14.617 16.047 1 88.25 114 SER B O 1
ATOM 3003 N N . PRO B 1 115 ? 0.963 16.25 17.031 1 87.38 115 PRO B N 1
ATOM 3004 C CA . PRO B 1 115 ? 1.584 15.945 18.328 1 87.38 115 PRO B CA 1
ATOM 3005 C C . PRO B 1 115 ? 1.314 14.516 18.781 1 87.38 115 PRO B C 1
ATOM 3007 O O . PRO B 1 115 ? 2.158 13.914 19.453 1 87.38 115 PRO B O 1
ATOM 3010 N N . LEU B 1 116 ? 0.23 14.039 18.453 1 88.69 116 LEU B N 1
ATOM 3011 C CA . LEU B 1 116 ? -0.088 12.672 18.859 1 88.69 116 LEU B CA 1
ATOM 3012 C C . LEU B 1 116 ? 0.856 11.672 18.203 1 88.69 116 LEU B C 1
ATOM 3014 O O . LEU B 1 116 ? 1.281 10.703 18.828 1 88.69 116 LEU B O 1
ATOM 3018 N N . VAL B 1 117 ? 1.157 11.883 16.969 1 89.06 117 VAL B N 1
ATOM 3019 C CA . VAL B 1 117 ? 2.111 11.023 16.266 1 89.06 117 VAL B CA 1
ATOM 3020 C C . VAL B 1 117 ? 3.494 11.172 16.906 1 89.06 117 VAL B C 1
ATOM 3022 O O . VAL B 1 117 ? 4.168 10.172 17.172 1 89.06 117 VAL B O 1
ATOM 3025 N N . ALA B 1 118 ? 3.834 12.398 17.141 1 90.62 118 ALA B N 1
ATOM 3026 C CA . ALA B 1 118 ? 5.145 12.664 17.719 1 90.62 118 ALA B CA 1
ATOM 3027 C C . ALA B 1 118 ? 5.301 11.961 19.062 1 90.62 118 ALA B C 1
ATOM 3029 O O . ALA B 1 118 ? 6.344 11.367 19.344 1 90.62 118 ALA B O 1
ATOM 3030 N N . GLN B 1 119 ? 4.262 11.961 19.828 1 90.56 119 GLN B N 1
ATOM 3031 C CA . GLN B 1 119 ? 4.297 11.422 21.188 1 90.56 119 GLN B CA 1
ATOM 3032 C C . GLN B 1 119 ? 4.332 9.898 21.172 1 90.56 119 GLN B C 1
ATOM 3034 O O . GLN B 1 119 ? 4.887 9.273 22.078 1 90.56 119 GLN B O 1
ATOM 3039 N N . HIS B 1 120 ? 3.807 9.32 20.156 1 92.94 120 HIS B N 1
ATOM 3040 C CA . HIS B 1 120 ? 3.676 7.867 20.141 1 92.94 120 HIS B CA 1
ATOM 3041 C C . HIS B 1 120 ? 4.496 7.258 19.016 1 92.94 120 HIS B C 1
ATOM 3043 O O . HIS B 1 120 ? 4.223 6.133 18.578 1 92.94 120 HIS B O 1
ATOM 3049 N N . LEU B 1 121 ? 5.445 7.918 18.609 1 94.31 121 LEU B N 1
ATOM 3050 C CA . LEU B 1 121 ? 6.191 7.539 17.422 1 94.31 121 LEU B CA 1
ATOM 3051 C C . LEU B 1 121 ? 6.883 6.191 17.609 1 94.31 121 LEU B C 1
ATOM 3053 O O . LEU B 1 121 ? 6.855 5.34 16.719 1 94.31 121 LEU B O 1
ATOM 3057 N N . ALA B 1 122 ? 7.512 5.988 18.75 1 94 122 ALA B N 1
ATOM 3058 C CA . ALA B 1 122 ? 8.203 4.73 19.031 1 94 122 ALA B CA 1
ATOM 3059 C C . ALA B 1 122 ? 7.238 3.551 18.953 1 94 122 ALA B C 1
ATOM 3061 O O . ALA B 1 122 ? 7.547 2.516 18.359 1 94 122 ALA B O 1
ATOM 3062 N N . GLY B 1 123 ? 6.094 3.721 19.609 1 94.38 123 GLY B N 1
ATOM 3063 C CA . GLY B 1 123 ? 5.078 2.682 19.562 1 94.38 123 GLY B CA 1
ATOM 3064 C C . GLY B 1 123 ? 4.562 2.422 18.156 1 94.38 123 GLY B C 1
ATOM 3065 O O . GLY B 1 123 ? 4.344 1.271 17.766 1 94.38 123 GLY B O 1
ATOM 3066 N N . ILE B 1 124 ? 4.375 3.496 17.359 1 94.31 124 ILE B N 1
ATOM 3067 C CA . ILE B 1 124 ? 3.908 3.395 15.984 1 94.31 124 ILE B CA 1
ATOM 3068 C C . ILE B 1 124 ? 4.918 2.604 15.156 1 94.31 124 ILE B C 1
ATOM 3070 O O . ILE B 1 124 ? 4.535 1.747 14.359 1 94.31 124 ILE B O 1
ATOM 3074 N N . ILE B 1 125 ? 6.164 2.836 15.383 1 95.31 125 ILE B N 1
ATOM 3075 C CA . ILE B 1 125 ? 7.23 2.156 14.656 1 95.31 125 ILE B CA 1
ATOM 3076 C C . ILE B 1 125 ? 7.23 0.67 15.008 1 95.31 125 ILE B C 1
ATOM 3078 O O . ILE B 1 125 ? 7.281 -0.183 14.117 1 95.31 125 ILE B O 1
ATOM 3082 N N . VAL B 1 126 ? 7.145 0.31 16.266 1 95.94 126 VAL B N 1
ATOM 3083 C CA . VAL B 1 126 ? 7.188 -1.078 16.719 1 95.94 126 VAL B CA 1
ATOM 3084 C C . VAL B 1 126 ? 5.984 -1.838 16.156 1 95.94 126 VAL B C 1
ATOM 3086 O O . VAL B 1 126 ? 6.137 -2.918 15.586 1 95.94 126 VAL B O 1
ATOM 3089 N N . VAL B 1 127 ? 4.82 -1.279 16.312 1 94.62 127 VAL B N 1
ATOM 3090 C CA . VAL B 1 127 ? 3.607 -1.925 15.82 1 94.62 127 VAL B CA 1
ATOM 3091 C C . VAL B 1 127 ? 3.662 -2.045 14.297 1 94.62 127 VAL B C 1
ATOM 3093 O O . VAL B 1 127 ? 3.281 -3.074 13.734 1 94.62 127 VAL B O 1
ATOM 3096 N N . GLY B 1 128 ? 4.137 -0.958 13.625 1 96.19 128 GLY B N 1
ATOM 3097 C CA . GLY B 1 128 ? 4.301 -1.001 12.18 1 96.19 128 GLY B CA 1
ATOM 3098 C C . GLY B 1 128 ? 5.227 -2.107 11.719 1 96.19 128 GLY B C 1
ATOM 3099 O O . GLY B 1 128 ? 4.914 -2.828 10.766 1 96.19 128 GLY B O 1
ATOM 3100 N N . CYS B 1 129 ? 6.309 -2.307 12.391 1 96.94 129 CYS B N 1
ATOM 3101 C CA . CYS B 1 129 ? 7.273 -3.338 12.031 1 96.94 129 CYS B CA 1
ATOM 3102 C C . CYS B 1 129 ? 6.695 -4.73 12.25 1 96.94 129 CYS B C 1
ATOM 3104 O O . CYS B 1 129 ? 6.918 -5.633 11.445 1 96.94 129 CYS B O 1
ATOM 3106 N N . VAL B 1 130 ? 5.977 -4.895 13.32 1 96.81 130 VAL B N 1
ATOM 3107 C CA . VAL B 1 130 ? 5.387 -6.195 13.625 1 96.81 130 VAL B CA 1
ATOM 3108 C C . VAL B 1 130 ? 4.375 -6.574 12.547 1 96.81 130 VAL B C 1
ATOM 3110 O O . VAL B 1 130 ? 4.363 -7.711 12.07 1 96.81 130 VAL B O 1
ATOM 3113 N N . ILE B 1 131 ? 3.58 -5.629 12.148 1 96.12 131 ILE B N 1
ATOM 3114 C CA . ILE B 1 131 ? 2.566 -5.871 11.125 1 96.12 131 ILE B CA 1
ATOM 3115 C C . ILE B 1 131 ? 3.24 -6.156 9.781 1 96.12 131 ILE B C 1
ATOM 3117 O O . ILE B 1 131 ? 2.846 -7.078 9.07 1 96.12 131 ILE B O 1
ATOM 3121 N N . CYS B 1 132 ? 4.238 -5.395 9.438 1 97.5 132 CYS B N 1
ATOM 3122 C CA . CYS B 1 132 ? 4.949 -5.586 8.18 1 97.5 132 CYS B CA 1
ATOM 3123 C C . CYS B 1 132 ? 5.684 -6.922 8.164 1 97.5 132 CYS B C 1
ATOM 3125 O O . CYS B 1 132 ? 5.75 -7.586 7.125 1 97.5 132 CYS B O 1
ATOM 3127 N N . LEU B 1 133 ? 6.227 -7.266 9.297 1 97.25 133 LEU B N 1
ATOM 3128 C CA . LEU B 1 133 ? 6.883 -8.562 9.391 1 97.25 133 LEU B CA 1
ATOM 3129 C C . LEU B 1 133 ? 5.883 -9.695 9.156 1 97.25 133 LEU B C 1
ATOM 3131 O O . LEU B 1 133 ? 6.172 -10.641 8.414 1 97.25 133 LEU B O 1
ATOM 3135 N N . TRP B 1 134 ? 4.75 -9.609 9.836 1 96.94 134 TRP B N 1
ATOM 3136 C CA . TRP B 1 134 ? 3.695 -10.594 9.633 1 96.94 134 TRP B CA 1
ATOM 3137 C C . TRP B 1 134 ? 3.283 -10.648 8.164 1 96.94 134 TRP B C 1
ATOM 3139 O O . TRP B 1 134 ? 3.086 -11.734 7.609 1 96.94 134 TRP B O 1
ATOM 3149 N N . LEU B 1 135 ? 3.18 -9.523 7.52 1 96.94 135 LEU B N 1
ATOM 3150 C CA . LEU B 1 135 ? 2.807 -9.438 6.109 1 96.94 135 LEU B CA 1
ATOM 3151 C C . LEU B 1 135 ? 3.814 -10.18 5.234 1 96.94 135 LEU B C 1
ATOM 3153 O O . LEU B 1 135 ? 3.438 -11.047 4.441 1 96.94 135 LEU B O 1
ATOM 3157 N N . HIS B 1 136 ? 5.105 -9.891 5.379 1 97.25 136 HIS B N 1
ATOM 3158 C CA . HIS B 1 136 ? 6.133 -10.492 4.535 1 97.25 136 HIS B CA 1
ATOM 3159 C C . HIS B 1 136 ? 6.23 -11.992 4.777 1 97.25 136 HIS B C 1
ATOM 3161 O O . HIS B 1 136 ? 6.391 -12.773 3.832 1 97.25 136 HIS B O 1
ATOM 3167 N N . LEU B 1 137 ? 6.109 -12.391 6.035 1 96.44 137 LEU B N 1
ATOM 3168 C CA . LEU B 1 137 ? 6.172 -13.812 6.352 1 96.44 137 LEU B CA 1
ATOM 3169 C C . LEU B 1 137 ? 4.965 -14.547 5.777 1 96.44 137 LEU B C 1
ATOM 3171 O O . LEU B 1 137 ? 5.094 -15.672 5.281 1 96.44 137 LEU B O 1
ATOM 3175 N N . ALA B 1 138 ? 3.852 -13.938 5.879 1 96.19 138 ALA B N 1
ATOM 3176 C CA . ALA B 1 138 ? 2.633 -14.539 5.352 1 96.19 138 ALA B CA 1
ATOM 3177 C C . ALA B 1 138 ? 2.709 -14.695 3.836 1 96.19 138 ALA B C 1
ATOM 3179 O O . ALA B 1 138 ? 2.316 -15.727 3.289 1 96.19 138 ALA B O 1
ATOM 3180 N N . ILE B 1 139 ? 3.195 -13.68 3.16 1 96.19 139 ILE B N 1
ATOM 3181 C CA . ILE B 1 139 ? 3.344 -13.734 1.709 1 96.19 139 ILE B CA 1
ATOM 3182 C C . ILE B 1 139 ? 4.324 -14.836 1.327 1 96.19 139 ILE B C 1
ATOM 3184 O O . ILE B 1 139 ? 4.047 -15.641 0.435 1 96.19 139 ILE B O 1
ATOM 3188 N N . ALA B 1 140 ? 5.418 -14.891 2.039 1 95.25 140 ALA B N 1
ATOM 3189 C CA . ALA B 1 140 ? 6.438 -15.898 1.753 1 95.25 140 ALA B CA 1
ATOM 3190 C C . ALA B 1 140 ? 5.895 -17.312 1.96 1 95.25 140 ALA B C 1
ATOM 3192 O O . ALA B 1 140 ? 6.051 -18.172 1.097 1 95.25 140 ALA B O 1
ATOM 3193 N N . ALA B 1 141 ? 5.234 -17.484 3.043 1 94.75 141 ALA B N 1
ATOM 3194 C CA . ALA B 1 141 ? 4.707 -18.797 3.385 1 94.75 141 ALA B CA 1
ATOM 3195 C C . ALA B 1 141 ? 3.662 -19.266 2.369 1 94.75 141 ALA B C 1
ATOM 3197 O O . ALA B 1 141 ? 3.551 -20.453 2.078 1 94.75 141 ALA B O 1
ATOM 3198 N N . THR B 1 142 ? 2.994 -18.359 1.825 1 94.12 142 THR B N 1
ATOM 3199 C CA . THR B 1 142 ? 1.898 -18.703 0.921 1 94.12 142 THR B CA 1
ATOM 3200 C C . THR B 1 142 ? 2.412 -18.891 -0.503 1 94.12 142 THR B C 1
ATOM 3202 O O . THR B 1 142 ? 1.985 -19.812 -1.203 1 94.12 142 THR B O 1
ATOM 3205 N N . PHE B 1 143 ? 3.355 -18.125 -0.914 1 93.94 143 PHE B N 1
ATOM 3206 C CA . PHE B 1 143 ? 3.59 -18.047 -2.35 1 93.94 143 PHE B CA 1
ATOM 3207 C C . PHE B 1 143 ? 4.906 -18.719 -2.727 1 93.94 143 PHE B C 1
ATOM 3209 O O . PHE B 1 143 ? 5.117 -19.078 -3.887 1 93.94 143 PHE B O 1
ATOM 3216 N N . ILE B 1 144 ? 5.812 -18.891 -1.82 1 93.5 144 ILE B N 1
ATOM 3217 C CA . ILE B 1 144 ? 7.086 -19.531 -2.135 1 93.5 144 ILE B CA 1
ATOM 3218 C C . ILE B 1 144 ? 6.844 -20.938 -2.684 1 93.5 144 ILE B C 1
ATOM 3220 O O . ILE B 1 144 ? 7.445 -21.328 -3.684 1 93.5 144 ILE B O 1
ATOM 3224 N N . PRO B 1 145 ? 5.93 -21.703 -2.127 1 92.88 145 PRO B N 1
ATOM 3225 C CA . PRO B 1 145 ? 5.688 -23.047 -2.662 1 92.88 145 PRO B CA 1
ATOM 3226 C C . PRO B 1 145 ? 5.16 -23.031 -4.098 1 92.88 145 PRO B C 1
ATOM 3228 O O . PRO B 1 145 ? 5.406 -23.953 -4.863 1 92.88 145 PRO B O 1
ATOM 3231 N N . SER B 1 146 ? 4.535 -21.953 -4.48 1 91.25 146 SER B N 1
ATOM 3232 C CA . SER B 1 146 ? 3.904 -21.906 -5.793 1 91.25 146 SER B CA 1
ATOM 3233 C C . SER B 1 146 ? 4.805 -21.234 -6.82 1 91.25 146 SER B C 1
ATOM 3235 O O . SER B 1 146 ? 4.934 -21.703 -7.949 1 91.25 146 SER B O 1
ATOM 3237 N N . ILE B 1 147 ? 5.488 -20.125 -6.406 1 91.31 147 ILE B N 1
ATOM 3238 C CA . ILE B 1 147 ? 6.188 -19.359 -7.43 1 91.31 147 ILE B CA 1
ATOM 3239 C C . ILE B 1 147 ? 7.672 -19.281 -7.09 1 91.31 147 ILE B C 1
ATOM 3241 O O . ILE B 1 147 ? 8.445 -18.656 -7.82 1 91.31 147 ILE B O 1
ATOM 3245 N N . GLY B 1 148 ? 8.086 -19.875 -6.051 1 91.94 148 GLY B N 1
ATOM 3246 C CA . GLY B 1 148 ? 9.492 -19.984 -5.691 1 91.94 148 GLY B CA 1
ATOM 3247 C C . GLY B 1 148 ? 10.164 -18.625 -5.492 1 91.94 148 GLY B C 1
ATOM 3248 O O . GLY B 1 148 ? 9.68 -17.797 -4.727 1 91.94 148 GLY B O 1
ATOM 3249 N N . ARG B 1 149 ? 11.172 -18.359 -6.293 1 89.5 149 ARG B N 1
ATOM 3250 C CA . ARG B 1 149 ? 12.016 -17.172 -6.105 1 89.5 149 ARG B CA 1
ATOM 3251 C C . ARG B 1 149 ? 11.352 -15.93 -6.668 1 89.5 149 ARG B C 1
ATOM 3253 O O . ARG B 1 149 ? 11.789 -14.805 -6.387 1 89.5 149 ARG B O 1
ATOM 3260 N N . GLN B 1 150 ? 10.336 -16.047 -7.441 1 93 150 GLN B N 1
ATOM 3261 C CA . GLN B 1 150 ? 9.641 -14.914 -8.039 1 93 150 GLN B CA 1
ATOM 3262 C C . GLN B 1 150 ? 9.047 -14.008 -6.969 1 93 150 GLN B C 1
ATOM 3264 O O . GLN B 1 150 ? 8.727 -12.844 -7.242 1 93 150 GLN B O 1
ATOM 3269 N N . VAL B 1 151 ? 8.922 -14.57 -5.754 1 93.5 151 VAL B N 1
ATOM 3270 C CA . VAL B 1 151 ? 8.297 -13.836 -4.66 1 93.5 151 VAL B CA 1
ATOM 3271 C C . VAL B 1 151 ? 9.133 -12.602 -4.32 1 93.5 151 VAL B C 1
ATOM 3273 O O . VAL B 1 151 ? 8.594 -11.57 -3.916 1 93.5 151 VAL B O 1
ATOM 3276 N N . VAL B 1 152 ? 10.391 -12.656 -4.523 1 91.31 152 VAL B N 1
ATOM 3277 C CA . VAL B 1 152 ? 11.281 -11.539 -4.207 1 91.31 152 VAL B CA 1
ATOM 3278 C C . VAL B 1 152 ? 10.992 -10.367 -5.133 1 91.31 152 VAL B C 1
ATOM 3280 O O . VAL B 1 152 ? 10.867 -9.227 -4.68 1 91.31 152 VAL B O 1
ATOM 3283 N N . PHE B 1 153 ? 10.859 -10.688 -6.441 1 93.62 153 PHE B N 1
ATOM 3284 C CA . PHE B 1 153 ? 10.492 -9.656 -7.406 1 93.62 153 PHE B CA 1
ATOM 3285 C C . PHE B 1 153 ? 9.117 -9.086 -7.094 1 93.62 153 PHE B C 1
ATOM 3287 O O . PHE B 1 153 ? 8.922 -7.871 -7.105 1 93.62 153 PHE B O 1
ATOM 3294 N N . MET B 1 154 ? 8.227 -9.93 -6.691 1 94.06 154 MET B N 1
ATOM 3295 C CA . MET B 1 154 ? 6.816 -9.57 -6.516 1 94.06 154 MET B CA 1
ATOM 3296 C C . MET B 1 154 ? 6.609 -8.797 -5.219 1 94.06 154 MET B C 1
ATOM 3298 O O . MET B 1 154 ? 5.543 -8.219 -5.004 1 94.06 154 MET B O 1
ATOM 3302 N N . THR B 1 155 ? 7.578 -8.75 -4.379 1 95.25 155 THR B N 1
ATOM 3303 C CA . THR B 1 155 ? 7.449 -8.008 -3.129 1 95.25 155 THR B CA 1
ATOM 3304 C C . THR B 1 155 ? 8.367 -6.789 -3.127 1 95.25 155 THR B C 1
ATOM 3306 O O . THR B 1 155 ? 7.996 -5.719 -2.639 1 95.25 155 THR B O 1
ATOM 3309 N N . ALA B 1 156 ? 9.508 -6.883 -3.713 1 94.06 156 ALA B N 1
ATOM 3310 C CA . ALA B 1 156 ? 10.492 -5.805 -3.691 1 94.06 156 ALA B CA 1
ATOM 3311 C C . ALA B 1 156 ? 10.055 -4.641 -4.578 1 94.06 156 ALA B C 1
ATOM 3313 O O . ALA B 1 156 ? 10.141 -3.479 -4.172 1 94.06 156 ALA B O 1
ATOM 3314 N N . TRP B 1 157 ? 9.648 -4.918 -5.734 1 96.31 157 TRP B N 1
ATOM 3315 C CA . TRP B 1 157 ? 9.367 -3.867 -6.707 1 96.31 157 TRP B CA 1
ATOM 3316 C C . TRP B 1 157 ? 8.109 -3.096 -6.324 1 96.31 157 TRP B C 1
ATOM 3318 O O . TRP B 1 157 ? 8.031 -1.88 -6.512 1 96.31 157 TRP B O 1
ATOM 3328 N N . PRO B 1 158 ? 7.035 -3.777 -5.777 1 96.19 158 PRO B N 1
ATOM 3329 C CA . PRO B 1 158 ? 5.926 -2.99 -5.234 1 96.19 158 PRO B CA 1
ATOM 3330 C C . PRO B 1 158 ? 6.363 -2.037 -4.125 1 96.19 158 PRO B C 1
ATOM 3332 O O . PRO B 1 158 ? 5.852 -0.92 -4.027 1 96.19 158 PRO B O 1
ATOM 3335 N N . MET B 1 159 ? 7.215 -2.48 -3.342 1 96.12 159 MET B N 1
ATOM 3336 C CA . MET B 1 159 ? 7.73 -1.614 -2.285 1 96.12 159 MET B CA 1
ATOM 3337 C C . MET B 1 159 ? 8.469 -0.42 -2.873 1 96.12 159 MET B C 1
ATOM 3339 O O . MET B 1 159 ? 8.391 0.69 -2.346 1 96.12 159 MET B O 1
ATOM 3343 N N . GLN B 1 160 ? 9.203 -0.666 -3.945 1 95.88 160 GLN B N 1
ATOM 3344 C CA . GLN B 1 160 ? 9.898 0.425 -4.625 1 95.88 160 GLN B CA 1
ATOM 3345 C C . GLN B 1 160 ? 8.906 1.47 -5.137 1 95.88 160 GLN B C 1
ATOM 3347 O O . GLN B 1 160 ? 9.133 2.672 -4.98 1 95.88 160 GLN B O 1
ATOM 3352 N N . VAL B 1 161 ? 7.871 1.01 -5.703 1 95.94 161 VAL B N 1
ATOM 3353 C CA . VAL B 1 161 ? 6.84 1.913 -6.203 1 95.94 161 VAL B CA 1
ATOM 3354 C C . VAL B 1 161 ? 6.211 2.676 -5.043 1 95.94 161 VAL B C 1
ATOM 3356 O O . VAL B 1 161 ? 5.996 3.889 -5.129 1 95.94 161 VAL B O 1
ATOM 3359 N N . LEU B 1 162 ? 5.984 1.988 -3.988 1 95.62 162 LEU B N 1
ATOM 3360 C CA . LEU B 1 162 ? 5.391 2.6 -2.805 1 95.62 162 LEU B CA 1
ATOM 3361 C C . LEU B 1 162 ? 6.316 3.664 -2.221 1 95.62 162 LEU B C 1
ATOM 3363 O O . LEU B 1 162 ? 5.859 4.73 -1.811 1 95.62 162 LEU B O 1
ATOM 3367 N N . ILE B 1 163 ? 7.539 3.402 -2.123 1 95.12 163 ILE B N 1
ATOM 3368 C CA . ILE B 1 163 ? 8.516 4.348 -1.602 1 95.12 163 ILE B CA 1
ATOM 3369 C C . ILE B 1 163 ? 8.5 5.625 -2.436 1 95.12 163 ILE B C 1
ATOM 3371 O O . ILE B 1 163 ? 8.492 6.73 -1.891 1 95.12 163 ILE B O 1
ATOM 3375 N N . ASN B 1 164 ? 8.445 5.457 -3.752 1 95.88 164 ASN B N 1
ATOM 3376 C CA . ASN B 1 164 ? 8.445 6.609 -4.648 1 95.88 164 ASN B CA 1
ATOM 3377 C C . ASN B 1 164 ? 7.203 7.477 -4.441 1 95.88 164 ASN B C 1
ATOM 3379 O O . ASN B 1 164 ? 7.316 8.68 -4.211 1 95.88 164 ASN B O 1
ATOM 3383 N N . PHE B 1 165 ? 6.105 6.863 -4.391 1 94.69 165 PHE B N 1
ATOM 3384 C CA . PHE B 1 165 ? 4.863 7.621 -4.281 1 94.69 165 PHE B CA 1
ATOM 3385 C C . PHE B 1 165 ? 4.719 8.219 -2.889 1 94.69 165 PHE B C 1
ATOM 3387 O O . PHE B 1 165 ? 4.211 9.336 -2.738 1 94.69 165 PHE B O 1
ATOM 3394 N N . SER B 1 166 ? 5.164 7.496 -1.926 1 95.06 166 SER B N 1
ATOM 3395 C CA . SER B 1 166 ? 5.109 8.016 -0.563 1 95.06 166 SER B CA 1
ATOM 3396 C C . SER B 1 166 ? 6.062 9.188 -0.382 1 95.06 166 SER B C 1
ATOM 3398 O O . SER B 1 166 ? 5.762 10.133 0.356 1 95.06 166 SER B O 1
ATOM 3400 N N . SER B 1 167 ? 7.184 9.141 -1.007 1 95.31 167 SER B N 1
ATOM 3401 C CA . SER B 1 167 ? 8.141 10.242 -0.94 1 95.31 167 SER B CA 1
ATOM 3402 C C . SER B 1 167 ? 7.602 11.484 -1.633 1 95.31 167 SER B C 1
ATOM 3404 O O . SER B 1 167 ? 7.809 12.609 -1.157 1 95.31 167 SER B O 1
ATOM 3406 N N . ILE B 1 168 ? 6.961 11.266 -2.729 1 95.12 168 ILE B N 1
ATOM 3407 C CA . ILE B 1 168 ? 6.336 12.375 -3.447 1 95.12 168 ILE B CA 1
ATOM 3408 C C . ILE B 1 168 ? 5.266 13.016 -2.568 1 95.12 168 ILE B C 1
ATOM 3410 O O . ILE B 1 168 ? 5.219 14.242 -2.434 1 95.12 168 ILE B O 1
ATOM 3414 N N . ALA B 1 169 ? 4.457 12.164 -1.946 1 93.31 169 ALA B N 1
ATOM 3415 C CA . ALA B 1 169 ? 3.404 12.648 -1.055 1 93.31 169 ALA B CA 1
ATOM 3416 C C . ALA B 1 169 ? 3.996 13.414 0.126 1 93.31 169 ALA B C 1
ATOM 3418 O O . ALA B 1 169 ? 3.451 14.438 0.545 1 93.31 169 ALA B O 1
ATOM 3419 N N . GLN B 1 170 ? 5.051 12.922 0.636 1 92.69 170 GLN B N 1
ATOM 3420 C CA . GLN B 1 170 ? 5.711 13.562 1.765 1 92.69 170 GLN B CA 1
ATOM 3421 C C . GLN B 1 170 ? 6.242 14.938 1.376 1 92.69 170 GLN B C 1
ATOM 3423 O O . GLN B 1 170 ? 6.113 15.898 2.141 1 92.69 170 GLN B O 1
ATOM 3428 N N . LEU B 1 171 ? 6.809 15.094 0.198 1 93.31 171 LEU B N 1
ATOM 3429 C CA . LEU B 1 171 ? 7.328 16.359 -0.297 1 93.31 171 LEU B CA 1
ATOM 3430 C C . LEU B 1 171 ? 6.207 17.391 -0.46 1 93.31 171 LEU B C 1
ATOM 3432 O O . LEU B 1 171 ? 6.344 18.531 -0.032 1 93.31 171 LEU B O 1
ATOM 3436 N N . LEU B 1 172 ? 5.156 16.938 -0.994 1 92 172 LEU B N 1
ATOM 3437 C CA . LEU B 1 172 ? 4.027 17.828 -1.251 1 92 172 LEU B CA 1
ATOM 3438 C C . LEU B 1 172 ? 3.34 18.219 0.051 1 92 172 LEU B C 1
ATOM 3440 O O . LEU B 1 172 ? 2.91 19.375 0.209 1 92 172 LEU B O 1
ATOM 3444 N N . SER B 1 173 ? 3.262 17.297 0.978 1 91.44 173 SER B N 1
ATOM 3445 C CA . SER B 1 173 ? 2.566 17.531 2.238 1 91.44 173 SER B CA 1
ATOM 3446 C C . SER B 1 173 ? 3.361 18.469 3.143 1 91.44 173 SER B C 1
ATOM 3448 O O . SER B 1 173 ? 2.789 19.344 3.805 1 91.44 173 SER B O 1
ATOM 3450 N N . ARG B 1 174 ? 4.637 18.297 3.166 1 89.62 174 ARG B N 1
ATOM 3451 C CA . ARG B 1 174 ? 5.48 19.109 4.023 1 89.62 174 ARG B CA 1
ATOM 3452 C C . ARG B 1 174 ? 5.773 20.469 3.365 1 89.62 174 ARG B C 1
ATOM 3454 O O . ARG B 1 174 ? 5.988 21.469 4.055 1 89.62 174 ARG B O 1
ATOM 3461 N N . GLY B 1 175 ? 5.887 20.5 2.084 1 90.44 175 GLY B N 1
ATOM 3462 C CA . GLY B 1 175 ? 6.117 21.734 1.345 1 90.44 175 GLY B CA 1
ATOM 3463 C C . GLY B 1 175 ? 7.551 22.219 1.429 1 90.44 175 GLY B C 1
ATOM 3464 O O . GLY B 1 175 ? 7.812 23.422 1.311 1 90.44 175 GLY B O 1
ATOM 3465 N N . ASN B 1 176 ? 8.406 21.375 1.837 1 92.06 176 ASN B N 1
ATOM 3466 C CA . ASN B 1 176 ? 9.828 21.703 1.909 1 92.06 176 ASN B CA 1
ATOM 3467 C C . ASN B 1 176 ? 10.695 20.484 1.562 1 92.06 176 ASN B C 1
ATOM 3469 O O . ASN B 1 176 ? 10.188 19.375 1.462 1 92.06 176 ASN B O 1
ATOM 3473 N N . THR B 1 177 ? 11.93 20.688 1.341 1 93.69 177 THR B N 1
ATOM 3474 C CA . THR B 1 177 ? 12.82 19.641 0.877 1 93.69 177 THR B CA 1
ATOM 3475 C C . THR B 1 177 ? 13.695 19.125 2.018 1 93.69 177 THR B C 1
ATOM 3477 O O . THR B 1 177 ? 14.727 18.5 1.78 1 93.69 177 THR B O 1
ATOM 3480 N N . LEU B 1 178 ? 13.336 19.469 3.246 1 91.56 178 LEU B N 1
ATOM 3481 C CA . LEU B 1 178 ? 14.125 19.016 4.383 1 91.56 178 LEU B CA 1
ATOM 3482 C C . LEU B 1 178 ? 14.219 17.5 4.402 1 91.56 178 LEU B C 1
ATOM 3484 O O . LEU B 1 178 ? 13.219 16.797 4.207 1 91.56 178 LEU B O 1
ATOM 3488 N N . GLY B 1 179 ? 15.422 16.938 4.574 1 91.81 179 GLY B N 1
ATOM 3489 C CA . GLY B 1 179 ? 15.664 15.508 4.609 1 91.81 179 GLY B CA 1
ATOM 3490 C C . GLY B 1 179 ? 15.969 14.914 3.248 1 91.81 179 GLY B C 1
ATOM 3491 O O . GLY B 1 179 ? 16.469 13.789 3.15 1 91.81 179 GLY B O 1
ATOM 3492 N N . HIS B 1 180 ? 15.625 15.703 2.238 1 93.44 180 HIS B N 1
ATOM 3493 C CA . HIS B 1 180 ? 15.852 15.25 0.872 1 93.44 180 HIS B CA 1
ATOM 3494 C C . HIS B 1 180 ? 17.047 15.953 0.247 1 93.44 180 HIS B C 1
ATOM 3496 O O . HIS B 1 180 ? 17.453 17.031 0.702 1 93.44 180 HIS B O 1
ATOM 3502 N N . SER B 1 181 ? 17.703 15.344 -0.738 1 95.06 181 SER B N 1
ATOM 3503 C CA . SER B 1 181 ? 18.797 15.953 -1.493 1 95.06 181 SER B CA 1
ATOM 3504 C C . SER B 1 181 ? 18.938 15.305 -2.867 1 95.06 181 SER B C 1
ATOM 3506 O O . SER B 1 181 ? 18.469 14.188 -3.09 1 95.06 181 SER B O 1
ATOM 3508 N N . TRP B 1 182 ? 19.562 15.984 -3.707 1 95.12 182 TRP B N 1
ATOM 3509 C CA . TRP B 1 182 ? 19.812 15.477 -5.051 1 95.12 182 TRP B CA 1
ATOM 3510 C C . TRP B 1 182 ? 20.719 14.242 -5.004 1 95.12 182 TRP B C 1
ATOM 3512 O O . TRP B 1 182 ? 20.547 13.312 -5.801 1 95.12 182 TRP B O 1
ATOM 3522 N N . GLY B 1 183 ? 21.641 14.297 -4.125 1 95.56 183 GLY B N 1
ATOM 3523 C CA . GLY B 1 183 ? 22.5 13.133 -3.975 1 95.56 183 GLY B CA 1
ATOM 3524 C C . GLY B 1 183 ? 21.734 11.875 -3.627 1 95.56 183 GLY B C 1
ATOM 3525 O O . GLY B 1 183 ? 22.016 10.805 -4.172 1 95.56 183 GLY B O 1
ATOM 3526 N N . ILE B 1 184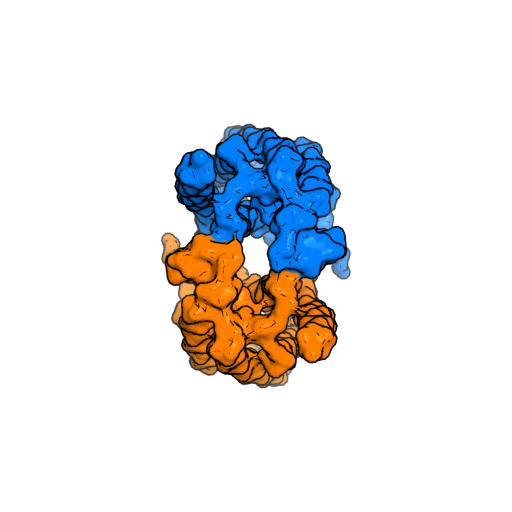 ? 20.797 12.016 -2.723 1 95.19 184 ILE B N 1
ATOM 3527 C CA . ILE B 1 184 ? 19.953 10.891 -2.322 1 95.19 184 ILE B CA 1
ATOM 3528 C C . ILE B 1 184 ? 19.156 10.391 -3.523 1 95.19 184 ILE B C 1
ATOM 3530 O O . ILE B 1 184 ? 19.125 9.195 -3.805 1 95.19 184 ILE B O 1
ATOM 3534 N N . TRP B 1 185 ? 18.594 11.305 -4.277 1 94.44 185 TRP B N 1
ATOM 3535 C CA . TRP B 1 185 ? 17.75 10.93 -5.406 1 94.44 185 TRP B CA 1
ATOM 3536 C C . TRP B 1 185 ? 18.578 10.258 -6.5 1 94.44 185 TRP B C 1
ATOM 3538 O O . TRP B 1 185 ? 18.188 9.211 -7.027 1 94.44 185 TRP B O 1
ATOM 3548 N N . TRP B 1 186 ? 19.75 10.812 -6.84 1 95.38 186 TRP B N 1
ATOM 3549 C CA . TRP B 1 186 ? 20.578 10.281 -7.914 1 95.38 186 TRP B CA 1
ATOM 3550 C C . TRP B 1 186 ? 21.016 8.852 -7.609 1 95.38 186 TRP B C 1
ATOM 3552 O O . TRP B 1 186 ? 20.969 7.984 -8.484 1 95.38 186 TRP B O 1
ATOM 3562 N N . THR B 1 187 ? 21.406 8.641 -6.484 1 96.12 187 THR B N 1
ATOM 3563 C CA . THR B 1 187 ? 21.891 7.312 -6.125 1 96.12 187 THR B CA 1
ATOM 3564 C C . THR B 1 187 ? 20.75 6.312 -6.059 1 96.12 187 THR B C 1
ATOM 3566 O O . THR B 1 187 ? 20.875 5.176 -6.52 1 96.12 187 THR B O 1
ATOM 3569 N N . ARG B 1 188 ? 19.656 6.699 -5.574 1 94.5 188 ARG B N 1
ATOM 3570 C CA . ARG B 1 188 ? 18.5 5.824 -5.496 1 94.5 188 ARG B CA 1
ATOM 3571 C C . ARG B 1 188 ? 17.953 5.504 -6.887 1 94.5 188 ARG B C 1
ATOM 3573 O O . ARG B 1 188 ? 17.641 4.352 -7.188 1 94.5 188 ARG B O 1
ATOM 3580 N N . MET B 1 189 ? 17.844 6.512 -7.715 1 95.81 189 MET B N 1
ATOM 3581 C CA . MET B 1 189 ? 17.312 6.336 -9.062 1 95.81 189 MET B CA 1
ATOM 3582 C C . MET B 1 189 ? 18.234 5.449 -9.898 1 95.81 189 MET B C 1
ATOM 3584 O O . MET B 1 189 ? 17.766 4.52 -10.562 1 95.81 189 MET B O 1
ATOM 3588 N N . LEU B 1 190 ? 19.469 5.766 -9.867 1 96.25 190 LEU B N 1
ATOM 3589 C CA . LEU B 1 190 ? 20.422 4.977 -10.625 1 96.25 190 LEU B CA 1
ATOM 3590 C C . LEU B 1 190 ? 20.484 3.543 -10.109 1 96.25 190 LEU B C 1
ATOM 3592 O O . LEU B 1 190 ? 20.688 2.605 -10.891 1 96.25 190 LEU B O 1
ATOM 3596 N N . GLY B 1 191 ? 20.359 3.387 -8.805 1 95.25 191 GLY B N 1
ATOM 3597 C CA . GLY B 1 191 ? 20.25 2.045 -8.25 1 95.25 191 GLY B CA 1
ATOM 3598 C C . GLY B 1 191 ? 19.047 1.276 -8.766 1 95.25 191 GLY B C 1
ATOM 3599 O O . GLY B 1 191 ? 19.156 0.093 -9.094 1 95.25 191 GLY B O 1
ATOM 3600 N N . THR B 1 192 ? 17.938 1.922 -8.844 1 95.75 192 THR B N 1
ATOM 3601 C CA . THR B 1 192 ? 16.703 1.306 -9.352 1 95.75 192 THR B CA 1
ATOM 3602 C C . THR B 1 192 ? 16.844 0.981 -10.836 1 95.75 192 THR B C 1
ATOM 3604 O O . THR B 1 192 ? 16.406 -0.079 -11.289 1 95.75 192 THR B O 1
ATOM 3607 N N . ILE B 1 193 ? 17.438 1.854 -11.57 1 96.69 193 ILE B N 1
ATOM 3608 C CA . ILE B 1 193 ? 17.656 1.62 -13 1 96.69 193 ILE B CA 1
ATOM 3609 C C . ILE B 1 193 ? 18.578 0.419 -13.188 1 96.69 193 ILE B C 1
ATOM 3611 O O . ILE B 1 193 ? 18.359 -0.416 -14.062 1 96.69 193 ILE B O 1
ATOM 3615 N N . ALA B 1 194 ? 19.594 0.376 -12.375 1 95.88 194 ALA B N 1
ATOM 3616 C CA . ALA B 1 194 ? 20.5 -0.774 -12.438 1 95.88 194 ALA B CA 1
ATOM 3617 C C . ALA B 1 194 ? 19.75 -2.074 -12.172 1 95.88 194 ALA B C 1
ATOM 3619 O O . ALA B 1 194 ? 19.953 -3.072 -12.867 1 95.88 194 ALA B O 1
ATOM 3620 N N . ALA B 1 195 ? 18.938 -2.1 -11.172 1 93.56 195 ALA B N 1
ATOM 3621 C CA . ALA B 1 195 ? 18.125 -3.277 -10.875 1 93.56 195 ALA B CA 1
ATOM 3622 C C . ALA B 1 195 ? 17.188 -3.604 -12.039 1 93.56 195 ALA B C 1
ATOM 3624 O O . ALA B 1 195 ? 16.984 -4.773 -12.359 1 93.56 195 ALA B O 1
ATOM 3625 N N . ALA B 1 196 ? 16.609 -2.574 -12.617 1 96.12 196 ALA B N 1
AT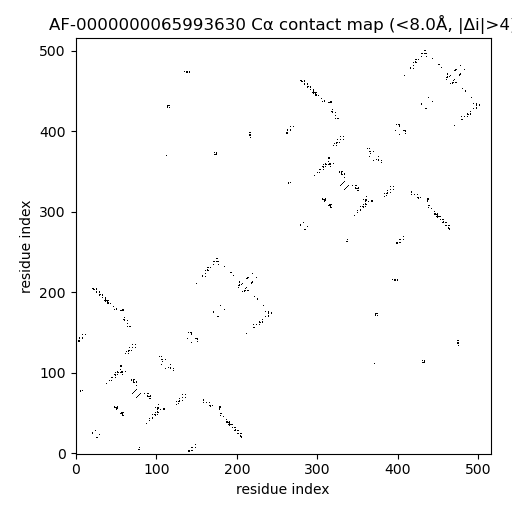OM 3626 C CA . ALA B 1 196 ? 15.719 -2.781 -13.758 1 96.12 196 ALA B CA 1
ATOM 3627 C C . ALA B 1 196 ? 16.484 -3.375 -14.945 1 96.12 196 ALA B C 1
ATOM 3629 O O . ALA B 1 196 ? 15.969 -4.242 -15.648 1 96.12 196 ALA B O 1
ATOM 3630 N N . CYS B 1 197 ? 17.656 -2.893 -15.18 1 95.56 197 CYS B N 1
ATOM 3631 C CA . CYS B 1 197 ? 18.5 -3.418 -16.25 1 95.56 197 CYS B CA 1
ATOM 3632 C C . CYS B 1 197 ? 18.781 -4.898 -16.031 1 95.56 197 CYS B C 1
ATOM 3634 O O . CYS B 1 197 ? 18.859 -5.664 -17 1 95.56 197 CYS B O 1
ATOM 3636 N N . CYS B 1 198 ? 18.984 -5.25 -14.781 1 93.44 198 CYS B N 1
ATOM 3637 C CA . CYS B 1 198 ? 19.141 -6.66 -14.438 1 93.44 198 CYS B CA 1
ATOM 3638 C C . CYS B 1 198 ? 17.969 -7.484 -14.953 1 93.44 198 CYS B C 1
ATOM 3640 O O . CYS B 1 198 ? 18.172 -8.492 -15.633 1 93.44 198 CYS B O 1
ATOM 3642 N N . PHE B 1 199 ? 16.828 -6.996 -14.75 1 94.31 199 PHE B N 1
ATOM 3643 C CA . PHE B 1 199 ? 15.633 -7.746 -15.141 1 94.31 199 PHE B CA 1
ATOM 3644 C C . PHE B 1 199 ? 15.406 -7.648 -16.641 1 94.31 199 PHE B C 1
ATOM 3646 O O . PHE B 1 199 ? 14.977 -8.617 -17.281 1 94.31 199 PHE B O 1
ATOM 3653 N N . PHE B 1 200 ? 15.695 -6.5 -17.203 1 95.25 200 PHE B N 1
ATOM 3654 C CA . PHE B 1 200 ? 15.555 -6.375 -18.656 1 95.25 200 PHE B CA 1
ATOM 3655 C C . PHE B 1 200 ? 16.469 -7.348 -19.375 1 95.25 200 PHE B C 1
ATOM 3657 O O . PHE B 1 200 ? 16.094 -7.949 -20.375 1 95.25 200 PHE B O 1
ATOM 3664 N N . TRP B 1 201 ? 17.656 -7.477 -18.828 1 94.62 201 TRP B N 1
ATOM 3665 C CA . TRP B 1 201 ? 18.609 -8.414 -19.406 1 94.62 201 TRP B CA 1
ATOM 3666 C C . TRP B 1 201 ? 18.094 -9.844 -19.297 1 94.62 201 TRP B C 1
ATOM 3668 O O . TRP B 1 201 ? 18.188 -10.609 -20.266 1 94.62 201 TRP B O 1
ATOM 3678 N N . ARG B 1 202 ? 17.547 -10.188 -18.219 1 92.56 202 ARG B N 1
ATOM 3679 C CA . ARG B 1 202 ? 17.062 -11.539 -17.953 1 92.56 202 ARG B CA 1
ATOM 3680 C C . ARG B 1 202 ? 15.805 -11.828 -18.781 1 92.56 202 ARG B C 1
ATOM 3682 O O . ARG B 1 202 ? 15.625 -12.945 -19.281 1 92.56 202 ARG B O 1
ATOM 3689 N N . ILE B 1 203 ? 14.992 -10.867 -18.922 1 94.12 203 ILE B N 1
ATOM 3690 C CA . ILE B 1 203 ? 13.758 -11.023 -19.688 1 94.12 203 ILE B CA 1
ATOM 3691 C C . ILE B 1 203 ? 14.094 -11.273 -21.156 1 94.12 203 ILE B C 1
ATOM 3693 O O . ILE B 1 203 ? 13.445 -12.094 -21.812 1 94.12 203 ILE B O 1
ATOM 3697 N N . HIS B 1 204 ? 15.07 -10.625 -21.672 1 94 204 HIS B N 1
ATOM 3698 C CA . HIS B 1 204 ? 15.414 -10.711 -23.094 1 94 204 HIS B CA 1
ATOM 3699 C C . HIS B 1 204 ? 16.156 -12.008 -23.391 1 94 204 HIS B C 1
ATOM 3701 O O . HIS B 1 204 ? 15.844 -12.68 -24.375 1 94 204 HIS B O 1
ATOM 3707 N N . TYR B 1 205 ? 17.047 -12.469 -22.578 1 94.31 205 TYR B N 1
ATOM 3708 C CA . TYR B 1 205 ? 17.938 -13.578 -22.906 1 94.31 205 TYR B CA 1
ATOM 3709 C C . TYR B 1 205 ? 17.484 -14.867 -22.234 1 94.31 205 TYR B C 1
ATOM 3711 O O . TYR B 1 205 ? 17.906 -15.961 -22.625 1 94.31 205 TYR B O 1
ATOM 3719 N N . TRP B 1 206 ? 16.609 -14.781 -21.25 1 92.88 206 TRP B N 1
ATOM 3720 C CA . TRP B 1 206 ? 16.109 -15.953 -20.547 1 92.88 206 TRP B CA 1
ATOM 3721 C C . TRP B 1 206 ? 14.633 -15.797 -20.219 1 92.88 206 TRP B C 1
ATOM 3723 O O . TRP B 1 206 ? 14.234 -15.914 -19.047 1 92.88 206 TRP B O 1
ATOM 3733 N N . PRO B 1 207 ? 13.828 -15.594 -21.188 1 92.12 207 PRO B N 1
ATOM 3734 C CA . PRO B 1 207 ? 12.406 -15.336 -20.953 1 92.12 207 PRO B CA 1
ATOM 3735 C C . PRO B 1 207 ? 11.68 -16.531 -20.344 1 92.12 207 PRO B C 1
ATOM 3737 O O . PRO B 1 207 ? 10.688 -16.359 -19.625 1 92.12 207 PRO B O 1
ATOM 3740 N N . GLU B 1 208 ? 12.148 -17.734 -20.531 1 90.44 208 GLU B N 1
ATOM 3741 C CA . GLU B 1 208 ? 11.492 -18.922 -19.984 1 90.44 208 GLU B CA 1
ATOM 3742 C C . GLU B 1 208 ? 11.453 -18.875 -18.469 1 90.44 208 GLU B C 1
ATOM 3744 O O . GLU B 1 208 ? 10.469 -19.297 -17.844 1 90.44 208 GLU B O 1
ATOM 3749 N N . ARG B 1 209 ? 12.477 -18.312 -17.922 1 89.94 209 ARG B N 1
ATOM 3750 C CA . ARG B 1 209 ? 12.562 -18.297 -16.469 1 89.94 209 ARG B CA 1
ATOM 3751 C C . ARG B 1 209 ? 12.133 -16.953 -15.898 1 89.94 209 ARG B C 1
ATOM 3753 O O . ARG B 1 209 ? 11.531 -16.875 -14.828 1 89.94 209 ARG B O 1
ATOM 3760 N N . PHE B 1 210 ? 12.422 -15.867 -16.641 1 93.06 210 PHE B N 1
ATOM 3761 C CA . PHE B 1 210 ? 12.219 -14.547 -16.062 1 93.06 210 PHE B CA 1
ATOM 3762 C C . PHE B 1 210 ? 11.133 -13.789 -16.812 1 93.06 210 PHE B C 1
ATOM 3764 O O . PHE B 1 210 ? 10.93 -12.594 -16.578 1 93.06 210 PHE B O 1
ATOM 3771 N N . GLY B 1 211 ? 10.383 -14.461 -17.641 1 92.19 211 GLY B N 1
ATOM 3772 C CA . GLY B 1 211 ? 9.305 -13.852 -18.406 1 92.19 211 GLY B CA 1
ATOM 3773 C C . GLY B 1 211 ? 8.203 -13.281 -17.531 1 92.19 211 GLY B C 1
ATOM 3774 O O . GLY B 1 211 ? 7.48 -12.375 -17.953 1 92.19 211 GLY B O 1
ATOM 3775 N N . TYR B 1 212 ? 8.156 -13.719 -16.266 1 91.62 212 TYR B N 1
ATOM 3776 C CA . TYR B 1 212 ? 7.145 -13.242 -15.336 1 91.62 212 TYR B CA 1
ATOM 3777 C C . TYR B 1 212 ? 7.328 -11.758 -15.039 1 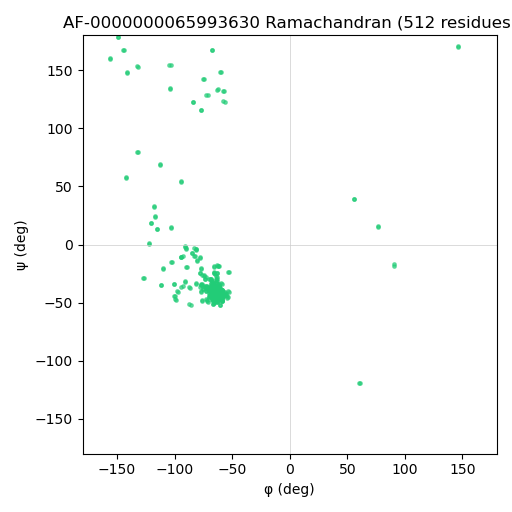91.62 212 TYR B C 1
ATOM 3779 O O . TYR B 1 212 ? 6.371 -11.062 -14.695 1 91.62 212 TYR B O 1
ATOM 3787 N N . ALA B 1 213 ? 8.516 -11.281 -15.211 1 93.88 213 ALA B N 1
ATOM 3788 C CA . ALA B 1 213 ? 8.828 -9.898 -14.891 1 93.88 213 ALA B CA 1
ATOM 3789 C C . ALA B 1 213 ? 8.398 -8.961 -16.016 1 93.88 213 ALA B C 1
ATOM 3791 O O . ALA B 1 213 ? 8.461 -7.734 -15.867 1 93.88 213 ALA B O 1
ATOM 3792 N N . TRP B 1 214 ? 7.906 -9.539 -17.094 1 94.06 214 TRP B N 1
ATOM 3793 C CA . TRP B 1 214 ? 7.434 -8.703 -18.188 1 94.06 214 TRP B CA 1
ATOM 3794 C C . TRP B 1 214 ? 5.957 -8.961 -18.469 1 94.06 214 TRP B C 1
ATOM 3796 O O . TRP B 1 214 ? 5.48 -8.719 -19.578 1 94.06 214 TRP B O 1
ATOM 3806 N N . THR B 1 215 ? 5.301 -9.508 -17.578 1 94.25 215 THR B N 1
ATOM 3807 C CA . THR B 1 215 ? 3.842 -9.516 -17.594 1 94.25 215 THR B CA 1
ATOM 3808 C C . THR B 1 215 ? 3.291 -8.109 -17.391 1 94.25 215 THR B C 1
ATOM 3810 O O . THR B 1 215 ? 4.043 -7.184 -17.062 1 94.25 215 THR B O 1
ATOM 3813 N N . PRO B 1 216 ? 2.027 -7.902 -17.625 1 95.12 216 PRO B N 1
ATOM 3814 C CA . PRO B 1 216 ? 1.479 -6.559 -17.422 1 95.12 216 PRO B CA 1
ATOM 3815 C C . PRO B 1 216 ? 1.766 -6.012 -16.016 1 95.12 216 PRO B C 1
ATOM 3817 O O . PRO B 1 216 ? 2.1 -4.836 -15.875 1 95.12 216 PRO B O 1
ATOM 3820 N N . TYR B 1 217 ? 1.654 -6.867 -15.062 1 95.38 217 TYR B N 1
ATOM 3821 C CA . TYR B 1 217 ? 1.968 -6.434 -13.703 1 95.38 217 TYR B CA 1
ATOM 3822 C C . TYR B 1 217 ? 3.451 -6.117 -13.562 1 95.38 217 TYR B C 1
ATOM 3824 O O . TYR B 1 217 ? 3.822 -5.121 -12.938 1 95.38 217 TYR B O 1
ATOM 3832 N N . GLY B 1 218 ? 4.297 -6.945 -14.141 1 95.81 218 GLY B N 1
ATOM 3833 C CA . GLY B 1 218 ? 5.727 -6.68 -14.141 1 95.81 218 GLY B CA 1
ATOM 3834 C C . GLY B 1 218 ? 6.094 -5.379 -14.828 1 95.81 218 GLY B C 1
ATOM 3835 O O . GLY B 1 218 ? 6.934 -4.625 -14.336 1 95.81 218 GLY B O 1
ATOM 3836 N N . LYS B 1 219 ? 5.426 -5.121 -15.938 1 95.94 219 LYS B N 1
ATOM 3837 C CA . LYS B 1 219 ? 5.652 -3.867 -16.656 1 95.94 219 LYS B CA 1
ATOM 3838 C C . LYS B 1 219 ? 5.262 -2.666 -15.797 1 95.94 219 LYS B C 1
ATOM 3840 O O . LYS B 1 219 ? 5.953 -1.647 -15.797 1 95.94 219 LYS B O 1
ATOM 3845 N N . PHE B 1 220 ? 4.16 -2.795 -15.141 1 96.44 220 PHE B N 1
ATOM 3846 C CA . PHE B 1 220 ? 3.74 -1.728 -14.242 1 96.44 220 PHE B CA 1
ATOM 3847 C C . PHE B 1 220 ? 4.797 -1.468 -13.18 1 96.44 220 PHE B C 1
ATOM 3849 O O . PHE B 1 220 ? 5.117 -0.314 -12.875 1 96.44 220 PHE B O 1
ATOM 3856 N N . LEU B 1 221 ? 5.309 -2.529 -12.609 1 96.81 221 LEU B N 1
ATOM 3857 C CA . LEU B 1 221 ? 6.27 -2.4 -11.523 1 96.81 221 LEU B CA 1
ATOM 3858 C C . LEU B 1 221 ? 7.578 -1.797 -12.023 1 96.81 221 LEU B C 1
ATOM 3860 O O . LEU B 1 221 ? 8.094 -0.848 -11.43 1 96.81 221 LEU B O 1
ATOM 3864 N N . LEU B 1 222 ? 8.086 -2.324 -13.141 1 96.44 222 LEU B N 1
ATOM 3865 C CA . LEU B 1 222 ? 9.383 -1.876 -13.648 1 96.44 222 LEU B CA 1
ATOM 3866 C C . LEU B 1 222 ? 9.281 -0.464 -14.219 1 96.44 222 LEU B C 1
ATOM 3868 O O . LEU B 1 222 ? 10.023 0.43 -13.805 1 96.44 222 LEU B O 1
ATOM 3872 N N . LEU B 1 223 ? 8.305 -0.254 -15.047 1 95.75 223 LEU B N 1
ATOM 3873 C CA . LEU B 1 223 ? 8.156 1.053 -15.68 1 95.75 223 LEU B CA 1
ATOM 3874 C C . LEU B 1 223 ? 7.57 2.064 -14.703 1 95.75 223 LEU B C 1
ATOM 3876 O O . LEU B 1 223 ? 7.906 3.25 -14.75 1 95.75 223 LEU B O 1
ATOM 3880 N N . GLY B 1 224 ? 6.699 1.589 -13.844 1 95.38 224 GLY B N 1
ATOM 3881 C CA . GLY B 1 224 ? 6.137 2.469 -12.828 1 95.38 224 GLY B CA 1
ATOM 3882 C C . GLY B 1 224 ? 7.176 2.994 -11.859 1 95.38 224 GLY B C 1
ATOM 3883 O O . GLY B 1 224 ? 7.102 4.145 -11.422 1 95.38 224 GLY B O 1
ATOM 3884 N N . SER B 1 225 ? 8.094 2.154 -11.523 1 96.25 225 SER B N 1
ATOM 3885 C CA . SER B 1 225 ? 9.148 2.566 -10.602 1 96.25 225 SER B CA 1
ATOM 3886 C C . SER B 1 225 ? 10.039 3.631 -11.234 1 96.25 225 SER B C 1
ATOM 3888 O O . SER B 1 225 ? 10.359 4.641 -10.602 1 96.25 225 SER B O 1
ATOM 3890 N N . ILE B 1 226 ? 10.406 3.418 -12.445 1 95.19 226 ILE B N 1
ATOM 3891 C CA . ILE B 1 226 ? 11.266 4.375 -13.141 1 95.19 226 ILE B CA 1
ATOM 3892 C C . ILE B 1 226 ? 10.5 5.676 -13.367 1 95.19 226 ILE B C 1
ATOM 3894 O O . ILE B 1 226 ? 11.023 6.762 -13.117 1 95.19 226 ILE B O 1
ATOM 3898 N N . GLY B 1 227 ? 9.258 5.52 -13.781 1 95.31 227 GLY B N 1
ATOM 3899 C CA . GLY B 1 227 ? 8.43 6.691 -14.008 1 95.31 227 GLY B CA 1
ATOM 3900 C C . GLY B 1 227 ? 8.18 7.504 -12.758 1 95.31 227 GLY B C 1
ATOM 3901 O O . GLY B 1 227 ? 8.266 8.734 -12.781 1 95.31 227 GLY B O 1
ATOM 3902 N N . SER B 1 228 ? 7.906 6.867 -11.672 1 95.56 228 SER B N 1
ATOM 3903 C CA . SER B 1 228 ? 7.629 7.57 -10.43 1 95.56 228 SER B CA 1
ATOM 3904 C C . SER B 1 228 ? 8.883 8.234 -9.875 1 95.56 228 SER B C 1
ATOM 3906 O O . SER B 1 228 ? 8.812 9.281 -9.227 1 95.56 228 SER B O 1
ATOM 3908 N N . ASP B 1 229 ? 10 7.656 -10.141 1 95.06 229 ASP B N 1
ATOM 3909 C CA . ASP B 1 229 ? 11.258 8.297 -9.758 1 95.06 229 ASP B CA 1
ATOM 3910 C C . ASP B 1 229 ? 11.453 9.617 -10.508 1 95.06 229 ASP B C 1
ATOM 3912 O O . ASP B 1 229 ? 11.961 10.586 -9.938 1 95.06 229 ASP B O 1
ATOM 3916 N N . MET B 1 230 ? 11.086 9.594 -11.719 1 94.88 230 MET B N 1
ATOM 3917 C CA . MET B 1 230 ? 11.203 10.812 -12.516 1 94.88 230 MET B CA 1
ATOM 3918 C C . MET B 1 230 ? 10.219 11.875 -12.031 1 94.88 230 MET B C 1
ATOM 3920 O O . MET B 1 230 ? 10.547 13.062 -11.992 1 94.88 230 MET B O 1
ATOM 3924 N N . VAL B 1 231 ? 9.086 11.453 -11.625 1 94.25 231 VAL B N 1
ATOM 3925 C CA . VAL B 1 231 ? 8.094 12.375 -11.094 1 94.25 231 VAL B CA 1
ATOM 3926 C C . VAL B 1 231 ? 8.594 12.969 -9.781 1 94.25 231 VAL B C 1
ATOM 3928 O O . VAL B 1 231 ? 8.383 14.156 -9.508 1 94.25 231 VAL B O 1
ATOM 3931 N N . TYR B 1 232 ? 9.188 12.172 -9.008 1 94.94 232 TYR B N 1
ATOM 3932 C CA . TYR B 1 232 ? 9.781 12.656 -7.762 1 94.94 232 TYR B CA 1
ATOM 3933 C C . TYR B 1 232 ? 10.742 13.805 -8.016 1 94.94 232 TYR B C 1
ATOM 3935 O O . TYR B 1 232 ? 10.727 14.812 -7.309 1 94.94 232 TYR B O 1
ATOM 3943 N N . ALA B 1 233 ? 11.547 13.625 -9.031 1 95 233 ALA B N 1
ATOM 3944 C CA . ALA B 1 233 ? 12.516 14.664 -9.367 1 95 233 ALA B CA 1
ATOM 3945 C C . ALA B 1 233 ? 11.82 15.961 -9.766 1 95 233 ALA B C 1
ATOM 3947 O O . ALA B 1 233 ? 12.242 17.047 -9.359 1 95 233 ALA B O 1
ATOM 3948 N N . ALA B 1 234 ? 10.828 15.867 -10.516 1 95 234 ALA B N 1
ATOM 3949 C CA . ALA B 1 234 ? 10.07 17.047 -10.945 1 95 234 ALA B CA 1
ATOM 3950 C C . ALA B 1 234 ? 9.406 17.734 -9.758 1 95 234 ALA B C 1
ATOM 3952 O O . ALA B 1 234 ? 9.422 18.953 -9.656 1 95 234 ALA B O 1
ATOM 3953 N N . VAL B 1 235 ? 8.836 16.953 -8.836 1 94.69 235 VAL B N 1
ATOM 3954 C CA . VAL B 1 235 ? 8.164 17.5 -7.66 1 94.69 235 VAL B CA 1
ATOM 3955 C C . VAL B 1 235 ? 9.195 18.125 -6.723 1 94.69 235 VAL B C 1
ATOM 3957 O O . VAL B 1 235 ? 8.938 19.172 -6.109 1 94.69 235 VAL B O 1
ATOM 3960 N N . TYR B 1 236 ? 10.312 17.5 -6.664 1 95.25 236 TYR B N 1
ATOM 3961 C CA . TYR B 1 236 ? 11.398 18.031 -5.844 1 95.25 236 TYR B CA 1
ATOM 3962 C C . TYR B 1 236 ? 11.805 19.422 -6.312 1 95.25 236 TYR B C 1
ATOM 3964 O O . TYR B 1 236 ? 11.938 20.344 -5.504 1 95.25 236 TYR B O 1
ATOM 3972 N N . VAL B 1 237 ? 11.977 19.578 -7.59 1 95.19 237 VAL B N 1
ATOM 3973 C CA . VAL B 1 237 ? 12.367 20.859 -8.164 1 95.19 237 VAL B CA 1
ATOM 3974 C C . VAL B 1 237 ? 11.266 21.891 -7.926 1 95.19 237 VAL B C 1
ATOM 3976 O O . VAL B 1 237 ? 11.547 23.031 -7.59 1 95.19 237 VAL B O 1
ATOM 3979 N N . TYR B 1 238 ? 10.125 21.453 -8.047 1 94.5 238 TYR B N 1
ATOM 3980 C CA . TYR B 1 238 ? 8.977 22.344 -7.855 1 94.5 238 TYR B CA 1
ATOM 3981 C C . TYR B 1 238 ? 8.914 22.844 -6.418 1 94.5 238 TYR B C 1
ATOM 3983 O O . TYR B 1 238 ? 8.789 24.047 -6.188 1 94.5 238 TYR B O 1
ATOM 3991 N N . VAL B 1 239 ? 9.031 22 -5.465 1 93.94 239 VAL B N 1
ATOM 3992 C CA . VAL B 1 239 ? 8.969 22.359 -4.051 1 93.94 239 VAL B CA 1
ATOM 3993 C C . VAL B 1 239 ? 10.172 23.219 -3.689 1 93.94 239 VAL B C 1
ATOM 3995 O O . VAL B 1 239 ? 10.039 24.172 -2.914 1 93.94 239 VAL B O 1
ATOM 3998 N N . GLN B 1 240 ? 11.273 22.875 -4.23 1 93.88 240 GLN B N 1
ATOM 3999 C CA . GLN B 1 240 ? 12.484 23.641 -3.988 1 93.88 240 GLN B CA 1
ATOM 4000 C C . GLN B 1 240 ? 12.336 25.078 -4.492 1 93.88 240 GLN B C 1
ATOM 4002 O O . GLN B 1 240 ? 12.797 26.016 -3.848 1 93.88 240 GLN B O 1
ATOM 4007 N N . ARG B 1 241 ? 11.719 25.234 -5.578 1 93.31 241 ARG B N 1
ATOM 4008 C CA . ARG B 1 241 ? 11.484 26.547 -6.145 1 93.31 241 ARG B CA 1
ATOM 4009 C C . ARG B 1 241 ? 10.555 27.375 -5.258 1 93.31 241 ARG B C 1
ATOM 4011 O O . ARG B 1 241 ? 10.773 28.578 -5.062 1 93.31 241 ARG B O 1
ATOM 4018 N N . ILE B 1 242 ? 9.602 26.766 -4.77 1 91.12 242 ILE B N 1
ATOM 4019 C CA . ILE B 1 242 ? 8.656 27.438 -3.893 1 91.12 242 ILE B CA 1
ATOM 4020 C C . ILE B 1 242 ? 9.359 27.859 -2.602 1 91.12 242 ILE B C 1
ATOM 4022 O O . ILE B 1 242 ? 9.125 28.953 -2.09 1 91.12 242 ILE B O 1
ATOM 4026 N N . GLU B 1 243 ? 10.125 26.969 -2.117 1 90.75 243 GLU B N 1
ATOM 4027 C CA . GLU B 1 243 ? 10.898 27.281 -0.916 1 90.75 243 GLU B CA 1
ATOM 4028 C C . GLU B 1 243 ? 11.789 28.5 -1.13 1 90.75 243 GLU B C 1
ATOM 4030 O O . GLU B 1 243 ? 11.906 29.359 -0.25 1 90.75 243 GLU B O 1
ATOM 4035 N N . LYS B 1 244 ? 12.43 28.547 -2.225 1 89.88 244 LYS B N 1
ATOM 4036 C CA . LYS B 1 244 ? 13.336 29.656 -2.539 1 89.88 244 LYS B CA 1
ATOM 4037 C C . LYS B 1 244 ? 12.57 30.969 -2.684 1 89.88 244 LYS B C 1
ATOM 4039 O O . LYS B 1 244 ? 13.055 32.031 -2.287 1 89.88 244 LYS B O 1
ATOM 4044 N N . GLN B 1 245 ? 11.477 30.875 -3.238 1 89 245 GLN B N 1
ATOM 4045 C CA . GLN B 1 245 ? 10.641 32.062 -3.398 1 89 245 GLN B CA 1
ATOM 4046 C C . GLN B 1 245 ? 10.164 32.594 -2.047 1 89 245 GLN B C 1
ATOM 4048 O O . GLN B 1 245 ? 10.109 33.781 -1.824 1 89 245 GLN B O 1
ATOM 4053 N N . LEU B 1 246 ? 9.781 31.656 -1.238 1 86.5 246 LEU B N 1
ATOM 4054 C CA . LEU B 1 246 ? 9.32 32.031 0.092 1 86.5 246 LEU B CA 1
ATOM 4055 C C . LEU B 1 246 ? 10.461 32.656 0.907 1 86.5 246 LEU B C 1
ATOM 4057 O O . LEU B 1 246 ? 10.25 33.594 1.659 1 86.5 246 LEU B O 1
ATOM 4061 N N . ASP B 1 247 ? 11.602 32.094 0.771 1 85.88 247 ASP B N 1
ATOM 4062 C CA . ASP B 1 247 ? 12.773 32.625 1.464 1 85.88 247 ASP B CA 1
ATOM 4063 C C . ASP B 1 247 ? 13.117 34.031 0.967 1 85.88 247 ASP B C 1
ATOM 4065 O O . ASP B 1 247 ? 13.516 34.906 1.754 1 85.88 247 ASP B O 1
ATOM 4069 N N . SER B 1 248 ? 13.039 34.25 -0.27 1 87.19 248 SER B N 1
ATOM 4070 C CA . SER B 1 248 ? 13.328 35.562 -0.851 1 87.19 248 SER B CA 1
ATOM 4071 C C . SER B 1 248 ? 12.328 36.594 -0.381 1 87.19 248 SER B C 1
ATOM 4073 O O . SER B 1 248 ? 12.688 37.75 -0.15 1 87.19 248 SER B O 1
ATOM 4075 N N . LEU B 1 249 ? 11.141 36.188 -0.278 1 85.38 249 LEU B N 1
ATOM 4076 C CA . LEU B 1 249 ? 10.102 37.094 0.174 1 85.38 249 LEU B CA 1
ATOM 4077 C C . LEU B 1 249 ? 10.312 37.469 1.632 1 85.38 249 LEU B C 1
ATOM 4079 O O . LEU B 1 249 ? 10.117 38.625 2.004 1 85.38 249 LEU B O 1
ATOM 4083 N N . VAL B 1 250 ? 10.68 36.562 2.428 1 85.62 250 VAL B N 1
ATOM 4084 C CA . VAL B 1 250 ? 10.93 36.812 3.844 1 85.62 250 VAL B CA 1
ATOM 4085 C C . VAL B 1 250 ? 12.141 37.75 4 1 85.62 250 VAL B C 1
ATOM 4087 O O . VAL B 1 250 ? 12.133 38.656 4.828 1 85.62 250 VAL B O 1
ATOM 4090 N N . ASN B 1 251 ? 13.125 37.531 3.15 1 83.94 251 ASN B N 1
ATOM 4091 C CA . ASN B 1 251 ? 14.312 38.375 3.191 1 83.94 251 ASN B CA 1
ATOM 4092 C C . ASN B 1 251 ? 14.023 39.781 2.715 1 83.94 251 ASN B C 1
ATOM 4094 O O . ASN B 1 251 ? 14.555 40.75 3.268 1 83.94 251 ASN B O 1
ATOM 4098 N N . THR B 1 252 ? 13.25 39.875 1.721 1 84 252 THR B N 1
ATOM 4099 C CA . THR B 1 252 ? 12.891 41.188 1.201 1 84 252 THR B CA 1
ATOM 4100 C C . THR B 1 252 ? 12.07 41.969 2.225 1 84 252 THR B C 1
ATOM 4102 O O . THR B 1 252 ? 12.273 43.156 2.41 1 84 252 THR B O 1
ATOM 4105 N N . LYS B 1 253 ? 11.203 41.344 2.943 1 82.38 253 LYS B N 1
ATOM 4106 C CA . LYS B 1 253 ? 10.383 41.969 3.969 1 82.38 253 LYS B CA 1
ATOM 4107 C C . LYS B 1 253 ? 11.234 42.375 5.168 1 82.38 253 LYS B C 1
ATOM 4109 O O . LYS B 1 253 ? 11.023 43.469 5.738 1 82.38 253 LYS B O 1
ATOM 4114 N N . ALA B 1 254 ? 12.117 41.656 5.477 1 84.88 254 ALA B N 1
ATOM 4115 C CA . ALA B 1 254 ? 13.023 41.969 6.578 1 84.88 254 ALA B CA 1
ATOM 4116 C C . ALA B 1 254 ? 13.914 43.156 6.246 1 84.88 254 ALA B C 1
ATOM 4118 O O . ALA B 1 254 ? 14.172 44 7.102 1 84.88 254 ALA B O 1
ATOM 4119 N N . GLN B 1 255 ? 14.383 43.25 5.039 1 81.25 255 GLN B N 1
ATOM 4120 C CA . GLN B 1 255 ? 15.203 44.375 4.613 1 81.25 255 GLN B CA 1
ATOM 4121 C C . GLN B 1 255 ? 14.391 45.656 4.586 1 81.25 255 GLN B C 1
ATOM 4123 O O . GLN B 1 255 ? 14.898 46.719 4.93 1 81.25 255 GLN B O 1
ATOM 4128 N N . LYS B 1 256 ? 13.203 45.531 4.297 1 78.69 256 LYS B N 1
ATOM 4129 C CA . LYS B 1 256 ? 12.344 46.719 4.25 1 78.69 256 LYS B CA 1
ATOM 4130 C C . LYS B 1 256 ? 11.969 47.188 5.656 1 78.69 256 LYS B C 1
ATOM 4132 O O . LYS B 1 256 ? 11.734 48.375 5.883 1 78.69 256 LYS B O 1
ATOM 4137 N N . ALA B 1 257 ? 11.961 46.344 6.523 1 78.06 257 ALA B N 1
ATOM 4138 C CA . ALA B 1 257 ? 11.602 46.688 7.902 1 78.06 257 ALA B CA 1
ATOM 4139 C C . ALA B 1 257 ? 12.797 47.25 8.656 1 78.06 257 ALA B C 1
ATOM 4141 O O . ALA B 1 257 ? 12.648 47.75 9.781 1 78.06 257 ALA B O 1
ATOM 4142 N N . ARG B 1 258 ? 13.906 47.312 8.109 1 69 258 ARG B N 1
ATOM 4143 C CA . ARG B 1 258 ? 15.055 48.031 8.664 1 69 258 ARG B CA 1
ATOM 4144 C C . ARG B 1 258 ? 15.188 49.438 8.062 1 69 258 ARG B C 1
ATOM 4146 O O . ARG B 1 258 ? 15.547 50.375 8.766 1 69 258 ARG B O 1
#

pLDDT: mean 91.09, std 6.05, range [45.12, 97.62]

Secondary structure (DSSP, 8-state):
--S--HHHHHHHHHHHHHS--SSTHHHHHHHHHHHHHHHHHHHHHHHHHHHHHHHTS-SS-HHHHHHHHHHHHIIIIIS---HHHHHHHHHHHHHHHHHHHHHHHHHHHHTTT-HHHHHTHHHHHHHHHHHHHHHHHHHHHHHHHHHTTHHHHHHHHHHHHHHHHHHHHHHHHHTS-TT--HHHHHHHHHHHHHHHHHHHHHHHH-HHHHGGGGSHHHHHHHHHHHHHHHHHHHHHHHHHHHHHHHHHHHHHHHHHT-/--S--HHHHHHHHHHHHHSPPSSTHHHHHHHHHHHHHHHHHHHHHHHHHHHHHHHTS-SS-HHHHHHHHHHHHIIIIIS---HHHHHHHHHHHHHHHHHHHHHHHHHHHHTTT-HHHHHTHHHHHHHHHHHHHHHHHHHHHHHHHHHTTHHHHHHHHHHHHHHHHHHHHHHHHHTS-TT--HHHHHHHHHHHHHHHHHHHHHHHH-HHHHGGGGSHHHHHHHHHHHHHHHHHHHHHHHHHHHHHHHHHHHHHHHHHT-

Radius of gyration: 24.21 Å; Cα contacts (8 Å, |Δi|>4): 615; chains: 2; bounding box: 54×78×60 Å

Organism: Penicillium terrestre (NCBI:txid374132)

InterPro domains:
  IPR039020 Terpene cyclase PaxB-like [PF25129] (15-241)
  IPR039020 Terpene cyclase PaxB-like [PTHR42038] (14-247)

Foldseek 3Di:
DDLFPQVLQVVLLVCVVPDDAPDPCLPVVLVVLLVLLLVLLLQLLVLLLVLLQVLLHGQFDLLLLLLLLLLLCCDLPVNNNDDVSNVSSVSVNVSSVSRLVSCLRSLCPLCVVPVVCNVCVVVVNVVSNVVSNVVNSNLNSPPCNPLNPCSNVVRVLVSLLVRLVVSLVSCVVSLAQRSHDPSSLVSNLSSLVSNLVSLVSNCVRPVVNSVVCVDPVNCCSSVSSNVSSVVSVVSNVVSHVVVVVVVVVVVVVVVVVD/DDLFPQVLQVVLLVCVVPDDAPDPCLPVVLVVLLVLLLVLLLQLLVLLLVLLQVLLHGQFDLLLLLLLLLLLCCDLPVNNNDDVSNVSSVSVNVSSVSRLVSCLRSLCPLCVVPVVCNVCVVVVNVVSNVVSNVVNSNLNSPPCNPLNPCSNVVRVLVSLLVRLVVSLVSCVVSLAQRSHDPSSLVSNLSSLVSNLVSLVSNCVRPVVNSVVCVDPVNCCSSVSSNVSSVVSVVSNVVSHVVVVVVVVVVVVVVVVVD

Solvent-accessible surface area (backbone atoms only — not comparable to full-atom values): 25689 Å² total; per-residue (Å²): 131,74,72,66,46,60,67,41,43,51,49,38,50,48,50,57,72,65,50,79,67,91,45,81,56,62,58,56,51,32,49,49,25,44,49,51,15,50,52,26,38,50,50,18,47,52,47,35,44,55,33,8,65,72,56,40,22,57,46,74,46,69,72,49,51,26,43,48,42,31,45,34,47,43,47,26,67,71,54,51,87,44,68,70,56,28,53,54,30,50,53,51,39,52,48,44,52,51,40,50,50,35,46,63,70,12,21,76,63,66,26,58,83,16,54,60,41,39,74,40,39,69,58,51,50,55,53,44,30,53,52,34,33,51,50,52,49,17,46,44,36,51,40,24,74,76,54,28,72,54,49,56,60,69,50,51,38,54,48,49,36,48,42,34,54,47,36,43,50,49,37,38,44,66,54,44,57,64,17,54,50,67,68,35,50,52,26,40,49,52,13,51,50,29,44,47,49,22,50,53,52,29,35,72,72,38,36,92,81,36,40,69,56,66,32,52,40,26,42,48,38,55,52,42,32,55,51,40,47,53,49,35,53,53,52,49,53,52,36,48,51,51,43,52,52,53,52,49,51,54,49,53,52,53,59,68,73,105,131,73,71,66,46,59,67,41,44,53,50,39,51,48,49,57,73,66,48,79,67,89,45,81,56,61,58,55,51,30,50,50,24,44,50,50,15,50,52,28,39,49,51,20,47,50,47,34,44,54,33,8,64,72,56,38,21,57,46,72,46,69,73,50,52,28,43,48,42,31,44,34,47,44,48,28,66,71,53,52,87,44,71,71,58,27,53,54,30,49,53,51,40,53,46,45,52,52,40,51,50,35,46,63,69,12,19,76,64,67,27,57,84,16,56,60,41,40,75,40,40,70,60,52,50,53,54,44,28,52,52,35,33,52,50,51,49,17,45,44,36,50,39,24,72,77,54,28,72,53,51,56,60,68,49,50,40,55,48,50,36,47,44,35,53,46,35,42,49,49,38,37,44,67,52,44,56,64,16,55,53,67,66,35,50,54,27,39,49,52,14,50,48,28,41,46,48,22,49,52,51,30,33,72,70,38,36,91,79,36,38,69,56,65,31,53,40,26,42,47,39,56,52,43,33,56,51,38,48,52,49,37,52,53,50,49,52,52,34,48,50,50,44,52,52,51,50,49,51,54,51,52,52,52,59,67,73,104

Sequence (516 aa):
MCFFALEEWAAANRDYENTPAPYWHVKSVPDGFTAISGILWSISYILMAKKAFKDRSYAMPLHCLCLNITWEAVYGFVYGPGLLNQVVFAQWMIVDVVLFYAILRSAPYAWKQSPLVAQHLAGIIVVGCVICLWLHLAIAATFIPSIGRQVVFMTAWPMQVLINFSSIAQLLSRGNTLGHSWGIWWTRMLGTIAAACCFFWRIHYWPERFGYAWTPYGKFLLLGSIGSDMVYAAVYVYVQRIEKQLDSLVNTKAQKARMCFFALEEWAAANRDYENTPAPYWHVKSVPDGFTAISGILWSISYILMAKKAFKDRSYAMPLHCLCLNITWEAVYGFVYGPGLLNQVVFAQWMIVDVVLFYAILRSAPYAWKQSPLVAQHLAGIIVVGCVICLWLHLAIAATFIPSIGRQVVFMTAWPMQVLINFSSIAQLLSRGNTLGHSWGIWWTRMLGTIAAACCFFWRIHYWPERFGYAWTPYGKFLLLGSIGSDMVYAAVYVYVQRIEKQLDSLVNTKAQKAR